Protein AF-0000000070117650 (afdb_homodimer)

pLDDT: mean 95.86, std 7.59, range [32.03, 98.94]

Foldseek 3Di:
DPPPPDDCPPDDDFADPDDADDPVPADPDPQVRVVVVLVVLVVVPDVAQQKKKKWFAALVRHIDIDIFGWDDQDLQFTKGKDQLQAPRNVRCVNVFKMKIWRCSPVQQKIKIFIAGKDFDDPVVFQVVLQVDPPQVLLQQQQDSHNDDDPDPVSSVVSSVVSCVVQPPHDRTHDPRMGMMGGGGQKMKMWHGHGPRQIWIWMWGDDDPDTDIDTDTD/DPPDPDDCPPDDDFADPDDADDPVPADPDPQVRVVVVLVVLVVVPDVAQQKKKKWFAALVRHIDIDIFGWDDQDLQFTKGKDQLQAPRNVRCVNVFKMKIWRCSPVQQKIKIFIAGKDFDDPVQFQVVLQVDPPQVLLQQQQDSHNDDDPDPVSSVVSSVVSCVVQPPHDRTHDPRMGMMGGGGQKMKMWHGHGPRQIWIWMWGDDDPDTDIDTDTD

Sequence (434 aa):
MSADPPSPAGMRRDYTEHAPLLESSLAADWPGQFAAWFAEATAFGLPEPNAMIVATADPAGRPSARTVLLKGFDAAGFVFFTNYASRKGAEAAANPYASLVFPWFPMQRQVIVAGAVERVSRAETEAYFASRPRGSQLGAWASPQSRVVPGRDTVDAGLAEAVARFGDGPVPAPPHWGGLRVVPETVEFWQGRSNRLHDRLRFRRDGGAWVVERLAPMSADPPSPAGMRRDYTEHAPLLESSLAADWPGQFAAWFAEATAFGLPEPNAMIVATADPAGRPSARTVLLKGFDAAGFVFFTNYASRKGAEAAANPYASLVFPWFPMQRQVIVAGAVERVSRAETEAYFASRPRGSQLGAWASPQSRVVPGRDTVDAGLAEAVARFGDGPVPAPPHWGGLRVVPETVEFWQGRSNRLHDRLRFRRDGGAWVVERLAP

Organism: Actinoplanes teichomyceticus (NCBI:txid1867)

InterPro domains:
  IPR000659 Pyridoxamine 5'-phosphate oxidase [MF_01629] (14-217)
  IPR000659 Pyridoxamine 5'-phosphate oxidase [PIRSF000190] (12-217)
  IPR000659 Pyridoxamine 5'-phosphate oxidase [PTHR10851] (10-217)
  IPR000659 Pyridoxamine 5'-phosphate oxidase [TIGR00558] (32-217)
  IPR011576 Pyridoxamine 5'-phosphate oxidase, N-terminal [PF01243] (42-155)
  IPR012349 FMN-binding split barrel [G3DSA:2.30.110.10] (10-217)
  IPR019576 Pyridoxine 5'-phosphate oxidase, dimerisation, C-terminal [PF10590] (177-217)
  IPR019740 Pyridoxamine 5'-phosphate oxidase, conserved site [PS01064] (187-200)

Secondary structure (DSSP, 8-state):
----PPPGGG------SS----GGGS-SSHHHHHHHHHHHHHHHT-S-TTEEEEEEE-TT--EEEEEEE--EEETTEEEEEEETTSHHHHHHHHS-EEEEEEEEGGGTEEEEEEEEEEEPPHHHHHHHHHHS-HHHHHHHHH--TTSEES-HHHHHHHHHHHHHHHTTS--PPPTTEEEEEEEEEEEEEEE--GGG--EEEEEEEETTEEEEEEEP-/----PPPGGG------SS----GGGS-SSHHHHHHHHHHHHHHHT-S-TTEEEEEEE-TT--EEEEEEE--EEETTEEEEEEETTSHHHHHHHHS-EEEEEEEEGGGTEEEEEEEEEEEPPHHHHHHHHHHS-HHHHHHHHH--TTSEES-HHHHHHHHHHHHHHHTTS--PPPTTEEEEEEEEEEEEEEE--GGG--EEEEEEEETTEEEEEEE--

Solvent-accessible surface area (backbone atoms only — not comparable to full-atom values): 22725 Å² total; per-residue (Å²): 126,86,71,74,58,74,66,39,60,76,66,79,81,83,31,73,90,56,78,86,71,49,80,87,72,53,50,96,43,68,56,55,36,48,39,52,52,50,37,49,36,54,71,72,58,51,89,55,65,44,43,27,35,43,22,26,9,39,84,88,24,46,24,43,52,45,77,47,54,42,40,40,71,49,91,77,27,41,28,33,68,47,49,46,75,15,63,68,32,45,18,33,70,68,30,41,28,29,12,36,30,34,76,41,62,92,75,41,33,35,39,34,36,31,27,39,46,46,71,53,54,68,67,59,28,43,56,54,47,68,71,46,56,67,58,43,50,38,33,67,68,18,34,68,30,62,38,79,43,96,44,71,63,56,48,52,48,25,36,52,50,37,45,66,72,37,61,92,55,81,74,78,67,54,92,55,43,37,35,40,29,38,33,64,44,30,44,33,45,37,34,44,26,53,46,67,57,28,33,34,40,28,41,33,60,58,85,96,44,75,44,80,44,36,33,31,64,130,86,72,74,60,76,67,40,61,76,65,80,80,81,32,72,90,55,76,85,70,50,81,87,73,53,51,96,44,67,56,56,37,46,40,52,52,51,38,49,36,54,72,72,58,51,90,55,64,44,44,27,35,43,22,26,9,37,85,87,25,47,24,42,51,45,78,46,54,41,39,42,70,52,90,74,27,42,29,33,68,46,47,44,75,15,62,68,32,46,18,33,71,70,29,41,30,29,12,37,31,36,75,40,62,92,73,39,32,36,39,34,35,32,26,40,48,45,71,53,54,68,65,59,28,44,57,56,47,67,71,46,56,66,58,41,50,38,35,65,67,19,34,68,30,62,38,78,42,97,44,70,63,57,49,53,50,24,36,53,50,35,46,66,73,38,59,92,54,81,73,77,67,52,92,56,44,40,32,40,29,38,34,63,43,31,45,32,44,36,36,47,26,52,46,68,56,28,32,34,41,29,39,33,59,55,86,94,42,74,44,80,46,34,33,31,64

Radius of gyration: 21.72 Å; Cα contacts (8 Å, |Δi|>4): 951; chains: 2; bounding box: 58×69×43 Å

Structure (mmCIF, N/CA/C/O backbone):
data_AF-0000000070117650-model_v1
#
loop_
_entity.id
_entity.type
_entity.pdbx_description
1 polymer "Pyridoxine/pyridoxamine 5'-phosphate oxidase"
#
loop_
_atom_site.group_PDB
_atom_site.id
_atom_site.type_symbol
_atom_site.label_atom_id
_atom_site.label_alt_id
_atom_site.label_comp_id
_atom_site.label_asym_id
_atom_site.label_entity_id
_atom_site.label_seq_id
_atom_site.pdbx_PDB_ins_code
_atom_site.Cartn_x
_atom_site.Cartn_y
_atom_site.Cartn_z
_atom_site.occupancy
_atom_site.B_iso_or_equiv
_atom_site.auth_seq_id
_atom_site.auth_comp_id
_atom_site.auth_asym_id
_atom_site.auth_atom_id
_atom_site.pdbx_PDB_model_num
ATOM 1 N N . MET A 1 1 ? 30.875 -7.719 13.75 1 32.28 1 MET A N 1
ATOM 2 C CA . MET A 1 1 ? 30.562 -8.516 12.57 1 32.28 1 MET A CA 1
ATOM 3 C C . MET A 1 1 ? 29.281 -8.039 11.906 1 32.28 1 MET A C 1
ATOM 5 O O . MET A 1 1 ? 28.219 -8.047 12.531 1 32.28 1 MET A O 1
ATOM 9 N N . SER A 1 2 ? 29.312 -6.977 11.125 1 42.22 2 SER A N 1
ATOM 10 C CA . SER A 1 2 ? 28.172 -6.285 10.523 1 42.22 2 SER A CA 1
ATOM 11 C C . SER A 1 2 ? 27.219 -7.27 9.859 1 42.22 2 SER A C 1
ATOM 13 O O . SER A 1 2 ? 27.594 -7.961 8.914 1 42.22 2 SER A O 1
ATOM 15 N N . ALA A 1 3 ? 26.469 -7.965 10.578 1 49.25 3 ALA A N 1
ATOM 16 C CA . ALA A 1 3 ? 25.625 -9.078 10.141 1 49.25 3 ALA A CA 1
ATOM 17 C C . ALA A 1 3 ? 24.953 -8.758 8.812 1 49.25 3 ALA A C 1
ATOM 19 O O . ALA A 1 3 ? 24.531 -7.625 8.578 1 49.25 3 ALA A O 1
ATOM 20 N N . ASP A 1 4 ? 25.281 -9.406 7.684 1 70.5 4 ASP A N 1
ATOM 21 C CA . ASP A 1 4 ? 24.609 -9.305 6.391 1 70.5 4 ASP A CA 1
ATOM 22 C C . ASP A 1 4 ? 23.109 -9.148 6.559 1 70.5 4 ASP A C 1
ATOM 24 O O . ASP A 1 4 ? 22.5 -9.789 7.418 1 70.5 4 ASP A O 1
ATOM 28 N N . PRO A 1 5 ? 22.562 -8.125 5.949 1 76.56 5 PRO A N 1
ATOM 29 C CA . PRO A 1 5 ? 21.109 -7.969 6.074 1 76.56 5 PRO A CA 1
ATOM 30 C C . PRO A 1 5 ? 20.344 -9.234 5.703 1 76.56 5 PRO A C 1
ATOM 32 O O . PRO A 1 5 ? 20.828 -10.047 4.91 1 76.56 5 PRO A O 1
ATOM 35 N N . PRO A 1 6 ? 19.312 -9.484 6.434 1 85.56 6 PRO A N 1
ATOM 36 C CA . PRO A 1 6 ? 18.484 -10.656 6.102 1 85.56 6 PRO A CA 1
ATOM 37 C C . PRO A 1 6 ? 18.047 -10.672 4.641 1 85.56 6 PRO A C 1
ATOM 39 O O . PRO A 1 6 ? 17.766 -9.617 4.066 1 85.56 6 PRO A O 1
ATOM 42 N N . SER A 1 7 ? 18.141 -11.805 4.062 1 89.5 7 SER A N 1
ATOM 43 C CA . SER A 1 7 ? 17.703 -11.969 2.68 1 89.5 7 SER A CA 1
ATOM 44 C C . SER A 1 7 ? 16.203 -12.18 2.6 1 89.5 7 SER A C 1
ATOM 46 O O . SER A 1 7 ? 15.656 -13.078 3.25 1 89.5 7 SER A O 1
ATOM 48 N N . PRO A 1 8 ? 15.531 -11.367 1.787 1 92.81 8 PRO A N 1
ATOM 49 C CA . PRO A 1 8 ? 14.078 -11.57 1.67 1 92.81 8 PRO A CA 1
ATOM 50 C C . PRO A 1 8 ? 13.719 -12.812 0.858 1 92.81 8 PRO A C 1
ATOM 52 O O . PRO A 1 8 ? 12.586 -13.281 0.922 1 92.81 8 PRO A O 1
ATOM 55 N N . ALA A 1 9 ? 14.586 -13.367 0.115 1 89.12 9 ALA A N 1
ATOM 56 C CA . ALA A 1 9 ? 14.297 -14.453 -0.821 1 89.12 9 ALA A CA 1
ATOM 57 C C . ALA A 1 9 ? 13.734 -15.664 -0.093 1 89.12 9 ALA A C 1
ATOM 59 O O . ALA A 1 9 ? 12.852 -16.344 -0.611 1 89.12 9 ALA A O 1
ATOM 60 N N . GLY A 1 10 ? 14.219 -15.867 1.074 1 87.62 10 GLY A N 1
ATOM 61 C CA . GLY A 1 10 ? 13.812 -17.062 1.794 1 87.62 10 GLY A CA 1
ATOM 62 C C . GLY A 1 10 ? 12.648 -16.828 2.73 1 87.62 10 GLY A C 1
ATOM 63 O O . GLY A 1 10 ? 12.148 -17.766 3.354 1 87.62 10 GLY A O 1
ATOM 64 N N . MET A 1 11 ? 12.266 -15.656 2.895 1 87.56 11 MET A N 1
ATOM 65 C CA . MET A 1 11 ? 11.141 -15.352 3.781 1 87.56 11 MET A CA 1
ATOM 66 C C . MET A 1 11 ? 9.828 -15.844 3.184 1 87.56 11 MET A C 1
ATOM 68 O O . MET A 1 11 ? 9.5 -15.516 2.043 1 87.56 11 MET A O 1
ATOM 72 N N . ARG A 1 12 ? 9.234 -16.766 3.998 1 84.88 12 ARG A N 1
ATOM 73 C CA . ARG A 1 12 ? 7.969 -17.344 3.549 1 84.88 12 ARG A CA 1
ATOM 74 C C . ARG A 1 12 ? 7.055 -17.641 4.73 1 84.88 12 ARG A C 1
ATOM 76 O O . ARG A 1 12 ? 7.516 -18.078 5.789 1 84.88 12 ARG A O 1
ATOM 83 N N . ARG A 1 13 ? 5.785 -17.438 4.484 1 85.19 13 ARG A N 1
ATOM 84 C CA . ARG A 1 13 ? 4.738 -17.812 5.426 1 85.19 13 ARG A CA 1
ATOM 85 C C . ARG A 1 13 ? 3.602 -18.547 4.719 1 85.19 13 ARG A C 1
ATOM 87 O O . ARG A 1 13 ? 3.119 -18.094 3.678 1 85.19 13 ARG A O 1
ATOM 94 N N . ASP A 1 14 ? 3.232 -19.688 5.246 1 87.31 14 ASP A N 1
ATOM 95 C CA . ASP A 1 14 ? 2.049 -20.375 4.742 1 87.31 14 ASP A CA 1
ATOM 96 C C . ASP A 1 14 ? 0.775 -19.812 5.371 1 87.31 14 ASP A C 1
ATOM 98 O O . ASP A 1 14 ? 0.754 -19.5 6.562 1 87.31 14 ASP A O 1
ATOM 102 N N . TYR A 1 15 ? -0.264 -19.656 4.566 1 90.62 15 TYR A N 1
ATOM 103 C CA . TYR A 1 15 ? -1.516 -19.078 5.043 1 90.62 15 TYR A CA 1
ATOM 104 C C . TYR A 1 15 ? -2.553 -20.172 5.305 1 90.62 15 TYR A C 1
ATOM 106 O O . TYR A 1 15 ? -3.268 -20.594 4.391 1 90.62 15 TYR A O 1
ATOM 114 N N . THR A 1 16 ? -2.688 -20.578 6.531 1 86.75 16 THR A N 1
ATOM 115 C CA . THR A 1 16 ? -3.574 -21.688 6.863 1 86.75 16 THR A CA 1
ATOM 116 C C . THR A 1 16 ? -4.512 -21.297 8 1 86.75 16 THR A C 1
ATOM 118 O O . THR A 1 16 ? -5.32 -22.125 8.445 1 86.75 16 THR A O 1
ATOM 121 N N . GLU A 1 17 ? -4.43 -20.094 8.438 1 86.75 17 GLU A N 1
ATOM 122 C CA . GLU A 1 17 ? -5.051 -19.734 9.703 1 86.75 17 GLU A CA 1
ATOM 123 C C . GLU A 1 17 ? -6.547 -19.484 9.539 1 86.75 17 GLU A C 1
ATOM 125 O O . GLU A 1 17 ? -7.297 -19.484 10.516 1 86.75 17 GLU A O 1
ATOM 130 N N . HIS A 1 18 ? -6.957 -19.25 8.312 1 90.12 18 HIS A N 1
ATOM 131 C CA . HIS A 1 18 ? -8.352 -18.875 8.086 1 90.12 18 HIS A CA 1
ATOM 132 C C . HIS A 1 18 ? -9.031 -19.844 7.125 1 90.12 18 HIS A C 1
ATOM 134 O O . HIS A 1 18 ? -8.367 -20.484 6.297 1 90.12 18 HIS A O 1
ATOM 140 N N . ALA A 1 19 ? -10.328 -19.922 7.285 1 91.69 19 ALA A N 1
ATOM 141 C CA . ALA A 1 19 ? -11.141 -20.688 6.344 1 91.69 19 ALA A CA 1
ATOM 142 C C . ALA A 1 19 ? -11.18 -20 4.977 1 91.69 19 ALA A C 1
ATOM 144 O O . ALA A 1 19 ? -10.898 -18.812 4.867 1 91.69 19 ALA A O 1
ATOM 145 N N . PRO A 1 20 ? -11.508 -20.797 3.945 1 94.5 20 PRO A N 1
ATOM 146 C CA . PRO A 1 20 ? -11.633 -20.172 2.621 1 94.5 20 PRO A CA 1
ATOM 147 C C . PRO A 1 20 ? -12.688 -19.078 2.576 1 94.5 20 PRO A C 1
ATOM 149 O O . PRO A 1 20 ? -13.68 -19.141 3.307 1 94.5 20 PRO A O 1
ATOM 152 N N . LEU A 1 21 ? -12.414 -18.078 1.834 1 97.06 21 LEU A N 1
ATOM 153 C CA . LEU A 1 21 ? -13.414 -17.078 1.515 1 97.06 21 LEU A CA 1
ATOM 154 C C . LEU A 1 21 ? -14.305 -17.531 0.372 1 97.06 21 LEU A C 1
ATOM 156 O O . LEU A 1 21 ? -13.852 -17.672 -0.765 1 97.06 21 LEU A O 1
ATOM 160 N N . LEU A 1 22 ? -15.531 -17.766 0.668 1 96.38 22 LEU A N 1
ATOM 161 C CA . LEU A 1 22 ? -16.5 -18.266 -0.302 1 96.38 22 LEU A CA 1
ATOM 162 C C . LEU A 1 22 ? -17.531 -17.188 -0.645 1 96.38 22 LEU A C 1
ATOM 164 O O . LEU A 1 22 ? -17.844 -16.344 0.191 1 96.38 22 LEU A O 1
ATOM 168 N N . GLU A 1 23 ? -18.078 -17.281 -1.836 1 97 23 GLU A N 1
ATOM 169 C CA . GLU A 1 23 ? -19.109 -16.344 -2.279 1 97 23 GLU A CA 1
ATOM 170 C C . GLU A 1 23 ? -20.297 -16.344 -1.323 1 97 23 GLU A C 1
ATOM 172 O O . GLU A 1 23 ? -20.859 -15.289 -1.026 1 97 23 GLU A O 1
ATOM 177 N N . SER A 1 24 ? -20.609 -17.516 -0.795 1 95.88 24 SER A N 1
ATOM 178 C CA . SER A 1 24 ? -21.781 -17.672 0.05 1 95.88 24 SER A CA 1
ATOM 179 C C . SER A 1 24 ? -21.594 -17 1.406 1 95.88 24 SER A C 1
ATOM 181 O O . SER A 1 24 ? -22.562 -16.797 2.146 1 95.88 24 SER A O 1
ATOM 183 N N . SER A 1 25 ? -20.391 -16.688 1.786 1 96.06 25 SER A N 1
ATOM 184 C CA . SER A 1 25 ? -20.109 -16.109 3.096 1 96.06 25 SER A CA 1
ATOM 185 C C . SER A 1 25 ? -20.078 -14.586 3.031 1 96.06 25 SER A C 1
ATOM 187 O O . SER A 1 25 ? -20.016 -13.914 4.066 1 96.06 25 SER A O 1
ATOM 189 N N . LEU A 1 26 ? -20.188 -14.008 1.838 1 97.69 26 LEU A N 1
ATOM 190 C CA . LEU A 1 26 ? -20.109 -12.562 1.674 1 97.69 26 LEU A CA 1
ATOM 191 C C . LEU A 1 26 ? -21.375 -11.883 2.188 1 97.69 26 LEU A C 1
ATOM 193 O O . LEU A 1 26 ? -22.469 -12.43 2.061 1 97.69 26 LEU A O 1
ATOM 197 N N . ALA A 1 27 ? -21.219 -10.695 2.777 1 97.88 27 ALA A N 1
ATOM 198 C CA . ALA A 1 27 ? -22.375 -9.836 3.029 1 97.88 27 ALA A CA 1
ATOM 199 C C . ALA A 1 27 ? -23.078 -9.469 1.727 1 97.88 27 ALA A C 1
ATOM 201 O O . ALA A 1 27 ? -22.578 -9.766 0.638 1 97.88 27 ALA A O 1
ATOM 202 N N . ALA A 1 28 ? -24.219 -8.844 1.773 1 96.62 28 ALA A N 1
ATOM 203 C CA . ALA A 1 28 ? -25.094 -8.562 0.64 1 96.62 28 ALA A CA 1
ATOM 204 C C . ALA A 1 28 ? -24.469 -7.547 -0.305 1 96.62 28 ALA A C 1
ATOM 206 O O . ALA A 1 28 ? -24.734 -7.547 -1.507 1 96.62 28 ALA A O 1
ATOM 207 N N . ASP A 1 29 ? -23.703 -6.676 0.263 1 98 29 ASP A N 1
ATOM 208 C CA . ASP A 1 29 ? -23.031 -5.645 -0.526 1 98 29 ASP A CA 1
ATOM 209 C C . ASP A 1 29 ? -21.641 -5.34 0.025 1 98 29 ASP A C 1
ATOM 211 O O . ASP A 1 29 ? -21.266 -5.859 1.075 1 98 29 ASP A O 1
ATOM 215 N N . TRP A 1 30 ? -20.844 -4.582 -0.77 1 98.56 30 TRP A N 1
ATOM 216 C CA . TRP A 1 30 ? -19.453 -4.367 -0.381 1 98.56 30 TRP A CA 1
ATOM 217 C C . TRP A 1 30 ? -19.359 -3.547 0.9 1 98.56 30 TRP A C 1
ATOM 219 O O . TRP A 1 30 ? -18.469 -3.762 1.724 1 98.56 30 TRP A O 1
ATOM 229 N N . PRO A 1 31 ? -20.312 -2.529 1.128 1 98.31 31 PRO A N 1
ATOM 230 C CA . PRO A 1 31 ? -20.203 -1.806 2.398 1 98.31 31 PRO A CA 1
ATOM 231 C C . PRO A 1 31 ? -20.375 -2.717 3.611 1 98.31 31 PRO A C 1
ATOM 233 O O . PRO A 1 31 ? -19.641 -2.58 4.598 1 98.31 31 PRO A O 1
ATOM 236 N N . GLY A 1 32 ? -21.344 -3.545 3.547 1 98.44 32 GLY A N 1
ATOM 237 C CA . GLY A 1 32 ? -21.547 -4.504 4.621 1 98.44 32 GLY A CA 1
ATOM 238 C C . GLY A 1 32 ? -20.359 -5.441 4.816 1 98.44 32 GLY A C 1
ATOM 239 O O . GLY A 1 32 ? -19.969 -5.727 5.949 1 98.44 32 GLY A O 1
ATOM 240 N N . GLN A 1 33 ? -19.828 -5.984 3.723 1 98.62 33 GLN A N 1
ATOM 241 C CA . GLN A 1 33 ? -18.688 -6.879 3.789 1 98.62 33 GLN A CA 1
ATOM 242 C C . GLN A 1 33 ? -17.469 -6.172 4.375 1 98.62 33 GLN A C 1
ATOM 244 O O . GLN A 1 33 ? -16.766 -6.723 5.227 1 98.62 33 GLN A O 1
ATOM 249 N N . PHE A 1 34 ? -17.234 -4.926 3.926 1 98.75 34 PHE A N 1
ATOM 250 C CA . PHE A 1 34 ? -16.109 -4.152 4.453 1 98.75 34 PHE A CA 1
ATOM 251 C C . PHE A 1 34 ? -16.297 -3.889 5.945 1 98.75 34 PHE A C 1
ATOM 253 O O . PHE A 1 34 ? -15.344 -4.023 6.723 1 98.75 34 PHE A O 1
ATOM 260 N N . ALA A 1 35 ? -17.438 -3.479 6.297 1 98.38 35 ALA A N 1
ATOM 261 C CA . ALA A 1 35 ? -17.719 -3.201 7.703 1 98.38 35 ALA A CA 1
ATOM 262 C C . ALA A 1 35 ? -17.406 -4.414 8.578 1 98.38 35 ALA A C 1
ATOM 264 O O . ALA A 1 35 ? -16.812 -4.281 9.648 1 98.38 35 ALA A O 1
ATOM 265 N N . ALA A 1 36 ? -17.797 -5.543 8.148 1 98.12 36 ALA A N 1
ATOM 266 C CA . ALA A 1 36 ? -17.562 -6.773 8.891 1 98.12 36 ALA A CA 1
ATOM 267 C C . ALA A 1 36 ? -16.062 -7.051 9.031 1 98.12 36 ALA A C 1
ATOM 269 O O . ALA A 1 36 ? -15.57 -7.32 10.133 1 98.12 36 ALA A O 1
ATOM 270 N N . TRP A 1 37 ? -15.359 -6.992 7.914 1 98.38 37 TRP A N 1
ATOM 271 C CA . TRP A 1 37 ? -13.922 -7.262 7.953 1 98.38 37 TRP A CA 1
ATOM 272 C C . TRP A 1 37 ? -13.195 -6.203 8.781 1 98.38 37 TRP A C 1
ATOM 274 O O . TRP A 1 37 ? -12.227 -6.512 9.477 1 98.38 37 TRP A O 1
ATOM 284 N N . PHE A 1 38 ? -13.641 -4.949 8.664 1 98.31 38 PHE A N 1
ATOM 285 C CA . PHE A 1 38 ? -13.031 -3.865 9.422 1 98.31 38 PHE A CA 1
ATOM 286 C C . PHE A 1 38 ? -13.242 -4.074 10.922 1 98.31 38 PHE A C 1
ATOM 288 O O . PHE A 1 38 ? -12.328 -3.852 11.719 1 98.31 38 PHE A O 1
ATOM 295 N N . ALA A 1 39 ? -14.398 -4.473 11.273 1 97.56 39 ALA A N 1
ATOM 296 C CA . ALA A 1 39 ? -14.68 -4.797 12.672 1 97.56 39 ALA A CA 1
ATOM 297 C C . ALA A 1 39 ? -13.781 -5.926 13.164 1 97.56 39 ALA A C 1
ATOM 299 O O . ALA A 1 39 ? -13.258 -5.871 14.281 1 97.56 39 ALA A O 1
ATOM 300 N N . GLU A 1 40 ? -13.602 -6.918 12.375 1 97.31 40 GLU A N 1
ATOM 301 C CA . GLU A 1 40 ? -12.734 -8.031 12.727 1 97.31 40 GLU A CA 1
ATOM 302 C C . GLU A 1 40 ? -11.281 -7.574 12.875 1 97.31 40 GLU A C 1
ATOM 304 O O . GLU A 1 40 ? -10.57 -8.031 13.781 1 97.31 40 GLU A O 1
ATOM 309 N N . ALA A 1 41 ? -10.867 -6.707 11.938 1 97.25 41 ALA A N 1
ATOM 310 C CA . ALA A 1 41 ? -9.508 -6.176 12.008 1 97.25 41 ALA A CA 1
ATOM 311 C C . ALA A 1 41 ? -9.297 -5.402 13.312 1 97.25 41 ALA A C 1
ATOM 313 O O . ALA A 1 41 ? -8.234 -5.496 13.93 1 97.25 41 ALA A O 1
ATOM 314 N N . THR A 1 42 ? -10.273 -4.617 13.688 1 96.25 42 THR A N 1
ATOM 315 C CA . THR A 1 42 ? -10.219 -3.867 14.938 1 96.25 42 THR A CA 1
ATOM 316 C C . THR A 1 42 ? -10.164 -4.812 16.141 1 96.25 42 THR A C 1
ATOM 318 O O . THR A 1 42 ? -9.328 -4.641 17.031 1 96.25 42 THR A O 1
ATOM 321 N N . ALA A 1 43 ? -10.969 -5.82 16.094 1 96.38 43 ALA A N 1
ATOM 322 C CA . ALA A 1 43 ? -11.047 -6.781 17.188 1 96.38 43 ALA A CA 1
ATOM 323 C C . ALA A 1 43 ? -9.766 -7.609 17.281 1 96.38 43 ALA A C 1
ATOM 325 O O . ALA A 1 43 ? -9.367 -8.023 18.375 1 96.38 43 ALA A O 1
ATOM 326 N N . PHE A 1 44 ? -9.117 -7.906 16.172 1 95.44 44 PHE A N 1
ATOM 327 C CA . PHE A 1 44 ? -7.875 -8.664 16.094 1 95.44 44 PHE A CA 1
ATOM 328 C C . PHE A 1 44 ? -6.75 -7.941 16.828 1 95.44 44 PHE A C 1
ATOM 330 O O . PHE A 1 44 ? -5.77 -8.562 17.234 1 95.44 44 PHE A O 1
ATOM 337 N N . GLY A 1 45 ? -6.84 -6.621 16.906 1 94.25 45 GLY A N 1
ATOM 338 C CA . GLY A 1 45 ? -5.832 -5.824 17.578 1 94.25 45 GLY A CA 1
ATOM 339 C C . GLY A 1 45 ? -4.746 -5.312 16.656 1 94.25 45 GLY A C 1
ATOM 340 O O . GLY A 1 45 ? -3.598 -5.145 17.078 1 94.25 45 GLY A O 1
ATOM 341 N N . LEU A 1 46 ? -5.031 -5.199 15.398 1 92.62 46 LEU A N 1
ATOM 342 C CA . LEU A 1 46 ? -4.086 -4.539 14.508 1 92.62 46 LEU A CA 1
ATOM 343 C C . LEU A 1 46 ? -3.762 -3.133 15 1 92.62 46 LEU A C 1
ATOM 345 O O . LEU A 1 46 ? -4.648 -2.414 15.469 1 92.62 46 LEU A O 1
ATOM 349 N N . PRO A 1 47 ? -2.527 -2.736 14.984 1 89.44 47 PRO A N 1
ATOM 350 C CA . PRO A 1 47 ? -2.182 -1.415 15.516 1 89.44 47 PRO A CA 1
ATOM 351 C C . PRO A 1 47 ? -2.934 -0.285 14.812 1 89.44 47 PRO A C 1
ATOM 353 O O . PRO A 1 47 ? -3.275 0.718 15.445 1 89.44 47 PRO A O 1
ATOM 356 N N . GLU A 1 48 ? -3.182 -0.349 13.57 1 94.44 48 GLU A N 1
ATOM 357 C CA . GLU A 1 48 ? -3.896 0.659 12.797 1 94.44 48 GLU A CA 1
ATOM 358 C C . GLU A 1 48 ? -4.715 0.016 11.68 1 94.44 48 GLU A C 1
ATOM 360 O O . GLU A 1 48 ? -4.336 0.088 10.508 1 94.44 48 GLU A O 1
ATOM 365 N N . PRO A 1 49 ? -5.848 -0.491 12.039 1 96.81 49 PRO A N 1
ATOM 366 C CA . PRO A 1 49 ? -6.664 -1.168 11.023 1 96.81 49 PRO A CA 1
ATOM 367 C C . PRO A 1 49 ? -7.172 -0.217 9.945 1 96.81 49 PRO A C 1
ATOM 369 O O . PRO A 1 49 ? -7.57 -0.661 8.867 1 96.81 49 PRO A O 1
ATOM 372 N N . ASN A 1 50 ? -7.211 1.105 10.234 1 98.12 50 ASN A N 1
ATOM 373 C CA . ASN A 1 50 ? -7.711 2.09 9.281 1 98.12 50 ASN A CA 1
ATOM 374 C C . ASN A 1 50 ? -6.59 2.643 8.406 1 98.12 50 ASN A C 1
ATOM 376 O O . ASN A 1 50 ? -6.832 3.49 7.547 1 98.12 50 ASN A O 1
ATOM 380 N N . ALA A 1 51 ? -5.332 2.213 8.648 1 98.31 51 ALA A N 1
ATOM 381 C CA . ALA A 1 51 ? -4.242 2.605 7.762 1 98.31 51 ALA A CA 1
ATOM 382 C C . ALA A 1 51 ? -4.34 1.881 6.422 1 98.31 51 ALA A C 1
ATOM 384 O O . ALA A 1 51 ? -4.594 0.674 6.375 1 98.31 51 ALA A O 1
ATOM 385 N N . MET A 1 52 ? -4.215 2.621 5.41 1 98.81 52 MET A N 1
ATOM 386 C CA . MET A 1 52 ? -4.281 2.076 4.059 1 98.81 52 MET A CA 1
ATOM 387 C C . MET A 1 52 ? -3.242 2.73 3.154 1 98.81 52 MET A C 1
ATOM 389 O O . MET A 1 52 ? -2.66 3.756 3.512 1 98.81 52 MET A O 1
ATOM 393 N N . ILE A 1 53 ? -2.98 2.053 2.059 1 98.94 53 ILE A N 1
ATOM 394 C CA . ILE A 1 53 ? -2.133 2.615 1.012 1 98.94 53 ILE A CA 1
ATOM 395 C C . ILE A 1 53 ? -3.004 3.199 -0.098 1 98.94 53 ILE A C 1
ATOM 397 O O . ILE A 1 53 ? -3.91 2.533 -0.601 1 98.94 53 ILE A O 1
ATOM 401 N N . VAL A 1 54 ? -2.75 4.445 -0.428 1 98.94 54 VAL A N 1
ATOM 402 C CA . VAL A 1 54 ? -3.428 5.094 -1.545 1 98.94 54 VAL A CA 1
ATOM 403 C C . VAL A 1 54 ? -2.461 5.246 -2.717 1 98.94 54 VAL A C 1
ATOM 405 O O . VAL A 1 54 ? -1.382 5.824 -2.568 1 98.94 54 VAL A O 1
ATOM 408 N N . ALA A 1 55 ? -2.828 4.688 -3.789 1 98.94 55 ALA A N 1
ATOM 409 C CA . ALA A 1 55 ? -2.076 4.848 -5.031 1 98.94 55 ALA A CA 1
ATOM 410 C C . ALA A 1 55 ? -2.771 5.832 -5.969 1 98.94 55 ALA A C 1
ATOM 412 O O . ALA A 1 55 ? -3.975 5.723 -6.207 1 98.94 55 ALA A O 1
ATOM 413 N N . THR A 1 56 ? -2.109 6.824 -6.445 1 98.94 56 THR A N 1
ATOM 414 C CA . THR A 1 56 ? -2.498 7.766 -7.484 1 98.94 56 THR A CA 1
ATOM 415 C C . THR A 1 56 ? -1.506 7.738 -8.641 1 98.94 56 THR A C 1
ATOM 417 O O . THR A 1 56 ? -0.525 6.992 -8.609 1 98.94 56 THR A O 1
ATOM 420 N N . ALA A 1 57 ? -1.779 8.461 -9.711 1 98.81 57 ALA A N 1
ATOM 421 C CA . ALA A 1 57 ? -0.852 8.602 -10.836 1 98.81 57 ALA A CA 1
ATOM 422 C C . ALA A 1 57 ? -0.798 10.039 -11.328 1 98.81 57 ALA A C 1
ATOM 424 O O . ALA A 1 57 ? -1.807 10.75 -11.305 1 98.81 57 ALA A O 1
ATOM 425 N N . ASP A 1 58 ? 0.358 10.445 -11.711 1 98.44 58 ASP A N 1
ATOM 426 C CA . ASP A 1 58 ? 0.488 11.789 -12.281 1 98.44 58 ASP A CA 1
ATOM 427 C C . ASP A 1 58 ? -0.093 11.844 -13.695 1 98.44 58 ASP A C 1
ATOM 429 O O . ASP A 1 58 ? -0.59 10.836 -14.203 1 98.44 58 ASP A O 1
ATOM 433 N N . PRO A 1 59 ? -0.107 13 -14.32 1 97.69 59 PRO A N 1
ATOM 434 C CA . PRO A 1 59 ? -0.748 13.125 -15.633 1 97.69 59 PRO A CA 1
ATOM 435 C C . PRO A 1 59 ? -0.088 12.258 -16.703 1 97.69 59 PRO A C 1
ATOM 437 O O . PRO A 1 59 ? -0.714 11.938 -17.719 1 97.69 59 PRO A O 1
ATOM 440 N N . ALA A 1 60 ? 1.13 11.859 -16.531 1 97.75 60 ALA A N 1
ATOM 441 C CA . ALA A 1 60 ? 1.842 11 -17.469 1 97.75 60 ALA A CA 1
ATOM 442 C C . ALA A 1 60 ? 1.552 9.523 -17.188 1 97.75 60 ALA A C 1
ATOM 444 O O . ALA A 1 60 ? 2.072 8.641 -17.875 1 97.75 60 ALA A O 1
ATOM 445 N N . GLY A 1 61 ? 0.733 9.227 -16.125 1 98.12 61 GLY A N 1
ATOM 446 C CA . GLY A 1 61 ? 0.361 7.859 -15.797 1 98.12 61 GLY A CA 1
ATOM 447 C C . GLY A 1 61 ? 1.389 7.156 -14.93 1 98.12 61 GLY A C 1
ATOM 448 O O . GLY A 1 61 ? 1.395 5.93 -14.836 1 98.12 61 GLY A O 1
ATOM 449 N N . ARG A 1 62 ? 2.318 7.883 -14.352 1 98.44 62 ARG A N 1
ATOM 450 C CA . ARG A 1 62 ? 3.285 7.293 -13.43 1 98.44 62 ARG A CA 1
ATOM 451 C C . ARG A 1 62 ? 2.697 7.156 -12.031 1 98.44 62 ARG A C 1
ATOM 453 O O . ARG A 1 62 ? 2.26 8.141 -11.438 1 98.44 62 ARG A O 1
ATOM 460 N N . PRO A 1 63 ? 2.729 5.957 -11.484 1 98.75 63 PRO A N 1
ATOM 461 C CA . PRO A 1 63 ? 2.066 5.738 -10.203 1 98.75 63 PRO A CA 1
ATOM 462 C C . PRO A 1 63 ? 2.904 6.215 -9.016 1 98.75 63 PRO A C 1
ATOM 464 O O . PRO A 1 63 ? 4.137 6.227 -9.094 1 98.75 63 PRO A O 1
ATOM 467 N N . SER A 1 64 ? 2.332 6.613 -7.996 1 98.81 64 SER A N 1
ATOM 468 C CA . SER A 1 64 ? 2.873 6.855 -6.66 1 98.81 64 SER A CA 1
ATOM 469 C C . SER A 1 64 ? 1.927 6.34 -5.582 1 98.81 64 SER A C 1
ATOM 471 O O . SER A 1 64 ? 0.713 6.281 -5.789 1 98.81 64 SER A O 1
ATOM 473 N N . ALA A 1 65 ? 2.438 5.93 -4.488 1 98.94 65 ALA A N 1
ATOM 474 C CA . ALA A 1 65 ? 1.622 5.371 -3.412 1 98.94 65 ALA A CA 1
ATOM 475 C C . ALA A 1 65 ? 2.189 5.738 -2.045 1 98.94 65 ALA A C 1
ATOM 477 O O . ALA A 1 65 ? 3.393 5.965 -1.905 1 98.94 65 ALA A O 1
ATOM 478 N N . ARG A 1 66 ? 1.339 5.84 -1.062 1 98.88 66 ARG A N 1
ATOM 479 C CA . ARG A 1 66 ? 1.723 6.148 0.312 1 98.88 66 ARG A CA 1
ATOM 480 C C . ARG A 1 66 ? 0.621 5.754 1.289 1 98.88 66 ARG A C 1
ATOM 482 O O . ARG A 1 66 ? -0.525 5.539 0.888 1 98.88 66 ARG A O 1
ATOM 489 N N . THR A 1 67 ? 1.006 5.68 2.518 1 98.69 67 THR A N 1
ATOM 490 C CA . THR A 1 67 ? 0.055 5.387 3.586 1 98.69 67 THR A CA 1
ATOM 491 C C . THR A 1 67 ? -0.809 6.605 3.891 1 98.69 67 THR A C 1
ATOM 493 O O . THR A 1 67 ? -0.308 7.73 3.941 1 98.69 67 THR A O 1
ATOM 496 N N . VAL A 1 68 ? -2.062 6.422 4.023 1 98.38 68 VAL A N 1
ATOM 497 C CA . VAL A 1 68 ? -3.029 7.387 4.535 1 98.38 68 VAL A CA 1
ATOM 498 C C . VAL A 1 68 ? -3.994 6.691 5.496 1 98.38 68 VAL A C 1
ATOM 500 O O . VAL A 1 68 ? -4.023 5.461 5.57 1 98.38 68 VAL A O 1
ATOM 503 N N . LEU A 1 69 ? -4.695 7.438 6.297 1 98.19 69 LEU A N 1
ATOM 504 C CA . LEU A 1 69 ? -5.648 6.867 7.238 1 98.19 69 LEU A CA 1
ATOM 505 C C . LEU A 1 69 ? -7.078 7.039 6.738 1 98.19 69 LEU A C 1
ATOM 507 O O . LEU A 1 69 ? -7.488 8.148 6.379 1 98.19 69 LEU A O 1
ATOM 511 N N . LEU A 1 70 ? -7.773 5.93 6.691 1 98.81 70 LEU A N 1
ATOM 512 C CA . LEU A 1 70 ? -9.203 5.988 6.422 1 98.81 70 LEU A CA 1
ATOM 513 C C . LEU A 1 70 ? -9.938 6.719 7.547 1 98.81 70 LEU A C 1
ATOM 515 O O . LEU A 1 70 ? -9.711 6.441 8.727 1 98.81 70 LEU A O 1
ATOM 519 N N . LYS A 1 71 ? -10.867 7.617 7.18 1 98.44 71 LYS A N 1
ATOM 520 C CA . LYS A 1 71 ? -11.578 8.367 8.211 1 98.44 71 LYS A CA 1
ATOM 521 C C . LYS A 1 71 ? -13.086 8.18 8.086 1 98.44 71 LYS A C 1
ATOM 523 O O . LYS A 1 71 ? -13.844 8.555 8.984 1 98.44 71 LYS A O 1
ATOM 528 N N . GLY A 1 72 ? -13.508 7.559 6.988 1 97.94 72 GLY A N 1
ATOM 529 C CA . GLY A 1 72 ? -14.914 7.246 6.797 1 97.94 72 GLY A CA 1
ATOM 530 C C . GLY A 1 72 ? -15.172 6.363 5.59 1 97.94 72 GLY A C 1
ATOM 531 O O . GLY A 1 72 ? -14.391 6.355 4.641 1 97.94 72 GLY A O 1
ATOM 532 N N . PHE A 1 73 ? -16.281 5.648 5.691 1 98.44 73 PHE A N 1
ATOM 533 C CA . PHE A 1 73 ? -16.75 4.902 4.527 1 98.44 73 PHE A CA 1
ATOM 534 C C . PHE A 1 73 ? -18.25 4.637 4.629 1 98.44 73 PHE A C 1
ATOM 536 O O . PHE A 1 73 ? -18.797 4.527 5.727 1 98.44 73 PHE A O 1
ATOM 543 N N . ASP A 1 74 ? -18.875 4.613 3.564 1 97.81 74 ASP A N 1
ATOM 544 C CA . ASP A 1 74 ? -20.266 4.188 3.379 1 97.81 74 ASP A CA 1
ATOM 545 C C . ASP A 1 74 ? -20.531 3.785 1.93 1 97.81 74 ASP A C 1
ATOM 547 O O . ASP A 1 74 ? -19.594 3.49 1.184 1 97.81 74 ASP A O 1
ATOM 551 N N . ALA A 1 75 ? -21.75 3.721 1.506 1 97.25 75 ALA A N 1
ATOM 552 C CA . ALA A 1 75 ? -22.094 3.252 0.167 1 97.25 75 ALA A CA 1
ATOM 553 C C . ALA A 1 75 ? -21.547 4.188 -0.904 1 97.25 75 ALA A C 1
ATOM 555 O O . ALA A 1 75 ? -21.406 3.797 -2.064 1 97.25 75 ALA A O 1
ATOM 556 N N . ALA A 1 76 ? -21.281 5.469 -0.51 1 97.94 76 ALA A N 1
ATOM 557 C CA . ALA A 1 76 ? -20.766 6.438 -1.474 1 97.94 76 ALA A CA 1
ATOM 558 C C . ALA A 1 76 ? -19.281 6.211 -1.729 1 97.94 76 ALA A C 1
ATOM 560 O O . ALA A 1 76 ? -18.75 6.656 -2.746 1 97.94 76 ALA A O 1
ATOM 561 N N . GLY A 1 77 ? -18.578 5.645 -0.72 1 98.75 77 GLY A N 1
ATOM 562 C CA . GLY A 1 77 ? -17.172 5.363 -0.94 1 98.75 77 GLY A CA 1
ATOM 563 C C . GLY A 1 77 ? -16.328 5.531 0.31 1 98.75 77 GLY A C 1
ATOM 564 O O . GLY A 1 77 ? -16.828 5.352 1.426 1 98.75 77 GLY A O 1
ATOM 565 N N . PHE A 1 78 ? -15.07 5.633 0.162 1 98.94 78 PHE A N 1
ATOM 566 C CA . PHE A 1 78 ? -14.07 5.711 1.219 1 98.94 78 PHE A CA 1
ATOM 567 C C . PHE A 1 78 ? -13.484 7.117 1.309 1 98.94 78 PHE A C 1
ATOM 569 O O . PHE A 1 78 ? -13.102 7.703 0.292 1 98.94 78 PHE A O 1
ATOM 576 N N . VAL A 1 79 ? -13.312 7.676 2.523 1 98.94 79 VAL A N 1
ATOM 577 C CA . VAL A 1 79 ? -12.914 9.07 2.664 1 98.94 79 VAL A CA 1
ATOM 578 C C . VAL A 1 79 ? -11.641 9.164 3.502 1 98.94 79 VAL A C 1
ATOM 580 O O . VAL A 1 79 ? -11.516 8.492 4.527 1 98.94 79 VAL A O 1
ATOM 583 N N . PHE A 1 80 ? -10.734 9.93 3.027 1 98.88 80 PHE A N 1
ATOM 584 C CA . PHE A 1 80 ? -9.562 10.359 3.783 1 98.88 80 PHE A CA 1
ATOM 585 C C . PHE A 1 80 ? -9.305 11.844 3.578 1 98.88 80 PHE A C 1
ATOM 587 O O . PHE A 1 80 ? -9.867 12.461 2.668 1 98.88 80 PHE A O 1
ATOM 594 N N . PHE A 1 81 ? -8.5 12.43 4.43 1 98.69 81 PHE A N 1
ATOM 595 C CA . PHE A 1 81 ? -8.219 13.859 4.375 1 98.69 81 PHE A CA 1
ATOM 596 C C . PHE A 1 81 ? -6.734 14.109 4.137 1 98.69 81 PHE A C 1
ATOM 598 O O . PHE A 1 81 ? -5.887 13.328 4.57 1 98.69 81 PHE A O 1
ATOM 605 N N . THR A 1 82 ? -6.445 15.141 3.441 1 98.38 82 THR A N 1
ATOM 606 C CA . THR A 1 82 ? -5.07 15.422 3.045 1 98.38 82 THR A CA 1
ATOM 607 C C . THR A 1 82 ? -4.91 16.891 2.652 1 98.38 82 THR A C 1
ATOM 609 O O . THR A 1 82 ? -5.887 17.641 2.619 1 98.38 82 THR A O 1
ATOM 612 N N . ASN A 1 83 ? -3.656 17.297 2.506 1 98.56 83 ASN A N 1
ATOM 613 C CA . ASN A 1 83 ? -3.322 18.562 1.849 1 98.56 83 ASN A CA 1
ATOM 614 C C . ASN A 1 83 ? -3.529 18.469 0.339 1 98.56 83 ASN A C 1
ATOM 616 O O . ASN A 1 83 ? -2.908 17.656 -0.332 1 98.56 83 ASN A O 1
ATOM 620 N N . TYR A 1 84 ? -4.383 19.328 -0.246 1 98.62 84 TYR A N 1
ATOM 621 C CA . TYR A 1 84 ? -4.707 19.281 -1.668 1 98.62 84 TYR A CA 1
ATOM 622 C C . TYR A 1 84 ? -3.484 19.625 -2.516 1 98.62 84 TYR A C 1
ATOM 624 O O . TYR A 1 84 ? -3.428 19.281 -3.699 1 98.62 84 TYR A O 1
ATOM 632 N N . ALA A 1 85 ? -2.52 20.266 -1.907 1 97.94 85 ALA A N 1
ATOM 633 C CA . ALA A 1 85 ? -1.318 20.672 -2.633 1 97.94 85 ALA A CA 1
ATOM 634 C C . ALA A 1 85 ? -0.221 19.609 -2.512 1 97.94 85 ALA A C 1
ATOM 636 O O . ALA A 1 85 ? 0.845 19.75 -3.115 1 97.94 85 ALA A O 1
ATOM 637 N N . SER A 1 86 ? -0.422 18.594 -1.671 1 98.5 86 SER A N 1
ATOM 638 C CA . SER A 1 86 ? 0.522 17.484 -1.589 1 98.5 86 SER A CA 1
ATOM 639 C C . SER A 1 86 ? 0.635 16.766 -2.924 1 98.5 86 SER A C 1
ATOM 641 O O . SER A 1 86 ? -0.144 17.016 -3.844 1 98.5 86 SER A O 1
ATOM 643 N N . ARG A 1 87 ? 1.558 15.891 -3.066 1 98.31 87 ARG A N 1
ATOM 644 C CA . ARG A 1 87 ? 1.697 15.086 -4.277 1 98.31 87 ARG A CA 1
ATOM 645 C C . ARG A 1 87 ? 0.408 14.336 -4.586 1 98.31 87 ARG A C 1
ATOM 647 O O . ARG A 1 87 ? -0.071 14.352 -5.723 1 98.31 87 ARG A O 1
ATOM 654 N N . LYS A 1 88 ? -0.136 13.562 -3.539 1 98.69 88 LYS A N 1
ATOM 655 C CA . LYS A 1 88 ? -1.349 12.789 -3.775 1 98.69 88 LYS A CA 1
ATOM 656 C C . LYS A 1 88 ? -2.521 13.695 -4.141 1 98.69 88 LYS A C 1
ATOM 658 O O . LYS A 1 88 ? -3.34 13.344 -4.992 1 98.69 88 LYS A O 1
ATOM 663 N N . GLY A 1 89 ? -2.605 14.844 -3.467 1 98.69 89 GLY A N 1
ATOM 664 C CA . GLY A 1 89 ? -3.662 15.789 -3.793 1 98.69 89 GLY A CA 1
ATOM 665 C C . GLY A 1 89 ? -3.584 16.312 -5.219 1 98.69 89 GLY A C 1
ATOM 666 O O . GLY A 1 89 ? -4.582 16.312 -5.938 1 98.69 89 GLY A O 1
ATOM 667 N N . ALA A 1 90 ? -2.428 16.766 -5.633 1 98.62 90 ALA A N 1
ATOM 668 C CA . ALA A 1 90 ? -2.215 17.297 -6.973 1 98.62 90 ALA A CA 1
ATOM 669 C C . ALA A 1 90 ? -2.463 16.234 -8.031 1 98.62 90 ALA A C 1
ATOM 671 O O . ALA A 1 90 ? -3.084 16.5 -9.062 1 98.62 90 ALA A O 1
ATOM 672 N N . GLU A 1 91 ? -1.962 15.039 -7.785 1 98.81 91 GLU A N 1
ATOM 673 C CA . GLU A 1 91 ? -2.162 13.945 -8.734 1 98.81 91 GLU A CA 1
ATOM 674 C C . GLU A 1 91 ? -3.643 13.594 -8.867 1 98.81 91 GLU A C 1
ATOM 676 O O . GLU A 1 91 ? -4.141 13.391 -9.977 1 98.81 91 GLU A O 1
ATOM 681 N N . ALA A 1 92 ? -4.352 13.523 -7.73 1 98.69 92 ALA A N 1
ATOM 682 C CA . ALA A 1 92 ? -5.773 13.188 -7.754 1 98.69 92 ALA A CA 1
ATOM 683 C C . ALA A 1 92 ? -6.574 14.25 -8.492 1 98.69 92 ALA A C 1
ATOM 685 O O . ALA A 1 92 ? -7.586 13.945 -9.133 1 98.69 92 ALA A O 1
ATOM 686 N N . ALA A 1 93 ? -6.148 15.477 -8.391 1 98.62 93 ALA A N 1
ATOM 687 C CA . ALA A 1 93 ? -6.828 16.562 -9.094 1 98.62 93 ALA A CA 1
ATOM 688 C C . ALA A 1 93 ? -6.645 16.438 -10.602 1 98.62 93 ALA A C 1
ATOM 690 O O . ALA A 1 93 ? -7.578 16.688 -11.367 1 98.62 93 ALA A O 1
ATOM 691 N N . ALA A 1 94 ? -5.477 16.047 -11.078 1 98.62 94 ALA A N 1
ATOM 692 C CA . ALA A 1 94 ? -5.137 16 -12.5 1 98.62 94 ALA A CA 1
ATOM 693 C C . ALA A 1 94 ? -5.598 14.688 -13.125 1 9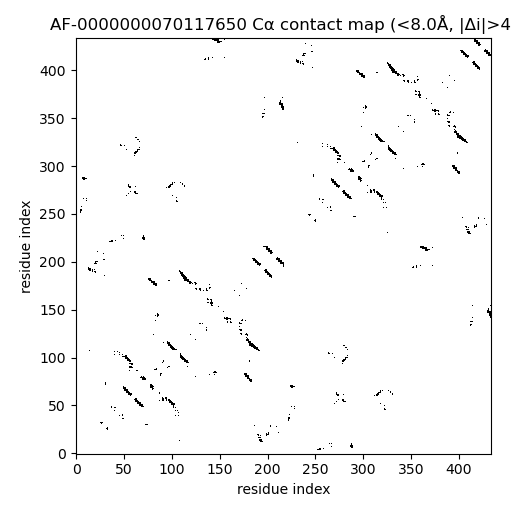8.62 94 ALA A C 1
ATOM 695 O O . ALA A 1 94 ? -5.93 14.648 -14.312 1 98.62 94 ALA A O 1
ATOM 696 N N . ASN A 1 95 ? -5.535 13.602 -12.43 1 98.62 95 ASN A N 1
ATOM 697 C CA . ASN A 1 95 ? -5.941 12.242 -12.766 1 98.62 95 ASN A CA 1
ATOM 698 C C . ASN A 1 95 ? -6.801 11.633 -11.664 1 98.62 95 ASN A C 1
ATOM 700 O O . ASN A 1 95 ? -6.297 10.906 -10.797 1 98.62 95 ASN A O 1
ATOM 704 N N . PRO A 1 96 ? -8.125 11.883 -11.742 1 98.75 96 PRO A N 1
ATOM 705 C CA . PRO A 1 96 ? -8.984 11.672 -10.57 1 98.75 96 PRO A CA 1
ATOM 706 C C . PRO A 1 96 ? -9.375 10.203 -10.383 1 98.75 96 PRO A C 1
ATOM 708 O O . PRO A 1 96 ? -10.555 9.891 -10.258 1 98.75 96 PRO A O 1
ATOM 711 N N . TYR A 1 97 ? -8.398 9.305 -10.32 1 98.88 97 TYR A N 1
ATOM 712 C CA . TYR A 1 97 ? -8.547 7.891 -10.016 1 98.88 97 TYR A CA 1
ATOM 713 C C . TYR A 1 97 ? -7.543 7.449 -8.961 1 98.88 97 TYR A C 1
ATOM 715 O O . TYR A 1 97 ? -6.434 7.98 -8.891 1 98.88 97 TYR A O 1
ATOM 723 N N . ALA A 1 98 ? -7.941 6.523 -8.141 1 98.94 98 ALA A N 1
ATOM 724 C CA . ALA A 1 98 ? -7.062 6.004 -7.094 1 98.94 98 ALA A CA 1
ATOM 725 C C . ALA A 1 98 ? -7.352 4.535 -6.809 1 98.94 98 ALA A C 1
ATOM 727 O O . ALA A 1 98 ? -8.406 4.02 -7.188 1 98.94 98 ALA A O 1
ATOM 728 N N . SER A 1 99 ? -6.449 3.881 -6.273 1 98.94 99 SER A N 1
ATOM 729 C CA . SER A 1 99 ? -6.59 2.557 -5.676 1 98.94 99 SER A CA 1
ATOM 730 C C . SER A 1 99 ? -6.234 2.582 -4.191 1 98.94 99 SER A C 1
ATOM 732 O O . SER A 1 99 ? -5.266 3.23 -3.791 1 98.94 99 SER A O 1
ATOM 734 N N . LEU A 1 100 ? -6.984 1.923 -3.355 1 98.94 100 LEU A N 1
ATOM 735 C CA . LEU A 1 100 ? -6.719 1.75 -1.932 1 98.94 100 LEU A CA 1
ATOM 736 C C . LEU A 1 100 ? -6.363 0.301 -1.616 1 98.94 100 LEU A C 1
ATOM 738 O O . LEU A 1 100 ? -6.957 -0.624 -2.178 1 98.94 100 LEU A O 1
ATOM 742 N N . VAL A 1 101 ? -5.438 0.132 -0.734 1 98.94 101 VAL A N 1
ATOM 743 C CA . VAL A 1 101 ? -5.125 -1.203 -0.234 1 98.94 101 VAL A CA 1
ATOM 744 C C . VAL A 1 101 ? -5.098 -1.189 1.293 1 98.94 101 VAL A C 1
ATOM 746 O O . VAL A 1 101 ? -4.379 -0.394 1.9 1 98.94 101 VAL A O 1
ATOM 749 N N . PHE A 1 102 ? -5.926 -1.998 1.953 1 98.88 102 PHE A N 1
ATOM 750 C CA . PHE A 1 102 ? -5.84 -2.287 3.379 1 98.88 102 PHE A CA 1
ATOM 751 C C . PHE A 1 102 ? -5.02 -3.547 3.629 1 98.88 102 PHE A C 1
ATOM 753 O O . PHE A 1 102 ? -5.539 -4.66 3.525 1 98.88 102 PHE A O 1
ATOM 760 N N . PRO A 1 103 ? -3.744 -3.326 3.926 1 98.38 103 PRO A N 1
ATOM 761 C CA . PRO A 1 103 ? -2.859 -4.488 4.043 1 98.38 103 PRO A CA 1
ATOM 762 C C . PRO A 1 103 ? -2.879 -5.105 5.441 1 98.38 103 PRO A C 1
ATOM 764 O O . PRO A 1 103 ? -1.96 -4.879 6.23 1 98.38 103 PRO A O 1
ATOM 767 N N . TRP A 1 104 ? -3.828 -5.938 5.723 1 97.88 104 TRP A N 1
ATOM 768 C CA . TRP A 1 104 ? -3.955 -6.586 7.027 1 97.88 104 TRP A CA 1
ATOM 769 C C . TRP A 1 104 ? -3.139 -7.871 7.078 1 97.88 104 TRP A C 1
ATOM 771 O O . TRP A 1 104 ? -3.689 -8.953 7.289 1 97.88 104 TRP A O 1
ATOM 781 N N . PHE A 1 105 ? -1.809 -7.75 7.055 1 96.88 105 PHE A N 1
ATOM 782 C CA . PHE A 1 105 ? -0.847 -8.828 6.879 1 96.88 105 PHE A CA 1
ATOM 783 C C . PHE A 1 105 ? -0.999 -9.875 7.98 1 96.88 105 PHE A C 1
ATOM 785 O O . PHE A 1 105 ? -1.093 -11.07 7.699 1 96.88 105 PHE A O 1
ATOM 792 N N . PRO A 1 106 ? -1.083 -9.445 9.281 1 95.06 106 PRO A N 1
ATOM 793 C CA . PRO A 1 106 ? -1.179 -10.445 10.336 1 95.06 106 PRO A CA 1
ATOM 794 C C . PRO A 1 106 ? -2.422 -11.328 10.211 1 95.06 106 PRO A C 1
ATOM 796 O O . PRO A 1 106 ? -2.447 -12.445 10.727 1 95.06 106 PRO A O 1
ATOM 799 N N . MET A 1 107 ? -3.438 -10.836 9.539 1 96.38 107 MET A N 1
ATOM 800 C CA . MET A 1 107 ? -4.691 -11.555 9.359 1 96.38 107 MET A CA 1
ATOM 801 C C . MET A 1 107 ? -4.688 -12.336 8.047 1 96.38 107 MET A C 1
ATOM 803 O O . MET A 1 107 ? -5.652 -13.031 7.73 1 96.38 107 MET A O 1
ATOM 807 N N . GLN A 1 108 ? -3.604 -12.125 7.281 1 97.06 108 GLN A N 1
ATOM 808 C CA . GLN A 1 108 ? -3.539 -12.703 5.941 1 97.06 108 GLN A CA 1
ATOM 809 C C . GLN A 1 108 ? -4.742 -12.281 5.102 1 97.06 108 GLN A C 1
ATOM 811 O O . GLN A 1 108 ? -5.359 -13.117 4.434 1 97.06 108 GLN A O 1
ATOM 816 N N . ARG A 1 109 ? -5.109 -11 5.246 1 98.06 109 ARG A N 1
ATOM 817 C CA . ARG A 1 109 ? -6.219 -10.414 4.504 1 98.06 109 ARG A CA 1
ATOM 818 C C . ARG A 1 109 ? -5.809 -9.086 3.869 1 98.06 109 ARG A C 1
ATOM 820 O O . ARG A 1 109 ? -4.879 -8.43 4.34 1 98.06 109 ARG A O 1
ATOM 827 N N . GLN A 1 110 ? -6.473 -8.844 2.84 1 98.19 110 GLN A N 1
ATOM 828 C CA . GLN A 1 110 ? -6.32 -7.574 2.141 1 98.19 110 GLN A CA 1
ATOM 829 C C . GLN A 1 110 ? -7.637 -7.133 1.51 1 98.19 110 GLN A C 1
ATOM 831 O O . GLN A 1 110 ? -8.406 -7.961 1.026 1 98.19 110 GLN A O 1
ATOM 836 N N . VAL A 1 111 ? -7.918 -5.863 1.557 1 98.94 111 VAL A N 1
ATOM 837 C CA . VAL A 1 111 ? -9 -5.273 0.771 1 98.94 111 VAL A CA 1
ATOM 838 C C . VAL A 1 111 ? -8.422 -4.293 -0.248 1 98.94 111 VAL A C 1
ATOM 840 O O . VAL A 1 111 ? -7.555 -3.48 0.084 1 98.94 111 VAL A O 1
ATOM 843 N N . ILE A 1 112 ? -8.852 -4.387 -1.457 1 98.94 112 ILE A N 1
ATOM 844 C CA . ILE A 1 112 ? -8.406 -3.502 -2.525 1 98.94 112 ILE A CA 1
ATOM 845 C C . ILE A 1 112 ? -9.602 -2.764 -3.121 1 98.94 112 ILE A C 1
ATOM 847 O O . ILE A 1 112 ? -10.617 -3.381 -3.449 1 98.94 112 ILE A O 1
ATOM 851 N N . VAL A 1 113 ? -9.477 -1.483 -3.219 1 98.94 113 VAL A N 1
ATOM 852 C CA . VAL A 1 113 ? -10.516 -0.626 -3.787 1 98.94 113 VAL A CA 1
ATOM 853 C C . VAL A 1 113 ? -9.961 0.125 -4.996 1 98.94 113 VAL A C 1
ATOM 855 O O . VAL A 1 113 ? -8.82 0.595 -4.969 1 98.94 113 VAL A O 1
ATOM 858 N N . ALA A 1 114 ? -10.703 0.208 -6.047 1 98.88 114 ALA A N 1
ATOM 859 C CA . ALA A 1 114 ? -10.352 1.056 -7.184 1 98.88 114 ALA A CA 1
ATOM 860 C C . ALA A 1 114 ? -11.555 1.892 -7.629 1 98.88 114 ALA A C 1
ATOM 862 O O . ALA A 1 114 ? -12.68 1.401 -7.656 1 98.88 114 ALA A O 1
ATOM 863 N N . GLY A 1 115 ? -11.25 3.152 -7.926 1 98.81 115 GLY A N 1
ATOM 864 C CA . GLY A 1 115 ? -12.344 3.986 -8.398 1 98.81 115 GLY A CA 1
ATOM 865 C C . GLY A 1 115 ? -11.953 5.438 -8.586 1 98.81 115 GLY A C 1
ATOM 866 O O . GLY A 1 115 ? -10.766 5.777 -8.531 1 98.81 115 GLY A O 1
ATOM 867 N N . ALA A 1 116 ? -12.93 6.281 -8.875 1 98.81 116 ALA A N 1
ATOM 868 C CA . ALA A 1 116 ? -12.734 7.711 -9.102 1 98.81 116 ALA A CA 1
ATOM 869 C C . ALA A 1 116 ? -12.578 8.461 -7.781 1 98.81 116 ALA A C 1
ATOM 871 O O . ALA A 1 116 ? -13.039 7.992 -6.738 1 98.81 116 ALA A O 1
ATOM 872 N N . VAL A 1 117 ? -11.93 9.57 -7.844 1 98.94 117 VAL A N 1
ATOM 873 C CA . VAL A 1 117 ? -11.703 10.414 -6.676 1 98.94 117 VAL A CA 1
ATOM 874 C C . VAL A 1 117 ? -12.484 11.719 -6.824 1 98.94 117 VAL A C 1
ATOM 876 O O . VAL A 1 117 ? -12.492 12.328 -7.895 1 98.94 117 VAL A O 1
ATOM 879 N N . GLU A 1 118 ? -13.148 12.148 -5.809 1 98.88 118 GLU A N 1
ATOM 880 C CA . GLU A 1 118 ? -13.789 13.453 -5.758 1 98.88 118 GLU A CA 1
ATOM 881 C C . GLU A 1 118 ? -13.578 14.117 -4.402 1 98.88 118 GLU A C 1
ATOM 883 O O . GLU A 1 118 ? -13.367 13.438 -3.396 1 98.88 118 GLU A O 1
ATOM 888 N N . ARG A 1 119 ? -13.625 15.406 -4.328 1 98.75 119 ARG A N 1
ATOM 889 C CA . ARG A 1 119 ? -13.555 16.125 -3.059 1 98.75 119 ARG A CA 1
ATOM 890 C C . ARG A 1 119 ? -14.875 16.016 -2.293 1 98.75 119 ARG A C 1
ATOM 892 O O . ARG A 1 119 ? -15.945 16.062 -2.893 1 98.75 119 ARG A O 1
ATOM 899 N N . VAL A 1 120 ? -14.789 15.859 -1.025 1 98.81 120 VAL A N 1
ATOM 900 C CA . VAL A 1 120 ? -15.992 15.992 -0.21 1 98.81 120 VAL A CA 1
ATOM 901 C C . VAL A 1 120 ? -16.344 17.469 -0.035 1 98.81 120 VAL A C 1
ATOM 903 O O . VAL A 1 120 ? -15.562 18.344 -0.405 1 98.81 120 VAL A O 1
ATOM 906 N N . SER A 1 121 ? -17.484 17.734 0.498 1 98.69 121 SER A N 1
ATOM 907 C CA . SER A 1 121 ? -17.922 19.125 0.663 1 98.69 121 SER A CA 1
ATOM 908 C C . SER A 1 121 ? -17.047 19.859 1.673 1 98.69 121 SER A C 1
ATOM 910 O O . SER A 1 121 ? -16.422 19.234 2.537 1 98.69 121 SER A O 1
ATOM 912 N N . ARG A 1 122 ? -16.984 21.172 1.547 1 98.56 122 ARG A N 1
ATOM 913 C CA . ARG A 1 122 ? -16.234 21.984 2.51 1 98.56 122 ARG A CA 1
ATOM 914 C C . ARG A 1 122 ? -16.797 21.797 3.918 1 98.56 122 ARG A C 1
ATOM 916 O O . ARG A 1 122 ? -16.047 21.766 4.891 1 98.56 122 ARG A O 1
ATOM 923 N N . ALA A 1 123 ? -18.078 21.688 4.012 1 98.62 123 ALA A N 1
ATOM 924 C CA . ALA A 1 123 ? -18.719 21.469 5.309 1 98.62 123 ALA A CA 1
ATOM 925 C C . ALA A 1 123 ? -18.234 20.172 5.953 1 98.62 123 ALA A C 1
ATOM 927 O O . ALA A 1 123 ? -17.938 20.141 7.148 1 98.62 123 ALA A O 1
ATOM 928 N N . GLU A 1 124 ? -18.203 19.094 5.168 1 98.31 124 GLU A N 1
ATOM 929 C CA . GLU A 1 124 ? -17.688 17.828 5.66 1 98.31 124 GLU A CA 1
ATOM 930 C C . GLU A 1 124 ? -16.234 17.953 6.102 1 98.31 124 GLU A C 1
ATOM 932 O O . GLU A 1 124 ? -15.844 17.406 7.137 1 98.31 124 GLU A O 1
ATOM 937 N N . THR A 1 125 ? -15.445 18.641 5.344 1 98.69 125 THR A N 1
ATOM 938 C CA . THR A 1 125 ? -14.047 18.891 5.664 1 98.69 125 THR A CA 1
ATOM 939 C C . THR A 1 125 ? -13.922 19.625 7 1 98.69 125 THR A C 1
ATOM 941 O O . THR A 1 125 ? -13.156 19.203 7.875 1 98.69 125 THR A O 1
ATOM 944 N N . GLU A 1 126 ? -14.617 20.672 7.156 1 98.62 126 GLU A N 1
ATOM 945 C CA . GLU A 1 126 ? -14.523 21.516 8.352 1 98.62 126 GLU A CA 1
ATOM 946 C C . GLU A 1 126 ? -15.008 20.766 9.586 1 98.62 126 GLU A C 1
ATOM 948 O O . GLU A 1 126 ? -14.43 20.906 10.672 1 98.62 126 GLU A O 1
ATOM 953 N N . ALA A 1 127 ? -16.047 19.984 9.43 1 98.06 127 ALA A N 1
ATOM 954 C CA . ALA A 1 127 ? -16.562 19.188 10.539 1 98.06 127 ALA A CA 1
ATOM 955 C C . ALA A 1 127 ? -15.508 18.203 11.031 1 98.06 127 ALA A C 1
ATOM 957 O O . ALA A 1 127 ? -15.273 18.078 12.234 1 98.06 127 ALA A O 1
ATOM 958 N N . TYR A 1 128 ? -14.922 17.5 10.164 1 98.06 128 TYR A N 1
ATOM 959 C CA . TYR A 1 128 ? -13.891 16.547 10.562 1 98.06 128 TYR A CA 1
ATOM 960 C C . TYR A 1 128 ? -12.68 17.266 11.148 1 98.06 128 TYR A C 1
ATOM 962 O O . TYR A 1 128 ? -12.117 16.828 12.156 1 98.06 128 TYR A O 1
ATOM 970 N N . PHE A 1 129 ? -12.227 18.359 10.469 1 98.31 129 PHE A N 1
ATOM 971 C CA . PHE A 1 129 ? -11.055 19.109 10.906 1 98.31 129 PHE A CA 1
ATOM 972 C C . PHE A 1 129 ? -11.211 19.531 12.367 1 98.31 129 PHE A C 1
ATOM 974 O O . PHE A 1 129 ? -10.258 19.438 13.148 1 98.31 129 PHE A O 1
ATOM 981 N N . ALA A 1 130 ? -12.336 19.969 12.711 1 97 130 ALA A N 1
ATOM 982 C CA . ALA A 1 130 ? -12.625 20.469 14.055 1 97 130 ALA A CA 1
ATOM 983 C C . ALA A 1 130 ? -12.492 19.359 15.094 1 97 130 ALA A C 1
ATOM 985 O O . ALA A 1 130 ? -12.25 19.625 16.266 1 97 130 ALA A O 1
ATOM 986 N N . SER A 1 131 ? -12.703 18.109 14.672 1 95.94 131 SER A N 1
ATOM 987 C CA . SER A 1 131 ? -12.633 16.984 15.602 1 95.94 131 SER A CA 1
ATOM 988 C C . SER A 1 131 ? -11.195 16.562 15.859 1 95.94 131 SER A C 1
ATOM 990 O O . SER A 1 131 ? -10.922 15.781 16.781 1 95.94 131 SER A O 1
ATOM 992 N N . ARG A 1 132 ? -10.234 17.047 15.148 1 95.88 132 ARG A N 1
ATOM 993 C CA . ARG A 1 132 ? -8.836 16.656 15.25 1 95.88 132 ARG A CA 1
ATOM 994 C C . ARG A 1 132 ? -8.18 17.281 16.484 1 95.88 132 ARG A C 1
ATOM 996 O O . ARG A 1 132 ? -8.586 18.344 16.938 1 95.88 132 ARG A O 1
ATOM 1003 N N . PRO A 1 133 ? -7.18 16.594 17.062 1 94.38 133 PRO A N 1
ATOM 1004 C CA . PRO A 1 133 ? -6.41 17.234 18.125 1 94.38 133 PRO A CA 1
ATOM 1005 C C . PRO A 1 133 ? -5.781 18.562 17.703 1 94.38 133 PRO A C 1
ATOM 1007 O O . PRO A 1 133 ? -5.375 18.703 16.547 1 94.38 133 PRO A O 1
ATOM 1010 N N . ARG A 1 134 ? -5.691 19.453 18.609 1 95.75 134 ARG A N 1
ATOM 1011 C CA . ARG A 1 134 ? -5.203 20.797 18.312 1 95.75 134 ARG A CA 1
ATOM 1012 C C . ARG A 1 134 ? -3.836 20.75 17.625 1 95.75 134 ARG A C 1
ATOM 1014 O O . ARG A 1 134 ? -3.57 21.5 16.688 1 95.75 134 ARG A O 1
ATOM 1021 N N . GLY A 1 135 ? -2.891 19.891 18.141 1 94.31 135 GLY A N 1
ATOM 1022 C CA . GLY A 1 135 ? -1.588 19.75 17.516 1 94.31 135 GLY A CA 1
ATOM 1023 C C . GLY A 1 135 ? -1.674 19.406 16.031 1 94.31 135 GLY A C 1
ATOM 1024 O O . GLY A 1 135 ? -0.906 19.922 15.227 1 94.31 135 GLY A O 1
ATOM 1025 N N . SER A 1 136 ? -2.559 18.484 15.703 1 94.44 136 SER A N 1
ATOM 1026 C CA . SER A 1 136 ? -2.752 18.094 14.312 1 94.44 136 SER A CA 1
ATOM 1027 C C . SER A 1 136 ? -3.35 19.234 13.492 1 94.44 136 SER A C 1
ATOM 1029 O O . SER A 1 136 ? -3.025 19.391 12.312 1 94.44 136 SER A O 1
ATOM 1031 N N . GLN A 1 137 ? -4.324 19.984 14.102 1 97.5 137 GLN A N 1
ATOM 1032 C CA . GLN A 1 137 ? -4.867 21.156 13.422 1 97.5 137 GLN A CA 1
ATOM 1033 C C . GLN A 1 137 ? -3.76 22.141 13.055 1 97.5 137 GLN A C 1
ATOM 1035 O O . GLN A 1 137 ? -3.666 22.578 11.906 1 97.5 137 GLN A O 1
ATOM 1040 N N . LEU A 1 138 ? -2.926 22.453 14 1 97.5 138 LEU A N 1
ATOM 1041 C CA . LEU A 1 138 ? -1.817 23.375 13.781 1 97.5 138 LEU A CA 1
ATOM 1042 C C . LEU A 1 138 ? -0.828 22.812 12.766 1 97.5 138 LEU A C 1
ATOM 1044 O O . LEU A 1 138 ? -0.283 23.547 11.945 1 97.5 138 LEU A O 1
ATOM 1048 N N . GLY A 1 139 ? -0.613 21.5 12.867 1 95.5 139 GLY A N 1
ATOM 1049 C CA . GLY A 1 139 ? 0.275 20.844 11.922 1 95.5 139 GLY A CA 1
ATOM 1050 C C . GLY A 1 139 ? -0.164 21 10.477 1 95.5 139 GLY A C 1
ATOM 1051 O O . GLY A 1 139 ? 0.671 21.094 9.578 1 95.5 139 GLY A O 1
ATOM 1052 N N . ALA A 1 140 ? -1.463 21 10.211 1 96.31 140 ALA A N 1
ATOM 1053 C CA . ALA A 1 140 ? -2.016 21.141 8.867 1 96.31 140 ALA A CA 1
ATOM 1054 C C . ALA A 1 140 ? -1.687 22.5 8.273 1 96.31 140 ALA A C 1
ATOM 1056 O O . ALA A 1 140 ? -1.665 22.672 7.051 1 96.31 140 ALA A O 1
ATOM 1057 N N . TRP A 1 141 ? -1.479 23.469 9.062 1 96.88 141 TRP A N 1
ATOM 1058 C CA . TRP A 1 141 ? -1.096 24.812 8.641 1 96.88 141 TRP A CA 1
ATOM 1059 C C . TRP A 1 141 ? 0.418 24.938 8.5 1 96.88 141 TRP A C 1
ATOM 1061 O O . TRP A 1 141 ? 0.916 25.734 7.711 1 96.88 141 TRP A O 1
ATOM 1071 N N . ALA A 1 142 ? 1.131 24.141 9.211 1 95.06 142 ALA A N 1
ATOM 1072 C CA . ALA A 1 142 ? 2.564 24.312 9.43 1 95.06 142 ALA A CA 1
ATOM 1073 C C . ALA A 1 142 ? 3.367 23.828 8.227 1 95.06 142 ALA A C 1
ATOM 1075 O O . ALA A 1 142 ? 4.465 24.328 7.969 1 95.06 142 ALA A O 1
ATOM 1076 N N . SER A 1 143 ? 2.787 22.906 7.488 1 93.75 143 SER A N 1
ATOM 1077 C CA . SER A 1 143 ? 3.652 22.141 6.594 1 93.75 143 SER A CA 1
ATOM 1078 C C . SER A 1 143 ? 3.182 22.234 5.148 1 93.75 143 SER A C 1
ATOM 1080 O O . SER A 1 143 ? 2.027 21.922 4.844 1 93.75 143 SER A O 1
ATOM 1082 N N . PRO A 1 144 ? 4.031 22.734 4.219 1 95.62 144 PRO A N 1
ATOM 1083 C CA . PRO A 1 144 ? 3.75 22.578 2.791 1 95.62 144 PRO A CA 1
ATOM 1084 C C . PRO A 1 144 ? 3.975 21.141 2.299 1 95.62 144 PRO A C 1
ATOM 1086 O O . PRO A 1 144 ? 4.949 20.875 1.594 1 95.62 144 PRO A O 1
ATOM 1089 N N . GLN A 1 145 ? 3.059 20.281 2.604 1 96.25 145 GLN A N 1
ATOM 1090 C CA . GLN A 1 145 ? 3.203 18.828 2.508 1 96.25 145 GLN A CA 1
ATOM 1091 C C . GLN A 1 145 ? 3.793 18.422 1.159 1 96.25 145 GLN A C 1
ATOM 1093 O O . GLN A 1 145 ? 3.332 18.891 0.111 1 96.25 145 GLN A O 1
ATOM 1098 N N . SER A 1 146 ? 4.863 17.562 1.159 1 97.31 146 SER A N 1
ATOM 1099 C CA . SER A 1 146 ? 5.516 16.875 0.054 1 97.31 146 SER A CA 1
ATOM 1100 C C . SER A 1 146 ? 6.52 17.781 -0.653 1 97.31 146 SER A C 1
ATOM 1102 O O . SER A 1 146 ? 7.238 17.328 -1.549 1 97.31 146 SER A O 1
ATOM 1104 N N . ARG A 1 147 ? 6.59 19.094 -0.333 1 97.69 147 ARG A N 1
ATOM 1105 C CA . ARG A 1 147 ? 7.609 19.969 -0.906 1 97.69 147 ARG A CA 1
ATOM 1106 C C . ARG A 1 147 ? 8.969 19.719 -0.264 1 97.69 147 ARG A C 1
ATOM 1108 O O . ARG A 1 147 ? 9.055 19.391 0.922 1 97.69 147 ARG A O 1
ATOM 1115 N N . VAL A 1 148 ? 10.008 19.922 -1.038 1 98.38 148 VAL A N 1
ATOM 1116 C CA . VAL A 1 148 ? 11.359 19.859 -0.5 1 98.38 148 VAL A CA 1
ATOM 1117 C C . VAL A 1 148 ? 11.609 21.047 0.426 1 98.38 148 VAL A C 1
ATOM 1119 O O . VAL A 1 148 ? 11.273 22.188 0.091 1 98.38 148 VAL A O 1
ATOM 1122 N N . VAL A 1 149 ? 12.148 20.797 1.619 1 97.81 149 VAL A N 1
ATOM 1123 C CA . VAL A 1 149 ? 12.492 21.859 2.574 1 97.81 149 VAL A CA 1
ATOM 1124 C C . VAL A 1 149 ? 13.953 21.734 2.984 1 97.81 149 VAL A C 1
ATOM 1126 O O . VAL A 1 149 ? 14.523 20.625 2.965 1 97.81 149 VAL A O 1
ATOM 1129 N N . PRO A 1 150 ? 14.562 22.781 3.363 1 95.5 150 PRO A N 1
ATOM 1130 C CA . PRO A 1 150 ? 16 22.766 3.656 1 95.5 150 PRO A CA 1
ATOM 1131 C C . PRO A 1 150 ? 16.344 21.953 4.898 1 95.5 150 PRO A C 1
ATOM 1133 O O . PRO A 1 150 ? 17.469 21.484 5.043 1 95.5 150 PRO A O 1
ATOM 1136 N N . GLY A 1 151 ? 15.391 21.891 5.828 1 94.12 151 GLY A N 1
ATOM 1137 C CA . GLY A 1 151 ? 15.656 21.156 7.051 1 94.12 151 GLY A CA 1
ATOM 1138 C C . GLY A 1 151 ? 14.469 21.094 7.992 1 94.12 151 GLY A C 1
ATOM 1139 O O . GLY A 1 151 ? 13.422 21.688 7.715 1 94.12 151 GLY A O 1
ATOM 1140 N N . ARG A 1 152 ? 14.672 20.344 9 1 92.75 152 ARG A N 1
ATOM 1141 C CA . ARG A 1 152 ? 13.641 20.172 10.008 1 92.75 152 ARG A CA 1
ATOM 1142 C C . ARG A 1 152 ? 13.227 21.5 10.617 1 92.75 152 ARG A C 1
ATOM 1144 O O . ARG A 1 152 ? 12.062 21.703 10.977 1 92.75 152 ARG A O 1
ATOM 1151 N N . ASP A 1 153 ? 14.109 22.406 10.664 1 94.56 153 ASP A N 1
ATOM 1152 C CA . ASP A 1 153 ? 13.859 23.719 11.25 1 94.56 153 ASP A CA 1
ATOM 1153 C C . ASP A 1 153 ? 12.734 24.438 10.508 1 94.56 153 ASP A C 1
ATOM 1155 O O . ASP A 1 153 ? 11.984 25.219 11.109 1 94.56 153 ASP A O 1
ATOM 1159 N N . THR A 1 154 ? 12.664 24.172 9.25 1 95.19 154 THR A N 1
ATOM 1160 C CA . THR A 1 154 ? 11.609 24.781 8.453 1 95.19 154 THR A CA 1
ATOM 1161 C C . THR A 1 154 ? 10.234 24.328 8.938 1 95.19 154 THR A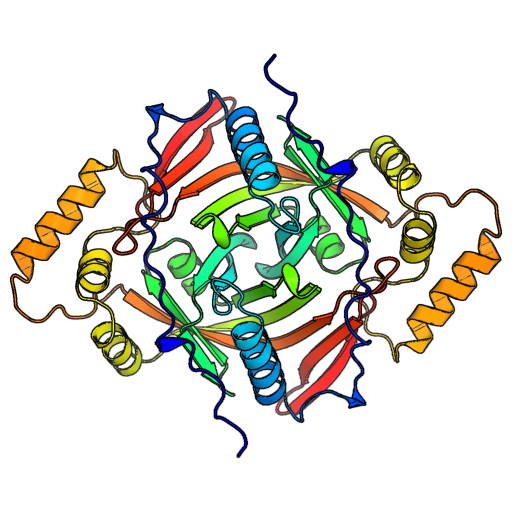 C 1
ATOM 1163 O O . THR A 1 154 ? 9.305 25.125 9.039 1 95.19 154 THR A O 1
ATOM 1166 N N . VAL A 1 155 ? 10.062 23.078 9.25 1 93.06 155 VAL A N 1
ATOM 1167 C CA . VAL A 1 155 ? 8.812 22.516 9.742 1 93.06 155 VAL A CA 1
ATOM 1168 C C . VAL A 1 155 ? 8.492 23.078 11.125 1 93.06 155 VAL A C 1
ATOM 1170 O O . VAL A 1 155 ? 7.352 23.484 11.391 1 93.06 155 VAL A O 1
ATOM 1173 N N . ASP A 1 156 ? 9.484 23.156 11.945 1 94.88 156 ASP A N 1
ATOM 1174 C CA . ASP A 1 156 ? 9.32 23.703 13.281 1 94.88 156 ASP A CA 1
ATOM 1175 C C . ASP A 1 156 ? 8.906 25.172 13.227 1 94.88 156 ASP A C 1
ATOM 1177 O O . ASP A 1 156 ? 8.055 25.609 14.008 1 94.88 156 ASP A O 1
ATOM 1181 N N . ALA A 1 157 ? 9.562 25.875 12.352 1 96.94 157 ALA A N 1
ATOM 1182 C CA . ALA A 1 157 ? 9.227 27.281 12.172 1 96.94 157 ALA A CA 1
ATOM 1183 C C . ALA A 1 157 ? 7.777 27.453 11.711 1 96.94 157 ALA A C 1
ATOM 1185 O O . ALA A 1 157 ? 7.086 28.375 12.133 1 96.94 157 ALA A O 1
ATOM 1186 N N . GLY A 1 158 ? 7.359 26.594 10.805 1 96.25 158 GLY A N 1
ATOM 1187 C CA . GLY A 1 158 ? 5.969 26.609 10.367 1 96.25 158 GLY A CA 1
ATOM 1188 C C . GLY A 1 158 ? 4.988 26.391 11.5 1 96.25 158 GLY A C 1
ATOM 1189 O O . GLY A 1 158 ? 3.947 27.047 11.57 1 96.25 158 GLY A O 1
ATOM 1190 N N . LEU A 1 159 ? 5.312 25.484 12.344 1 96.56 159 LEU A N 1
ATOM 1191 C CA . LEU A 1 159 ? 4.461 25.219 13.5 1 96.56 159 LEU A CA 1
ATOM 1192 C C . LEU A 1 159 ? 4.41 26.422 14.43 1 96.56 159 LEU A C 1
ATOM 1194 O O . LEU A 1 159 ? 3.334 26.812 14.898 1 96.56 159 LEU A O 1
ATOM 1198 N N . ALA A 1 160 ? 5.59 26.984 14.68 1 97.31 160 ALA A N 1
ATOM 1199 C CA . ALA A 1 160 ? 5.656 28.172 15.531 1 97.31 160 ALA A CA 1
ATOM 1200 C C . ALA A 1 160 ? 4.801 29.297 14.961 1 97.31 160 ALA A C 1
ATOM 1202 O O . ALA A 1 160 ? 4.129 30.016 15.703 1 97.31 160 ALA A O 1
ATOM 1203 N N . GLU A 1 161 ? 4.906 29.469 13.672 1 97.94 161 GLU A N 1
ATOM 1204 C CA . GLU A 1 161 ? 4.105 30.5 13.008 1 97.94 161 GLU A CA 1
ATOM 1205 C C . GLU A 1 161 ? 2.611 30.234 13.188 1 97.94 161 GLU A C 1
ATOM 1207 O O . GLU A 1 161 ? 1.835 31.156 13.43 1 97.94 161 GLU A O 1
ATOM 1212 N N . ALA A 1 162 ? 2.152 29.016 13 1 97.31 162 ALA A N 1
ATOM 1213 C CA . ALA A 1 162 ? 0.75 28.641 13.18 1 97.31 162 ALA A CA 1
ATOM 1214 C C . ALA A 1 162 ? 0.292 28.891 14.609 1 97.31 162 ALA A C 1
ATOM 1216 O O . ALA A 1 162 ? -0.8 29.422 14.836 1 97.31 162 ALA A O 1
ATOM 1217 N N . VAL A 1 163 ? 1.088 28.531 15.57 1 97.38 163 VAL A N 1
ATOM 1218 C CA . VAL A 1 163 ? 0.779 28.719 16.984 1 97.38 163 VAL A CA 1
ATOM 1219 C C . VAL A 1 163 ? 0.596 30.219 17.266 1 97.38 163 VAL A C 1
ATOM 1221 O O . VAL A 1 163 ? -0.359 30.609 17.938 1 97.38 163 VAL A O 1
ATOM 1224 N N . ALA A 1 164 ? 1.529 30.984 16.75 1 98 164 ALA A N 1
ATOM 1225 C CA . ALA A 1 164 ? 1.462 32.438 16.953 1 98 164 ALA A CA 1
ATOM 1226 C C . ALA A 1 164 ? 0.212 33.031 16.312 1 98 164 ALA A C 1
ATOM 1228 O O . ALA A 1 164 ? -0.424 33.906 16.875 1 98 164 ALA A O 1
ATOM 1229 N N . ARG A 1 165 ? -0.079 32.562 15.148 1 97.69 165 ARG A N 1
ATOM 1230 C CA . ARG A 1 165 ? -1.192 33.094 14.367 1 97.69 165 ARG A CA 1
ATOM 1231 C C . ARG A 1 165 ? -2.523 32.844 15.062 1 97.69 165 ARG A C 1
ATOM 1233 O O . ARG A 1 165 ? -3.393 33.719 15.086 1 97.69 165 ARG A O 1
ATOM 1240 N N . PHE A 1 166 ? -2.734 31.625 15.656 1 97.62 166 PHE A N 1
ATOM 1241 C CA . PHE A 1 166 ? -4.059 31.234 16.125 1 97.62 166 PHE A CA 1
ATOM 1242 C C . PHE A 1 166 ? -4.141 31.328 17.656 1 97.62 166 PHE A C 1
ATOM 1244 O O . PHE A 1 166 ? -5.23 31.328 18.219 1 97.62 166 PHE A O 1
ATOM 1251 N N . GLY A 1 167 ? -2.941 31.438 18.312 1 95.94 167 GLY A N 1
ATOM 1252 C CA . GLY A 1 167 ? -2.945 31.5 19.766 1 95.94 167 GLY A CA 1
ATOM 1253 C C . GLY A 1 167 ? -3.76 30.391 20.406 1 95.94 167 GLY A C 1
ATOM 1254 O O . GLY A 1 167 ? -3.6 29.219 20.062 1 95.94 167 GLY A O 1
ATOM 1255 N N . ASP A 1 168 ? -4.648 30.797 21.344 1 95.38 168 ASP A N 1
ATOM 1256 C CA . ASP A 1 168 ? -5.473 29.812 22.047 1 95.38 168 ASP A CA 1
ATOM 1257 C C . ASP A 1 168 ? -6.863 29.719 21.422 1 95.38 168 ASP A C 1
ATOM 1259 O O . ASP A 1 168 ? -7.738 29.031 21.953 1 95.38 168 ASP A O 1
ATOM 1263 N N . GLY A 1 169 ? -7.066 30.375 20.375 1 96.31 169 GLY A N 1
ATOM 1264 C CA . GLY A 1 169 ? -8.367 30.406 19.719 1 96.31 169 GLY A CA 1
ATOM 1265 C C . GLY A 1 169 ? -8.586 29.234 18.797 1 96.31 169 GLY A C 1
ATOM 1266 O O . GLY A 1 169 ? -7.746 28.328 18.703 1 96.31 169 GLY A O 1
ATOM 1267 N N . PRO A 1 170 ? -9.711 29.234 18.188 1 97.19 170 PRO A N 1
ATOM 1268 C CA . PRO A 1 170 ? -10.008 28.156 17.219 1 97.19 170 PRO A CA 1
ATOM 1269 C C . PRO A 1 170 ? -9.062 28.172 16.031 1 97.19 170 PRO A C 1
ATOM 1271 O O . PRO A 1 170 ? -8.586 29.234 15.617 1 97.19 170 PRO A O 1
ATOM 1274 N N . VAL A 1 171 ? -8.719 27.078 15.492 1 98.31 171 VAL A N 1
ATOM 1275 C CA . VAL A 1 171 ? -7.93 26.891 14.281 1 98.31 171 VAL A CA 1
ATOM 1276 C C . VAL A 1 171 ? -8.828 26.422 13.141 1 98.31 171 VAL A C 1
ATOM 1278 O O . VAL A 1 171 ? -9.25 25.266 13.117 1 98.31 171 VAL A O 1
ATOM 1281 N N . PRO A 1 172 ? -9.148 27.234 12.18 1 98.38 172 PRO A N 1
ATOM 1282 C CA . PRO A 1 172 ? -9.984 26.797 11.055 1 98.38 172 PRO A CA 1
ATOM 1283 C C . PRO A 1 172 ? -9.242 25.859 10.109 1 98.38 172 PRO A C 1
ATOM 1285 O O . PRO A 1 172 ? -8.008 25.859 10.07 1 98.38 172 PRO A O 1
ATOM 1288 N N . ALA A 1 173 ? -9.969 25.031 9.367 1 98.5 173 ALA A N 1
ATOM 1289 C CA . ALA A 1 173 ? -9.352 24.203 8.336 1 98.5 173 ALA A CA 1
ATOM 1290 C C . ALA A 1 173 ? -8.703 25.062 7.258 1 98.5 173 ALA A C 1
ATOM 1292 O O . ALA A 1 173 ? -9.328 25.984 6.73 1 98.5 173 ALA A O 1
ATOM 1293 N N . PRO A 1 174 ? -7.469 24.75 6.91 1 98.38 174 PRO A N 1
ATOM 1294 C CA . PRO A 1 174 ? -6.875 25.5 5.797 1 98.38 174 PRO A CA 1
ATOM 1295 C C . PRO A 1 174 ? -7.645 25.312 4.492 1 98.38 174 PRO A C 1
ATOM 1297 O O . PRO A 1 174 ? -8.195 24.25 4.234 1 98.38 174 PRO A O 1
ATOM 1300 N N . PRO A 1 175 ? -7.676 26.391 3.623 1 98.06 175 PRO A N 1
ATOM 1301 C CA . PRO A 1 175 ? -8.352 26.25 2.33 1 98.06 175 PRO A CA 1
ATOM 1302 C C . PRO A 1 175 ? -7.75 25.141 1.469 1 98.06 175 PRO A C 1
ATOM 1304 O O . PRO A 1 175 ? -8.445 24.562 0.626 1 98.06 175 PRO A O 1
ATOM 1307 N N . HIS A 1 176 ? -6.504 24.781 1.647 1 98.19 176 HIS A N 1
ATOM 1308 C CA . HIS A 1 176 ? -5.801 23.797 0.829 1 98.19 176 HIS A CA 1
ATOM 1309 C C . HIS A 1 176 ? -5.867 22.406 1.458 1 98.19 176 HIS A C 1
ATOM 1311 O O . HIS A 1 176 ? -5.137 21.5 1.052 1 98.19 176 HIS A O 1
ATOM 1317 N N . TRP A 1 177 ? -6.609 22.266 2.457 1 98.5 177 TRP A N 1
ATOM 1318 C CA . TRP A 1 177 ? -6.762 21 3.166 1 98.5 177 TRP A CA 1
ATOM 1319 C C . TRP A 1 177 ? -8.203 20.516 3.111 1 98.5 177 TRP A C 1
ATOM 1321 O O . TRP A 1 177 ? -9.141 21.312 3.23 1 98.5 177 TRP A O 1
ATOM 1331 N N . GLY A 1 178 ? -8.438 19.188 2.924 1 98.75 178 GLY A N 1
ATOM 1332 C CA . GLY A 1 178 ? -9.789 18.656 2.877 1 98.75 178 GLY A CA 1
ATOM 1333 C C . GLY A 1 178 ? -9.844 17.172 2.547 1 98.75 178 GLY A C 1
ATOM 1334 O O . GLY A 1 178 ? -8.812 16.5 2.514 1 98.75 178 GLY A O 1
ATOM 1335 N N . GLY A 1 179 ? -11.086 16.703 2.355 1 98.81 179 GLY A N 1
ATOM 1336 C CA . GLY A 1 179 ? -11.32 15.281 2.156 1 98.81 179 GLY A CA 1
ATOM 1337 C C . GLY A 1 179 ? -11.398 14.891 0.693 1 98.81 179 GLY A C 1
ATOM 1338 O O . GLY A 1 179 ? -11.867 15.664 -0.139 1 98.81 179 GLY A O 1
ATOM 1339 N N . LEU A 1 180 ? -10.938 13.758 0.413 1 98.94 180 LEU A N 1
ATOM 1340 C CA . LEU A 1 180 ? -11.109 13.055 -0.856 1 98.94 180 LEU A CA 1
ATOM 1341 C C . LEU A 1 180 ? -11.875 11.758 -0.66 1 98.94 180 LEU A C 1
ATOM 1343 O O . LEU A 1 180 ? -11.617 11.008 0.286 1 98.94 180 LEU A O 1
ATOM 1347 N N . ARG A 1 181 ? -12.836 11.562 -1.457 1 98.94 181 ARG A N 1
ATOM 1348 C CA . ARG A 1 181 ? -13.594 10.32 -1.489 1 98.94 181 ARG A CA 1
ATOM 1349 C C . ARG A 1 181 ? -13.211 9.469 -2.697 1 98.94 181 ARG A C 1
ATOM 1351 O O . ARG A 1 181 ? -13.172 9.969 -3.824 1 98.94 181 ARG A O 1
ATOM 1358 N N . VAL A 1 182 ? -12.875 8.273 -2.504 1 98.94 182 VAL A N 1
ATOM 1359 C CA . VAL A 1 182 ? -12.742 7.305 -3.592 1 98.94 182 VAL A CA 1
ATOM 1360 C C . VAL A 1 182 ? -14.07 6.59 -3.816 1 98.94 182 VAL A C 1
ATOM 1362 O O . VAL A 1 182 ? -14.57 5.891 -2.93 1 98.94 182 VAL A O 1
ATOM 1365 N N . VAL A 1 183 ? -14.656 6.812 -4.918 1 98.88 183 VAL A N 1
ATOM 1366 C CA . VAL A 1 183 ? -15.914 6.188 -5.316 1 98.88 183 VAL A CA 1
ATOM 1367 C C . VAL A 1 183 ? -15.633 4.855 -6.008 1 98.88 183 VAL A C 1
ATOM 1369 O O . VAL A 1 183 ? -15.188 4.828 -7.156 1 98.88 183 VAL A O 1
ATOM 1372 N N . PRO A 1 184 ? -16.016 3.744 -5.383 1 98.69 184 PRO A N 1
ATOM 1373 C CA . PRO A 1 184 ? -15.523 2.445 -5.859 1 98.69 184 PRO A CA 1
ATOM 1374 C C . PRO A 1 184 ? -16.156 2.035 -7.191 1 98.69 184 PRO A C 1
ATOM 1376 O O . PRO A 1 184 ? -17.359 2.191 -7.383 1 98.69 184 PRO A O 1
ATOM 1379 N N . GLU A 1 185 ? -15.344 1.576 -8.062 1 98.62 185 GLU A N 1
ATOM 1380 C CA . GLU A 1 185 ? -15.758 0.765 -9.203 1 98.62 185 GLU A CA 1
ATOM 1381 C C . GLU A 1 185 ? -15.594 -0.724 -8.906 1 98.62 185 GLU A C 1
ATOM 1383 O O . GLU A 1 185 ? -16.344 -1.551 -9.438 1 98.62 185 GLU A O 1
ATOM 1388 N N . THR A 1 186 ? -14.633 -1.033 -8.125 1 98.81 186 THR A N 1
ATOM 1389 C CA . THR A 1 186 ? -14.43 -2.387 -7.621 1 98.81 186 THR A CA 1
ATOM 1390 C C . THR A 1 186 ? -14.023 -2.365 -6.148 1 98.81 186 THR A C 1
ATOM 1392 O O . THR A 1 186 ? -13.344 -1.437 -5.703 1 98.81 186 THR A O 1
ATOM 1395 N N . VAL A 1 187 ? -14.414 -3.311 -5.387 1 98.94 187 VAL A N 1
ATOM 1396 C CA . VAL A 1 187 ? -13.953 -3.629 -4.043 1 98.94 187 VAL A CA 1
ATOM 1397 C C . VAL A 1 187 ? -13.625 -5.117 -3.945 1 98.94 187 VAL A C 1
ATOM 1399 O O . VAL A 1 187 ? -14.516 -5.965 -4.082 1 98.94 187 VAL A O 1
ATOM 1402 N N . GLU A 1 188 ? -12.391 -5.434 -3.723 1 98.94 188 GLU A N 1
ATOM 1403 C CA . GLU A 1 188 ? -11.914 -6.812 -3.729 1 98.94 188 GLU A CA 1
ATOM 1404 C C . GLU A 1 188 ? -11.5 -7.258 -2.33 1 98.94 188 GLU A C 1
ATOM 1406 O O . GLU A 1 188 ? -10.812 -6.523 -1.613 1 98.94 188 GLU A O 1
ATOM 1411 N N . PHE A 1 189 ? -11.93 -8.422 -1.953 1 98.94 189 PHE A N 1
ATOM 1412 C CA . PHE A 1 189 ? -11.57 -9.062 -0.694 1 98.94 189 PHE A CA 1
ATOM 1413 C C . PHE A 1 189 ? -10.672 -10.273 -0.938 1 98.94 189 PHE A C 1
ATOM 1415 O O . PHE A 1 189 ? -11.047 -11.195 -1.661 1 98.94 189 PHE A O 1
ATOM 1422 N N . TRP A 1 190 ? -9.5 -10.211 -0.388 1 98.69 190 TRP A N 1
ATOM 1423 C CA . TRP A 1 190 ? -8.453 -11.211 -0.562 1 98.69 190 TRP A CA 1
ATOM 1424 C C . TRP A 1 190 ? -8.188 -11.953 0.743 1 98.69 190 TRP A C 1
ATOM 1426 O O . TRP A 1 190 ? -8.016 -11.336 1.793 1 98.69 190 TRP A O 1
ATOM 1436 N N . GLN A 1 191 ? -8.18 -13.25 0.739 1 98.25 191 GLN A N 1
ATOM 1437 C CA . GLN A 1 191 ? -7.875 -14.109 1.878 1 98.25 191 GLN A CA 1
ATOM 1438 C C . GLN A 1 191 ? -6.758 -15.094 1.541 1 98.25 191 GLN A C 1
ATOM 1440 O O . GLN A 1 191 ? -6.875 -15.883 0.6 1 98.25 191 GLN A O 1
ATOM 1445 N N . GLY A 1 192 ? -5.707 -15.047 2.318 1 97 192 GLY A N 1
ATOM 1446 C CA . GLY A 1 192 ? -4.59 -15.961 2.127 1 97 192 GLY A CA 1
ATOM 1447 C C . GLY A 1 192 ? -4.977 -17.422 2.252 1 97 192 GLY A C 1
ATOM 1448 O O . GLY A 1 192 ? -5.797 -17.781 3.098 1 97 192 GLY A O 1
ATOM 1449 N N . ARG A 1 193 ? -4.41 -18.188 1.384 1 94.75 193 ARG A N 1
ATOM 1450 C CA . ARG A 1 193 ? -4.539 -19.641 1.394 1 94.75 193 ARG A CA 1
ATOM 1451 C C . ARG A 1 193 ? -3.184 -20.312 1.21 1 94.75 193 ARG A C 1
ATOM 1453 O O . ARG A 1 193 ? -2.207 -19.656 0.839 1 94.75 193 ARG A O 1
ATOM 1460 N N . SER A 1 194 ? -3.152 -21.594 1.413 1 91.56 194 SER A N 1
ATOM 1461 C CA . SER A 1 194 ? -1.936 -22.375 1.214 1 91.56 194 SER A CA 1
ATOM 1462 C C . SER A 1 194 ? -1.567 -22.469 -0.264 1 91.56 194 SER A C 1
ATOM 1464 O O . SER A 1 194 ? -2.408 -22.219 -1.133 1 91.56 194 SER A O 1
ATOM 1466 N N . ASN A 1 195 ? -0.235 -22.641 -0.564 1 88.81 195 ASN A N 1
ATOM 1467 C CA . ASN A 1 195 ? 0.3 -22.859 -1.904 1 88.81 195 ASN A CA 1
ATOM 1468 C C . ASN A 1 195 ? 0.083 -21.641 -2.797 1 88.81 195 ASN A C 1
ATOM 1470 O O . ASN A 1 195 ? 0.098 -21.75 -4.023 1 88.81 195 ASN A O 1
ATOM 1474 N N . ARG A 1 196 ? -0.197 -20.484 -2.221 1 91.56 196 ARG A N 1
ATOM 1475 C CA . ARG A 1 196 ? -0.416 -19.219 -2.9 1 91.56 196 ARG A CA 1
ATOM 1476 C C . ARG A 1 196 ? -1.703 -19.25 -3.717 1 91.56 196 ARG A C 1
ATOM 1478 O O . ARG A 1 196 ? -1.847 -18.5 -4.688 1 91.56 196 ARG A O 1
ATOM 1485 N N . LEU A 1 197 ? -2.576 -20.156 -3.361 1 94.69 197 LEU A N 1
ATOM 1486 C CA . LEU A 1 197 ? -3.863 -20.234 -4.043 1 94.69 197 LEU A CA 1
ATOM 1487 C C . LEU A 1 197 ? -4.934 -19.469 -3.268 1 94.69 197 LEU A C 1
ATOM 1489 O O . LEU A 1 197 ? -5.922 -20.062 -2.826 1 94.69 197 LEU A O 1
ATOM 1493 N N . HIS A 1 198 ? -4.734 -18.203 -3.166 1 97.19 198 HIS A N 1
ATOM 1494 C CA . HIS A 1 198 ? -5.508 -17.266 -2.355 1 97.19 198 HIS A CA 1
ATOM 1495 C C . HIS A 1 198 ? -6.93 -17.125 -2.883 1 97.19 198 HIS A C 1
ATOM 1497 O O . HIS A 1 198 ? -7.184 -17.359 -4.066 1 97.19 198 HIS A O 1
ATOM 1503 N N . ASP A 1 199 ? -7.789 -16.859 -2.027 1 97.94 199 ASP A N 1
ATOM 1504 C CA . ASP A 1 199 ? -9.148 -16.516 -2.434 1 97.94 199 ASP A CA 1
ATOM 1505 C C . ASP A 1 199 ? -9.281 -15.023 -2.73 1 97.94 199 ASP A C 1
ATOM 1507 O O . ASP A 1 199 ? -8.836 -14.188 -1.94 1 97.94 199 ASP A O 1
ATOM 1511 N N . ARG A 1 200 ? -9.844 -14.734 -3.854 1 98.62 200 ARG A N 1
ATOM 1512 C CA . ARG A 1 200 ? -10.094 -13.367 -4.293 1 98.62 200 ARG A CA 1
ATOM 1513 C C . ARG A 1 200 ? -11.531 -13.188 -4.746 1 98.62 200 ARG A C 1
ATOM 1515 O O . ARG A 1 200 ? -11.945 -13.742 -5.77 1 98.62 200 ARG A O 1
ATOM 1522 N N . LEU A 1 201 ? -12.281 -12.469 -4.02 1 98.81 201 LEU A N 1
ATOM 1523 C CA . LEU A 1 201 ? -13.641 -12.117 -4.402 1 98.81 201 LEU A CA 1
ATOM 1524 C C . LEU A 1 201 ? -13.797 -10.609 -4.559 1 98.81 201 LEU A C 1
ATOM 1526 O O . LEU A 1 201 ? -13.398 -9.852 -3.672 1 98.81 201 LEU A O 1
ATOM 1530 N N . ARG A 1 202 ? -14.43 -10.219 -5.617 1 98.81 202 ARG A N 1
ATOM 1531 C CA . ARG A 1 202 ? -14.484 -8.797 -5.949 1 98.81 202 ARG A CA 1
ATOM 1532 C C . ARG A 1 202 ? -15.906 -8.367 -6.285 1 98.81 202 ARG A C 1
ATOM 1534 O O . ARG A 1 202 ? -16.562 -8.984 -7.125 1 98.81 202 ARG A O 1
ATOM 1541 N N . PHE A 1 203 ? -16.391 -7.359 -5.586 1 98.81 203 PHE A N 1
ATOM 1542 C CA . PHE A 1 203 ? -17.547 -6.605 -6.059 1 98.81 203 PHE A CA 1
ATOM 1543 C C . PHE A 1 203 ? -17.156 -5.672 -7.195 1 98.81 203 PHE A C 1
ATOM 1545 O O . PHE A 1 203 ? -16.234 -4.867 -7.059 1 98.81 203 PHE A O 1
ATOM 1552 N N . ARG A 1 204 ? -17.781 -5.785 -8.312 1 98.75 204 ARG A N 1
ATOM 1553 C CA . ARG A 1 204 ? -17.562 -4.902 -9.453 1 98.75 204 ARG A CA 1
ATOM 1554 C C . ARG A 1 204 ? -18.844 -4.172 -9.844 1 98.75 204 ARG A C 1
ATOM 1556 O O . ARG A 1 204 ? -19.891 -4.789 -9.984 1 98.75 204 ARG A O 1
ATOM 1563 N N . ARG A 1 205 ? -18.703 -2.893 -10.016 1 98.12 205 ARG A N 1
ATOM 1564 C CA . ARG A 1 205 ? -19.844 -2.1 -10.469 1 98.12 205 ARG A CA 1
ATOM 1565 C C . ARG A 1 205 ? -20.203 -2.447 -11.906 1 98.12 205 ARG A C 1
ATOM 1567 O O . ARG A 1 205 ? -19.328 -2.561 -12.766 1 98.12 205 ARG A O 1
ATOM 1574 N N . ASP A 1 206 ? -21.391 -2.756 -12.156 1 96.75 206 ASP A N 1
ATOM 1575 C CA . ASP A 1 206 ? -21.969 -3.037 -13.469 1 96.75 206 ASP A CA 1
ATOM 1576 C C . ASP A 1 206 ? -23.203 -2.186 -13.719 1 96.75 206 ASP A C 1
ATOM 1578 O O . ASP A 1 206 ? -24.328 -2.641 -13.508 1 96.75 206 ASP A O 1
ATOM 1582 N N . GLY A 1 207 ? -22.953 -0.979 -14.258 1 92.94 207 GLY A N 1
ATOM 1583 C CA . GLY A 1 207 ? -24.016 -0.003 -14.336 1 92.94 207 GLY A CA 1
ATOM 1584 C C . GLY A 1 207 ? -24.5 0.458 -12.969 1 92.94 207 GLY A C 1
ATOM 1585 O O . GLY A 1 207 ? -23.719 0.91 -12.141 1 92.94 207 GLY A O 1
ATOM 1586 N N . GLY A 1 208 ? -25.672 0.312 -12.648 1 90.5 208 GLY A N 1
ATOM 1587 C CA . GLY A 1 208 ? -26.219 0.707 -11.367 1 90.5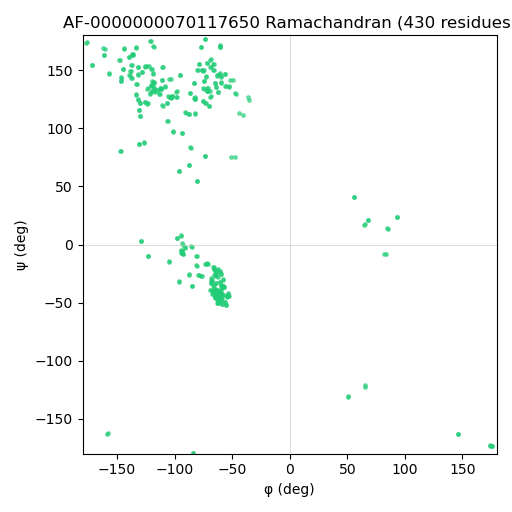 208 GLY A CA 1
ATOM 1588 C C . GLY A 1 208 ? -26.234 -0.417 -10.352 1 90.5 208 GLY A C 1
ATOM 1589 O O . GLY A 1 208 ? -26.625 -0.215 -9.195 1 90.5 208 GLY A O 1
ATOM 1590 N N . ALA A 1 209 ? -25.734 -1.542 -10.781 1 95.62 209 ALA A N 1
ATOM 1591 C CA . ALA A 1 209 ? -25.734 -2.715 -9.914 1 95.62 209 ALA A CA 1
ATOM 1592 C C . ALA A 1 209 ? -24.312 -3.186 -9.633 1 95.62 209 ALA A C 1
ATOM 1594 O O . ALA A 1 209 ? -23.344 -2.584 -10.117 1 95.62 209 ALA A O 1
ATOM 1595 N N . TRP A 1 210 ? -24.25 -4.129 -8.703 1 97.81 210 TRP A N 1
ATOM 1596 C CA . TRP A 1 210 ? -22.969 -4.75 -8.359 1 97.81 210 TRP A CA 1
ATOM 1597 C C . TRP A 1 210 ? -23 -6.25 -8.625 1 97.81 210 TRP A C 1
ATOM 1599 O O . TRP A 1 210 ? -24.016 -6.91 -8.383 1 97.81 210 TRP A O 1
ATOM 1609 N N . VAL A 1 211 ? -21.938 -6.77 -9.125 1 98 211 VAL A N 1
ATOM 1610 C CA . VAL A 1 211 ? -21.797 -8.211 -9.297 1 98 211 VAL A CA 1
ATOM 1611 C C . VAL A 1 211 ? -20.594 -8.711 -8.5 1 98 211 VAL A C 1
ATOM 1613 O O . VAL A 1 211 ? -19.656 -7.953 -8.242 1 98 211 VAL A O 1
ATOM 1616 N N . VAL A 1 212 ? -20.672 -9.953 -8.07 1 98.31 212 VAL A N 1
ATOM 1617 C CA . VAL A 1 212 ? -19.547 -10.594 -7.387 1 98.31 212 VAL A CA 1
ATOM 1618 C C . VAL A 1 212 ? -18.828 -11.539 -8.352 1 98.31 212 VAL A C 1
ATOM 1620 O O . VAL A 1 212 ? -19.469 -12.352 -9.023 1 98.31 212 VAL A O 1
ATOM 1623 N N . GLU A 1 213 ? -17.578 -11.383 -8.453 1 98.38 213 GLU A N 1
ATOM 1624 C CA . GLU A 1 213 ? -16.766 -12.273 -9.281 1 98.38 213 GLU A CA 1
ATOM 1625 C C . GLU A 1 213 ? -15.586 -12.828 -8.484 1 98.38 213 GLU A C 1
ATOM 1627 O O . GLU A 1 213 ? -15.07 -12.172 -7.582 1 98.38 213 GLU A O 1
ATOM 1632 N N . ARG A 1 214 ? -15.227 -14.023 -8.852 1 98.31 214 ARG A N 1
ATOM 1633 C CA . ARG A 1 214 ? -14.023 -14.625 -8.297 1 98.31 214 ARG A CA 1
ATOM 1634 C C . ARG A 1 214 ? -12.844 -14.477 -9.242 1 98.31 214 ARG A C 1
ATOM 1636 O O . ARG A 1 214 ? -12.969 -14.719 -10.445 1 98.31 214 ARG A O 1
ATOM 1643 N N . LEU A 1 215 ? -11.758 -14.039 -8.719 1 98.56 215 LEU A N 1
ATOM 1644 C CA . LEU A 1 215 ? -10.531 -13.906 -9.5 1 98.56 215 LEU A CA 1
ATOM 1645 C C . LEU A 1 215 ? -9.562 -15.039 -9.18 1 98.56 215 LEU A C 1
ATOM 1647 O O . LEU A 1 215 ? -9.438 -15.453 -8.023 1 98.56 215 LEU A O 1
ATOM 1651 N N . ALA A 1 216 ? -8.883 -15.492 -10.188 1 98.06 216 ALA A N 1
ATOM 1652 C CA . ALA A 1 216 ? -7.801 -16.453 -9.984 1 98.06 216 ALA A CA 1
ATOM 1653 C C . ALA A 1 216 ? -6.656 -15.836 -9.188 1 98.06 216 ALA A C 1
ATOM 1655 O O . ALA A 1 216 ? -6.289 -14.688 -9.414 1 98.06 216 ALA A O 1
ATOM 1656 N N . PRO A 1 217 ? -6.125 -16.609 -8.297 1 96.25 217 PRO A N 1
ATOM 1657 C CA . PRO A 1 217 ? -5.051 -16.094 -7.449 1 96.25 217 PRO A CA 1
ATOM 1658 C C . PRO A 1 217 ? -3.734 -15.922 -8.203 1 96.25 217 PRO A C 1
ATOM 1660 O O . PRO A 1 217 ? -3.525 -16.547 -9.242 1 96.25 217 PRO A O 1
ATOM 1663 N N . MET B 1 1 ? -27.328 -7.969 19.359 1 32.03 1 MET B N 1
ATOM 1664 C CA . MET B 1 1 ? -27.141 -6.527 19.203 1 32.03 1 MET B CA 1
ATOM 1665 C C . MET B 1 1 ? -26.031 -6.234 18.203 1 32.03 1 MET B C 1
ATOM 1667 O O . MET B 1 1 ? -24.875 -6.621 18.406 1 32.03 1 MET B O 1
ATOM 1671 N N . SER B 1 2 ? -26.203 -6.219 16.906 1 36.66 2 SER B N 1
ATOM 1672 C CA . SER B 1 2 ? -25.281 -6.047 15.789 1 36.66 2 SER B CA 1
ATOM 1673 C C . SER B 1 2 ? -24.406 -4.809 15.969 1 36.66 2 SER B C 1
ATOM 1675 O O . SER B 1 2 ? -24.922 -3.686 16 1 36.66 2 SER B O 1
ATOM 1677 N N . ALA B 1 3 ? -23.406 -4.758 16.797 1 49.16 3 ALA B N 1
ATOM 1678 C CA . ALA B 1 3 ? -22.578 -3.611 17.172 1 49.16 3 ALA B CA 1
ATOM 1679 C C . ALA B 1 3 ? -22.188 -2.799 15.945 1 49.16 3 ALA B C 1
ATOM 1681 O O . ALA B 1 3 ? -21.906 -3.361 14.883 1 49.16 3 ALA B O 1
ATOM 1682 N N . ASP B 1 4 ? -22.688 -1.566 15.82 1 69.88 4 ASP B N 1
ATOM 1683 C CA . ASP B 1 4 ? -22.25 -0.631 14.789 1 69.88 4 ASP B CA 1
ATOM 1684 C C . ASP B 1 4 ? -20.766 -0.778 14.508 1 69.88 4 ASP B C 1
ATOM 1686 O O . ASP B 1 4 ? -19.969 -0.959 15.43 1 69.88 4 ASP B O 1
ATOM 1690 N N . PRO B 1 5 ? -20.453 -1.018 13.234 1 76.19 5 PRO B N 1
ATOM 1691 C CA . PRO B 1 5 ? -19.016 -1.123 12.945 1 76.19 5 PRO B CA 1
ATOM 1692 C C . PRO B 1 5 ? -18.203 0.028 13.531 1 76.19 5 PRO B C 1
ATOM 1694 O O . PRO B 1 5 ? -18.734 1.128 13.719 1 76.19 5 PRO B O 1
ATOM 1697 N N . PRO B 1 6 ? -17.062 -0.286 14.008 1 86.5 6 PRO B N 1
ATOM 1698 C CA . PRO B 1 6 ? -16.203 0.786 14.523 1 86.5 6 PRO B CA 1
ATOM 1699 C C . PRO B 1 6 ? -16 1.92 13.523 1 86.5 6 PRO B C 1
ATOM 1701 O O . PRO B 1 6 ? -15.922 1.674 12.312 1 86.5 6 PRO B O 1
ATOM 1704 N N . SER B 1 7 ? -16.094 3.104 14.016 1 89.88 7 SER B N 1
ATOM 1705 C CA . SER B 1 7 ? -15.867 4.273 13.172 1 89.88 7 SER B CA 1
ATOM 1706 C C . SER B 1 7 ? -14.383 4.586 13.039 1 89.88 7 SER B C 1
ATOM 1708 O O . SER B 1 7 ? -13.68 4.746 14.039 1 89.88 7 SER B O 1
ATOM 1710 N N . PRO B 1 8 ? -13.914 4.68 11.797 1 92.88 8 PRO B N 1
ATOM 1711 C CA . PRO B 1 8 ? -12.492 5 11.641 1 92.88 8 PRO B CA 1
ATOM 1712 C C . PRO B 1 8 ? -12.172 6.453 11.984 1 92.88 8 PRO B C 1
ATOM 1714 O O . PRO B 1 8 ? -11.008 6.797 12.203 1 92.88 8 PRO B O 1
ATOM 1717 N N . ALA B 1 9 ? -13.102 7.324 12.047 1 89.44 9 ALA B N 1
ATOM 1718 C CA . ALA B 1 9 ? -12.891 8.758 12.203 1 89.44 9 ALA B CA 1
ATOM 1719 C C . ALA B 1 9 ? -12.141 9.062 13.5 1 89.44 9 ALA B C 1
ATOM 1721 O O . ALA B 1 9 ? -11.305 9.961 13.539 1 89.44 9 ALA B O 1
ATOM 1722 N N . GLY B 1 10 ? -12.43 8.289 14.492 1 87.81 10 GLY B N 1
ATOM 1723 C CA . GLY B 1 10 ? -11.844 8.57 15.789 1 87.81 10 GLY B CA 1
ATOM 1724 C C . GLY B 1 10 ? -10.562 7.801 16.047 1 87.81 10 GLY B C 1
ATOM 1725 O O . GLY B 1 10 ? -9.906 8 17.078 1 87.81 10 GLY B O 1
ATOM 1726 N N . MET B 1 11 ? -10.234 6.926 15.211 1 87.88 11 MET B N 1
ATOM 1727 C CA . MET B 1 11 ? -9.008 6.141 15.383 1 87.88 11 MET B CA 1
ATOM 1728 C C . MET B 1 11 ? -7.773 7.008 15.164 1 87.88 11 MET B C 1
ATOM 1730 O O . MET B 1 11 ? -7.645 7.66 14.125 1 87.88 11 MET B O 1
ATOM 1734 N N . ARG B 1 12 ? -6.988 7.066 16.281 1 85.25 12 ARG B N 1
ATOM 1735 C CA . ARG B 1 12 ? -5.773 7.871 16.234 1 85.25 12 ARG B CA 1
ATOM 1736 C C . ARG B 1 12 ? -4.668 7.254 17.094 1 85.25 12 ARG B C 1
ATOM 1738 O O . ARG B 1 12 ? -4.938 6.719 18.172 1 85.25 12 ARG B O 1
ATOM 1745 N N . ARG B 1 13 ? -3.473 7.387 16.578 1 85.56 13 ARG B N 1
ATOM 1746 C CA . ARG B 1 13 ? -2.268 7.008 17.312 1 85.56 13 ARG B CA 1
ATOM 1747 C C . ARG B 1 13 ? -1.206 8.102 17.219 1 85.56 13 ARG B C 1
ATOM 1749 O O . ARG B 1 13 ? -0.926 8.609 16.141 1 85.56 13 ARG B O 1
ATOM 1756 N N . ASP B 1 14 ? -0.682 8.484 18.359 1 87.56 14 ASP B N 1
ATOM 1757 C CA . ASP B 1 14 ? 0.456 9.398 18.359 1 87.56 14 ASP B CA 1
ATOM 1758 C C . ASP B 1 14 ? 1.768 8.641 18.156 1 87.56 14 ASP B C 1
ATOM 1760 O O . ASP B 1 14 ? 1.95 7.555 18.703 1 87.56 14 ASP B O 1
ATOM 1764 N N . TYR B 1 15 ? 2.654 9.211 17.359 1 91.12 15 TYR B N 1
ATOM 1765 C CA . TYR B 1 15 ? 3.92 8.555 17.047 1 91.12 15 TYR B CA 1
ATOM 1766 C C . TYR B 1 15 ? 5.059 9.148 17.859 1 91.12 15 TYR B C 1
ATOM 1768 O O . TYR B 1 15 ? 5.641 10.172 17.484 1 91.12 15 TYR B O 1
ATOM 1776 N N . THR B 1 16 ? 5.41 8.523 18.953 1 87 16 THR B N 1
ATOM 1777 C CA . THR B 1 16 ? 6.41 9.078 19.859 1 87 16 THR B CA 1
ATOM 1778 C C . THR B 1 16 ? 7.484 8.039 20.172 1 87 16 THR B C 1
ATOM 1780 O O . THR B 1 16 ? 8.406 8.312 20.938 1 87 16 THR B O 1
ATOM 1783 N N . GLU B 1 17 ? 7.383 6.902 19.562 1 87.44 17 GLU B N 1
ATOM 1784 C CA . GLU B 1 17 ? 8.164 5.754 20.016 1 87.44 17 GLU B CA 1
ATOM 1785 C C . GLU B 1 17 ? 9.594 5.812 19.484 1 87.44 17 GLU B C 1
ATOM 1787 O O . GLU B 1 17 ? 10.484 5.133 20 1 87.44 17 GLU B O 1
ATOM 1792 N N . HIS B 1 18 ? 9.797 6.617 18.469 1 90.44 18 HIS B N 1
ATOM 1793 C CA . HIS B 1 18 ? 11.102 6.637 17.828 1 90.44 18 HIS B CA 1
ATOM 1794 C C . HIS B 1 18 ? 11.688 8.047 17.812 1 90.44 18 HIS B C 1
ATOM 1796 O O . HIS B 1 18 ? 10.953 9.031 17.844 1 90.44 18 HIS B O 1
ATOM 1802 N N . ALA B 1 19 ? 13.008 8.07 17.781 1 91.75 19 ALA B N 1
ATOM 1803 C CA . ALA B 1 19 ? 13.719 9.336 17.609 1 91.75 19 ALA B CA 1
ATOM 1804 C C . ALA B 1 19 ? 13.492 9.898 16.203 1 91.75 19 ALA B C 1
ATOM 1806 O O . ALA B 1 19 ? 13.109 9.172 15.289 1 91.75 19 ALA B O 1
ATOM 1807 N N . PRO B 1 20 ? 13.711 11.203 16.062 1 94.62 20 PRO B N 1
ATOM 1808 C CA . PRO B 1 20 ? 13.586 11.789 14.727 1 94.62 20 PRO B CA 1
ATOM 1809 C C . PRO B 1 20 ? 14.547 11.164 13.711 1 94.62 20 PRO B C 1
ATOM 1811 O O . PRO B 1 20 ? 15.641 10.727 14.078 1 94.62 20 PRO B O 1
ATOM 1814 N N . LEU B 1 21 ? 14.086 11.062 12.539 1 97.12 21 LEU B N 1
ATOM 1815 C CA . LEU B 1 21 ? 14.953 10.703 11.422 1 97.12 21 LEU B CA 1
ATOM 1816 C C . LEU B 1 21 ? 15.695 11.922 10.891 1 97.12 21 LEU B C 1
ATOM 1818 O O . LEU B 1 21 ? 15.078 12.836 10.336 1 97.12 21 LEU B O 1
ATOM 1822 N N . LEU B 1 22 ? 16.969 11.938 11.062 1 96.38 22 LEU B N 1
ATOM 1823 C CA . LEU B 1 22 ? 17.797 13.055 10.656 1 96.38 22 LEU B CA 1
ATOM 1824 C C . LEU B 1 22 ? 18.688 12.672 9.477 1 96.38 22 LEU B C 1
ATOM 1826 O O . LEU B 1 22 ? 19.078 11.508 9.336 1 96.38 22 LEU B O 1
ATOM 1830 N N . GLU B 1 23 ? 19.047 13.656 8.688 1 97 23 GLU B N 1
ATOM 1831 C CA . GLU B 1 23 ? 19.922 13.445 7.547 1 97 23 GLU B CA 1
ATOM 1832 C C . GLU B 1 23 ? 21.25 12.812 7.98 1 97 23 GLU B C 1
ATOM 1834 O O . GLU B 1 23 ? 21.781 11.938 7.297 1 97 23 GLU B O 1
ATOM 1839 N N . SER B 1 24 ? 21.719 13.211 9.141 1 95.81 24 SER B N 1
ATOM 1840 C CA . SER B 1 24 ? 23.031 12.773 9.625 1 95.81 24 SER B CA 1
ATOM 1841 C C . SER B 1 24 ? 23 11.305 10.039 1 95.81 24 SER B C 1
ATOM 1843 O O . SER B 1 24 ? 24.047 10.68 10.211 1 95.81 24 SER B O 1
ATOM 1845 N N . SER B 1 25 ? 21.844 10.719 10.227 1 96.06 25 SER B N 1
ATOM 1846 C CA . SER B 1 25 ? 21.734 9.336 10.688 1 96.06 25 SER B CA 1
ATOM 1847 C C . SER B 1 25 ? 21.594 8.375 9.508 1 96.06 25 SER B C 1
ATOM 1849 O O . SER B 1 25 ? 21.641 7.156 9.688 1 96.06 25 SER B O 1
ATOM 1851 N N . LEU B 1 26 ? 21.469 8.891 8.297 1 97.69 26 LEU B N 1
ATOM 1852 C CA . LEU B 1 26 ? 21.266 8.047 7.125 1 97.69 26 LEU B CA 1
ATOM 1853 C C . LEU B 1 26 ? 22.547 7.305 6.754 1 97.69 26 LEU B C 1
ATOM 1855 O O . LEU B 1 26 ? 23.656 7.84 6.914 1 97.69 26 LEU B O 1
ATOM 1859 N N . ALA B 1 27 ? 22.406 6.082 6.273 1 97.81 27 ALA B N 1
ATOM 1860 C CA . ALA B 1 27 ? 23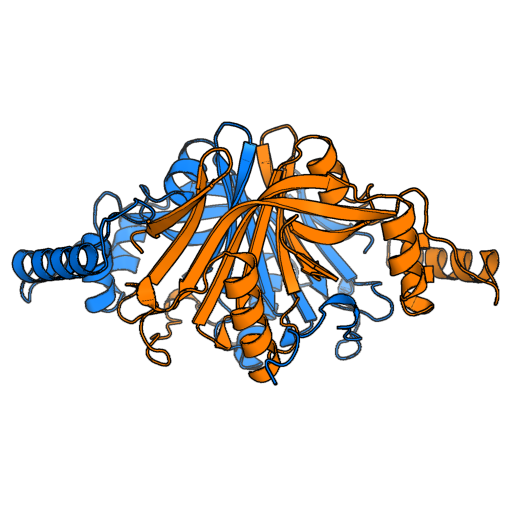.516 5.402 5.617 1 97.81 27 ALA B CA 1
ATOM 1861 C C . ALA B 1 27 ? 23.984 6.184 4.391 1 97.81 27 ALA B C 1
ATOM 1863 O O . ALA B 1 27 ? 23.359 7.156 3.984 1 97.81 27 ALA B O 1
ATOM 1864 N N . ALA B 1 28 ? 25.094 5.805 3.779 1 96.62 28 ALA B N 1
ATOM 1865 C CA . ALA B 1 28 ? 25.75 6.523 2.699 1 96.62 28 ALA B CA 1
ATOM 1866 C C . ALA B 1 28 ? 24.906 6.512 1.428 1 96.62 28 ALA B C 1
ATOM 1868 O O . ALA B 1 28 ? 25 7.43 0.607 1 96.62 28 ALA B O 1
ATOM 1869 N N . ASP B 1 29 ? 24.172 5.453 1.264 1 98 29 ASP B N 1
ATOM 1870 C CA . ASP B 1 29 ? 23.328 5.312 0.084 1 98 29 ASP B CA 1
ATOM 1871 C C . ASP B 1 29 ? 22.016 4.609 0.43 1 98 29 ASP B C 1
ATOM 1873 O O . ASP B 1 29 ? 21.844 4.137 1.555 1 98 29 ASP B O 1
ATOM 1877 N N . TRP B 1 30 ? 21.062 4.633 -0.531 1 98.56 30 TRP B N 1
ATOM 1878 C CA . TRP B 1 30 ? 19.734 4.105 -0.225 1 98.56 30 TRP B CA 1
ATOM 1879 C C . TRP B 1 30 ? 19.797 2.598 0.011 1 98.56 30 TRP B C 1
ATOM 1881 O O . TRP B 1 30 ? 19.062 2.066 0.844 1 98.56 30 TRP B O 1
ATOM 1891 N N . PRO B 1 31 ? 20.688 1.819 -0.745 1 98.38 31 PRO B N 1
ATOM 1892 C CA . PRO B 1 31 ? 20.734 0.387 -0.444 1 98.38 31 PRO B CA 1
ATOM 1893 C C . PRO B 1 31 ? 21.156 0.098 0.995 1 98.38 31 PRO B C 1
ATOM 1895 O O . PRO B 1 31 ? 20.578 -0.78 1.646 1 98.38 31 PRO B O 1
ATOM 1898 N N . GLY B 1 32 ? 22.141 0.767 1.426 1 98.5 32 GLY B N 1
ATOM 1899 C CA . GLY B 1 32 ? 22.578 0.616 2.805 1 98.5 32 GLY B CA 1
ATOM 1900 C C . GLY B 1 32 ? 21.516 1.009 3.812 1 98.5 32 GLY B C 1
ATOM 1901 O O . GLY B 1 32 ? 21.328 0.327 4.82 1 98.5 32 GLY B O 1
ATOM 1902 N N . GLN B 1 33 ? 20.859 2.148 3.588 1 98.62 33 GLN B N 1
ATOM 1903 C CA . GLN B 1 33 ? 19.797 2.611 4.477 1 98.62 33 GLN B CA 1
ATOM 1904 C C . GLN B 1 33 ? 18.641 1.62 4.516 1 98.62 33 GLN B C 1
ATOM 1906 O O . GLN B 1 33 ? 18.125 1.302 5.59 1 98.62 33 GLN B O 1
ATOM 1911 N N . PHE B 1 34 ? 18.25 1.11 3.338 1 98.75 34 PHE B N 1
ATOM 1912 C CA . PHE B 1 34 ? 17.188 0.126 3.277 1 98.75 34 PHE B CA 1
ATOM 1913 C C . PHE B 1 34 ? 17.578 -1.148 4.016 1 98.75 34 PHE B C 1
ATOM 1915 O O . PHE B 1 34 ? 16.766 -1.708 4.766 1 98.75 34 PHE B O 1
ATOM 1922 N N . ALA B 1 35 ? 18.719 -1.595 3.766 1 98.38 35 ALA B N 1
ATOM 1923 C CA . ALA B 1 35 ? 19.203 -2.807 4.422 1 98.38 35 ALA B CA 1
ATOM 1924 C C . ALA B 1 35 ? 19.109 -2.678 5.941 1 98.38 35 ALA B C 1
ATOM 1926 O O . ALA B 1 35 ? 18.688 -3.609 6.629 1 98.38 35 ALA B O 1
ATOM 1927 N N . ALA B 1 36 ? 19.516 -1.581 6.441 1 98.12 36 ALA B N 1
ATOM 1928 C CA . ALA B 1 36 ? 19.484 -1.342 7.879 1 98.12 36 ALA B CA 1
ATOM 1929 C C . ALA B 1 36 ? 18.047 -1.37 8.406 1 98.12 36 ALA B C 1
ATOM 1931 O O . ALA B 1 36 ? 17.75 -2.049 9.398 1 98.12 36 ALA B O 1
ATOM 1932 N N . TRP B 1 37 ? 17.172 -0.623 7.75 1 98.31 37 TRP B N 1
ATOM 1933 C CA . TRP B 1 37 ? 15.789 -0.577 8.195 1 98.31 37 TRP B CA 1
ATOM 1934 C C . TRP B 1 37 ? 15.125 -1.943 8.055 1 98.31 37 TRP B C 1
ATOM 1936 O O . TRP B 1 37 ? 14.297 -2.328 8.891 1 98.31 37 TRP B O 1
ATOM 1946 N N . PHE B 1 38 ? 15.445 -2.652 6.984 1 98.25 38 PHE B N 1
ATOM 1947 C CA . PHE B 1 38 ? 14.891 -3.982 6.766 1 98.25 38 PHE B CA 1
ATOM 1948 C C . PHE B 1 38 ? 15.344 -4.941 7.859 1 98.25 38 PHE B C 1
ATOM 1950 O O . PHE B 1 38 ? 14.547 -5.746 8.352 1 98.25 38 PHE B O 1
ATOM 1957 N N . ALA B 1 39 ? 16.562 -4.863 8.203 1 97.56 39 ALA B N 1
ATOM 1958 C CA . ALA B 1 39 ? 17.078 -5.672 9.305 1 97.56 39 ALA B CA 1
ATOM 1959 C C . ALA B 1 39 ? 16.359 -5.352 10.609 1 97.56 39 ALA B C 1
ATOM 1961 O O . ALA B 1 39 ? 16 -6.258 11.375 1 97.56 39 ALA B O 1
ATOM 1962 N N . GLU B 1 40 ? 16.125 -4.121 10.867 1 97.31 40 GLU B N 1
ATOM 1963 C CA . GLU B 1 40 ? 15.398 -3.705 12.062 1 97.31 40 GLU B CA 1
ATOM 1964 C C . GLU B 1 40 ? 13.969 -4.223 12.039 1 97.31 40 GLU B C 1
ATOM 1966 O O . GLU B 1 40 ? 13.438 -4.645 13.07 1 97.31 40 GLU B O 1
ATOM 1971 N N . ALA B 1 41 ? 13.352 -4.133 10.852 1 97.19 41 ALA B N 1
ATOM 1972 C CA . ALA B 1 41 ? 11.984 -4.637 10.711 1 97.19 41 ALA B CA 1
ATOM 1973 C C . ALA B 1 41 ? 11.922 -6.133 11.008 1 97.19 41 ALA B C 1
ATOM 1975 O O . ALA B 1 41 ? 10.977 -6.605 11.648 1 97.19 41 ALA B O 1
ATOM 1976 N N . THR B 1 42 ? 12.891 -6.855 10.516 1 96.31 42 THR B N 1
ATOM 1977 C CA . THR B 1 42 ? 12.977 -8.289 10.781 1 96.31 42 THR B CA 1
ATOM 1978 C C . THR B 1 42 ? 13.172 -8.555 12.266 1 96.31 42 THR B C 1
ATOM 1980 O O . THR B 1 42 ? 12.477 -9.398 12.852 1 96.31 42 THR B O 1
ATOM 1983 N N . ALA B 1 43 ? 14.031 -7.801 12.875 1 96.38 43 ALA B N 1
ATOM 1984 C CA . ALA B 1 43 ? 14.344 -7.977 14.297 1 96.38 43 ALA B CA 1
ATOM 1985 C C . ALA B 1 43 ? 13.148 -7.59 15.172 1 96.38 43 ALA B C 1
ATOM 1987 O O . ALA B 1 43 ? 12.961 -8.156 16.25 1 96.38 43 ALA B O 1
ATOM 1988 N N . PHE B 1 44 ? 12.359 -6.621 14.75 1 95.5 44 PHE B N 1
ATOM 1989 C CA . PHE B 1 44 ? 11.18 -6.145 15.461 1 95.5 44 PHE B CA 1
ATOM 1990 C C . PHE B 1 44 ? 10.133 -7.246 15.562 1 95.5 44 PHE B C 1
ATOM 1992 O O . PHE B 1 44 ? 9.266 -7.211 16.438 1 95.5 44 PHE B O 1
ATOM 1999 N N . GLY B 1 45 ? 10.141 -8.18 14.625 1 94.31 45 GLY B N 1
ATOM 2000 C CA . GLY B 1 45 ? 9.188 -9.281 14.625 1 94.31 45 GLY B CA 1
ATOM 2001 C C . GLY B 1 45 ? 7.945 -9 13.805 1 94.31 45 GLY B C 1
ATOM 2002 O O . GLY B 1 45 ? 6.859 -9.492 14.133 1 94.31 45 GLY B O 1
ATOM 2003 N N . LEU B 1 46 ? 8.023 -8.117 12.867 1 92.56 46 LEU B N 1
ATOM 2004 C CA . LEU B 1 46 ? 6.906 -7.945 11.945 1 92.56 46 LEU B CA 1
ATOM 2005 C C . LEU B 1 46 ? 6.559 -9.266 11.266 1 92.56 46 LEU B C 1
ATOM 2007 O O . LEU B 1 46 ? 7.449 -10.031 10.898 1 92.56 46 LEU B O 1
ATOM 2011 N N . PRO B 1 47 ? 5.312 -9.594 11.148 1 89.44 47 PRO B N 1
ATOM 2012 C CA . PRO B 1 47 ? 4.953 -10.883 10.555 1 89.44 47 PRO B CA 1
ATOM 2013 C C . PRO B 1 47 ? 5.504 -11.062 9.141 1 89.44 47 PRO B C 1
ATOM 2015 O O . PRO B 1 47 ? 5.852 -12.18 8.75 1 89.44 47 PRO B O 1
ATOM 2018 N N . GLU B 1 48 ? 5.574 -10.07 8.352 1 94.38 48 GLU B N 1
ATOM 2019 C CA . GLU B 1 48 ? 6.086 -10.109 6.984 1 94.38 48 GLU B CA 1
ATOM 2020 C C . GLU B 1 48 ? 6.77 -8.797 6.609 1 94.38 48 GLU B C 1
ATOM 2022 O O . GLU B 1 48 ? 6.211 -7.996 5.859 1 94.38 48 GLU B O 1
ATOM 2027 N N . PRO B 1 49 ? 7.98 -8.664 7.043 1 96.75 49 PRO B N 1
ATOM 2028 C CA . PRO B 1 49 ? 8.68 -7.41 6.766 1 96.75 49 PRO B CA 1
ATOM 2029 C C . PRO B 1 49 ? 8.945 -7.195 5.277 1 96.75 49 PRO B C 1
ATOM 2031 O O . PRO B 1 49 ? 9.195 -6.066 4.848 1 96.75 49 PRO B O 1
ATOM 2034 N N . ASN B 1 50 ? 8.93 -8.297 4.48 1 98.12 50 ASN B N 1
ATOM 2035 C CA . ASN B 1 50 ? 9.203 -8.203 3.051 1 98.12 50 ASN B CA 1
ATOM 2036 C C . ASN B 1 50 ? 7.926 -7.996 2.244 1 98.12 50 ASN B C 1
ATOM 2038 O O . ASN B 1 50 ? 7.973 -7.898 1.017 1 98.12 50 ASN B O 1
ATOM 2042 N N . ALA B 1 51 ? 6.75 -7.984 2.91 1 98.31 51 ALA B N 1
ATOM 2043 C CA . ALA B 1 51 ? 5.512 -7.656 2.213 1 98.31 51 ALA B CA 1
ATOM 2044 C C . ALA B 1 51 ? 5.453 -6.172 1.868 1 98.31 51 ALA B C 1
ATOM 2046 O O . ALA B 1 51 ? 5.781 -5.32 2.699 1 98.31 51 ALA B O 1
ATOM 2047 N N . MET B 1 52 ? 5.125 -5.918 0.682 1 98.81 52 MET B N 1
ATOM 2048 C CA . MET B 1 52 ? 5.02 -4.543 0.201 1 98.81 52 MET B CA 1
ATOM 2049 C C . MET B 1 52 ? 3.814 -4.379 -0.717 1 98.81 52 MET B C 1
ATOM 2051 O O . MET B 1 52 ? 3.227 -5.363 -1.162 1 98.81 52 MET B O 1
ATOM 2055 N N . ILE B 1 53 ? 3.43 -3.131 -0.879 1 98.94 53 ILE B N 1
ATOM 2056 C CA . ILE B 1 53 ? 2.395 -2.783 -1.847 1 98.94 53 ILE B CA 1
ATOM 2057 C C . ILE B 1 53 ? 3.039 -2.283 -3.137 1 98.94 53 ILE B C 1
ATOM 2059 O O . ILE B 1 53 ? 3.904 -1.403 -3.105 1 98.94 53 ILE B O 1
ATOM 2063 N N . VAL B 1 54 ? 2.652 -2.875 -4.238 1 98.94 54 VAL B N 1
ATOM 2064 C CA . VAL B 1 54 ? 3.102 -2.426 -5.551 1 98.94 54 VAL B CA 1
ATOM 2065 C C . VAL B 1 54 ? 1.957 -1.721 -6.273 1 98.94 54 VAL B C 1
ATOM 2067 O O . VAL B 1 54 ? 0.876 -2.291 -6.441 1 98.94 54 VAL B O 1
ATOM 2070 N N . ALA B 1 55 ? 2.197 -0.524 -6.609 1 98.94 55 ALA B N 1
ATOM 2071 C CA . ALA B 1 55 ? 1.253 0.241 -7.418 1 98.94 55 ALA B CA 1
ATOM 2072 C C . ALA B 1 55 ? 1.724 0.336 -8.867 1 98.94 55 ALA B C 1
ATOM 2074 O O . ALA B 1 55 ? 2.879 0.677 -9.133 1 98.94 55 ALA B O 1
ATOM 2075 N N . THR B 1 56 ? 0.938 -0.022 -9.812 1 98.94 56 THR B N 1
ATOM 2076 C CA . THR B 1 56 ? 1.095 0.156 -11.25 1 98.94 56 THR B CA 1
ATOM 2077 C C . THR B 1 56 ? -0.063 0.97 -11.828 1 98.94 56 THR B C 1
ATOM 2079 O O . THR B 1 56 ? -0.972 1.366 -11.094 1 98.94 56 THR B O 1
ATOM 2082 N N . ALA B 1 57 ? -0.013 1.307 -13.102 1 98.81 57 ALA B N 1
ATOM 2083 C CA . ALA B 1 57 ? -1.111 1.983 -13.789 1 98.81 57 ALA B CA 1
ATOM 2084 C C . ALA B 1 57 ? -1.341 1.391 -15.18 1 98.81 57 ALA B C 1
ATOM 2086 O O . ALA B 1 57 ? -0.392 0.97 -15.844 1 98.81 57 ALA B O 1
ATOM 2087 N N . ASP B 1 58 ? -2.564 1.331 -15.555 1 98.44 58 ASP B N 1
ATOM 2088 C CA . ASP B 1 58 ? -2.871 0.856 -16.906 1 98.44 58 ASP B CA 1
ATOM 2089 C C . ASP B 1 58 ? -2.52 1.909 -17.953 1 98.44 58 ASP B C 1
ATOM 2091 O O . ASP B 1 58 ? -2.037 2.992 -17.609 1 98.44 58 ASP B O 1
ATOM 2095 N N . PRO B 1 59 ? -2.682 1.613 -19.219 1 97.69 59 PRO B N 1
ATOM 2096 C CA . PRO B 1 59 ? -2.26 2.547 -20.266 1 97.69 59 PRO B CA 1
ATOM 2097 C C . PRO B 1 59 ? -3.014 3.875 -20.219 1 97.69 59 PRO B C 1
ATOM 2099 O O . PRO B 1 59 ? -2.535 4.883 -20.734 1 97.69 59 PRO B O 1
ATOM 2102 N N . ALA B 1 60 ? -4.16 3.926 -19.625 1 97.75 60 ALA B N 1
ATOM 2103 C CA . ALA B 1 60 ? -4.945 5.148 -19.469 1 97.75 60 ALA B CA 1
ATOM 2104 C C . ALA B 1 60 ? -4.516 5.938 -18.234 1 97.75 60 ALA B C 1
ATOM 2106 O O . ALA B 1 60 ? -5.074 6.996 -17.953 1 97.75 60 ALA B O 1
ATOM 2107 N N . GLY B 1 61 ? -3.527 5.402 -17.453 1 98.12 61 GLY B N 1
ATOM 2108 C CA . GLY B 1 61 ? -3.018 6.082 -16.281 1 98.12 61 GLY B CA 1
ATOM 2109 C C . GLY B 1 61 ? -3.85 5.828 -15.039 1 98.12 61 GLY B C 1
ATOM 2110 O O . GLY B 1 61 ? -3.764 6.574 -14.062 1 98.12 61 GLY B O 1
ATOM 2111 N N . ARG B 1 62 ? -4.73 4.848 -15.055 1 98.44 62 ARG B N 1
ATOM 2112 C CA . ARG B 1 62 ? -5.5 4.484 -13.867 1 98.44 62 ARG B CA 1
ATOM 2113 C C . ARG B 1 62 ? -4.691 3.58 -12.945 1 98.44 62 ARG B C 1
ATOM 2115 O O . ARG B 1 62 ? -4.234 2.512 -13.359 1 98.44 62 ARG B O 1
ATOM 2122 N N . PRO B 1 63 ? -4.551 3.975 -11.703 1 98.75 63 PRO B N 1
ATOM 2123 C CA . PRO B 1 63 ? -3.684 3.213 -10.805 1 98.75 63 PRO B CA 1
ATOM 2124 C C . PRO B 1 63 ? -4.355 1.954 -10.258 1 98.75 63 PRO B C 1
ATOM 2126 O O . PRO B 1 63 ? -5.582 1.913 -10.125 1 98.75 63 PRO B O 1
ATOM 2129 N N . SER B 1 64 ? -3.662 0.979 -9.977 1 98.81 64 SER B N 1
ATOM 2130 C CA . SER B 1 64 ? -4.004 -0.216 -9.211 1 98.81 64 SER B CA 1
ATOM 2131 C C . SER B 1 64 ? -2.871 -0.617 -8.273 1 98.81 64 SER B C 1
ATOM 2133 O O . SER B 1 64 ? -1.701 -0.342 -8.555 1 98.81 64 SER B O 1
ATOM 2135 N N . ALA B 1 65 ? -3.178 -1.197 -7.18 1 98.94 65 ALA B N 1
ATOM 2136 C CA . ALA B 1 65 ? -2.17 -1.569 -6.188 1 98.94 65 ALA B CA 1
ATOM 2137 C C . ALA B 1 65 ? -2.543 -2.873 -5.488 1 98.94 65 ALA B C 1
ATOM 2139 O O . ALA B 1 65 ? -3.725 -3.211 -5.379 1 98.94 65 ALA B O 1
ATOM 2140 N N . ARG B 1 66 ? -1.563 -3.611 -5.055 1 98.94 66 ARG B N 1
ATOM 2141 C CA . ARG B 1 66 ? -1.752 -4.867 -4.336 1 98.94 66 ARG B CA 1
ATOM 2142 C C . ARG B 1 66 ? -0.487 -5.258 -3.58 1 98.94 66 ARG B C 1
ATOM 2144 O O . ARG B 1 66 ? 0.597 -4.742 -3.861 1 98.94 66 ARG B O 1
ATOM 2151 N N . THR B 1 67 ? -0.677 -6.152 -2.666 1 98.62 67 THR B N 1
ATOM 2152 C CA . THR B 1 67 ? 0.445 -6.688 -1.901 1 98.62 67 THR B CA 1
ATOM 2153 C C . THR B 1 67 ? 1.26 -7.66 -2.746 1 98.62 67 THR B C 1
ATOM 2155 O O . THR B 1 67 ? 0.695 -8.477 -3.477 1 98.62 67 THR B O 1
ATOM 2158 N N . VAL B 1 68 ? 2.523 -7.543 -2.719 1 98.38 68 VAL B N 1
ATOM 2159 C CA . VAL B 1 68 ? 3.488 -8.5 -3.254 1 98.38 68 VAL B CA 1
ATOM 2160 C C . VAL B 1 68 ? 4.637 -8.688 -2.262 1 98.38 68 VAL B C 1
ATOM 2162 O O . VAL B 1 68 ? 4.762 -7.926 -1.3 1 98.38 68 VAL B O 1
ATOM 2165 N N . LEU B 1 69 ? 5.41 -9.734 -2.41 1 98.19 69 LEU B N 1
ATOM 2166 C CA . LEU B 1 69 ? 6.539 -9.992 -1.521 1 98.19 69 LEU B CA 1
ATOM 2167 C C . LEU B 1 69 ? 7.859 -9.633 -2.195 1 98.19 69 LEU B C 1
ATOM 2169 O O . LEU B 1 69 ? 8.125 -10.07 -3.318 1 98.19 69 LEU B O 1
ATOM 2173 N N . LEU B 1 70 ? 8.609 -8.812 -1.501 1 98.75 70 LEU B N 1
ATOM 2174 C CA . LEU B 1 70 ? 9.977 -8.555 -1.938 1 98.75 70 LEU B CA 1
ATOM 2175 C C . LEU B 1 70 ? 10.82 -9.82 -1.868 1 98.75 70 LEU B C 1
ATOM 2177 O O . LEU B 1 70 ? 10.797 -10.531 -0.861 1 98.75 70 LEU B O 1
ATOM 2181 N N . LYS B 1 71 ? 11.609 -10.078 -2.92 1 98.38 71 LYS B N 1
ATOM 2182 C CA . LYS B 1 71 ? 12.422 -11.297 -2.92 1 98.38 71 LYS B CA 1
ATOM 2183 C C . LYS B 1 71 ? 13.906 -10.969 -3.088 1 98.38 71 LYS B C 1
ATOM 2185 O O . LYS B 1 71 ? 14.758 -11.836 -2.896 1 98.38 71 LYS B O 1
ATOM 2190 N N . GLY B 1 72 ? 14.195 -9.711 -3.4 1 97.94 72 GLY B N 1
ATOM 2191 C CA . GLY B 1 72 ? 15.578 -9.266 -3.504 1 97.94 72 GLY B CA 1
ATOM 2192 C C . GLY B 1 72 ? 15.703 -7.762 -3.672 1 97.94 72 GLY B C 1
ATOM 2193 O O . GLY B 1 72 ? 14.781 -7.105 -4.16 1 97.94 72 GLY B O 1
ATOM 2194 N N . PHE B 1 73 ? 16.859 -7.289 -3.25 1 98.38 73 PHE B N 1
ATOM 2195 C CA . PHE B 1 73 ? 17.188 -5.895 -3.523 1 98.38 73 PHE B CA 1
ATOM 2196 C C . PHE B 1 73 ? 18.703 -5.688 -3.494 1 98.38 73 PHE B C 1
ATOM 2198 O O . PHE B 1 73 ? 19.422 -6.391 -2.781 1 98.38 73 PHE B O 1
ATOM 2205 N N . ASP B 1 74 ? 19.156 -4.824 -4.262 1 97.81 74 ASP B N 1
ATOM 2206 C CA . ASP B 1 74 ? 20.516 -4.312 -4.285 1 97.81 74 ASP B CA 1
ATOM 2207 C C . ASP B 1 74 ? 20.578 -2.945 -4.965 1 97.81 74 ASP B C 1
ATOM 2209 O O . ASP B 1 74 ? 19.562 -2.262 -5.09 1 97.81 74 ASP B O 1
ATOM 2213 N N . ALA B 1 75 ? 21.719 -2.498 -5.375 1 97.19 75 ALA B N 1
ATOM 2214 C CA . ALA B 1 75 ? 21.891 -1.166 -5.949 1 97.19 75 ALA B CA 1
ATOM 2215 C C . ALA B 1 75 ? 21.109 -1.029 -7.254 1 97.19 75 ALA B C 1
ATOM 2217 O O . ALA B 1 75 ? 20.812 0.085 -7.695 1 97.19 75 ALA B O 1
ATOM 2218 N N . ALA B 1 76 ? 20.844 -2.195 -7.918 1 97.94 76 ALA B N 1
ATOM 2219 C CA . ALA B 1 76 ? 20.109 -2.156 -9.18 1 97.94 76 ALA B CA 1
ATOM 2220 C C . ALA B 1 76 ? 18.625 -1.921 -8.953 1 97.94 76 ALA B C 1
ATOM 2222 O O . ALA B 1 76 ? 17.906 -1.5 -9.859 1 97.94 76 ALA B O 1
ATOM 2223 N N . GLY B 1 77 ? 18.125 -2.346 -7.766 1 98.69 77 GLY B N 1
ATOM 2224 C CA . GLY B 1 77 ? 16.719 -2.094 -7.48 1 98.69 77 GLY B CA 1
ATOM 2225 C C . GLY B 1 77 ? 16.078 -3.191 -6.66 1 98.69 77 GLY B C 1
ATOM 2226 O O . GLY B 1 77 ? 16.75 -3.869 -5.879 1 98.69 77 GLY B O 1
ATOM 2227 N N . PHE B 1 78 ? 14.805 -3.244 -6.637 1 98.94 78 PHE B N 1
ATOM 2228 C CA . PHE B 1 78 ? 13.977 -4.152 -5.852 1 98.94 78 PHE B CA 1
ATOM 2229 C C . PHE B 1 78 ? 13.312 -5.191 -6.75 1 98.94 78 PHE B C 1
ATOM 2231 O O . PHE B 1 78 ? 12.734 -4.848 -7.781 1 98.94 78 PHE B O 1
ATOM 2238 N N . VAL B 1 79 ? 13.305 -6.473 -6.355 1 98.94 79 VAL B N 1
ATOM 2239 C CA . VAL B 1 79 ? 12.828 -7.531 -7.242 1 98.94 79 VAL B CA 1
ATOM 2240 C C . VAL B 1 79 ? 11.695 -8.305 -6.57 1 98.94 79 VAL B C 1
ATOM 2242 O O . VAL B 1 79 ? 11.781 -8.633 -5.383 1 98.94 79 VAL B O 1
ATOM 2245 N N . PHE B 1 80 ? 10.68 -8.531 -7.32 1 98.88 80 PHE B N 1
ATOM 2246 C CA . PHE B 1 80 ? 9.609 -9.461 -6.969 1 98.88 80 PHE B CA 1
ATOM 2247 C C . PHE B 1 80 ? 9.219 -10.305 -8.172 1 98.88 80 PHE B C 1
ATOM 2249 O O . PHE B 1 80 ? 9.586 -10 -9.305 1 98.88 80 PHE B O 1
ATOM 2256 N N . PHE B 1 81 ? 8.516 -11.375 -7.918 1 98.69 81 PHE B N 1
ATOM 2257 C CA . PHE B 1 81 ? 8.133 -12.297 -8.977 1 98.69 81 PHE B CA 1
ATOM 2258 C C . PHE B 1 81 ? 6.613 -12.391 -9.094 1 98.69 81 PHE B C 1
ATOM 2260 O O . PHE B 1 81 ? 5.898 -12.258 -8.094 1 98.69 81 PHE B O 1
ATOM 2267 N N . THR B 1 82 ? 6.148 -12.594 -10.266 1 98.38 82 THR B N 1
ATOM 2268 C CA . THR B 1 82 ? 4.711 -12.586 -10.523 1 98.38 82 THR B CA 1
ATOM 2269 C C . THR B 1 82 ? 4.391 -13.273 -11.844 1 98.38 82 THR B C 1
ATOM 2271 O O . THR B 1 82 ? 5.301 -13.672 -12.578 1 98.38 82 THR B O 1
ATOM 2274 N N . ASN B 1 83 ? 3.107 -13.523 -12.055 1 98.5 83 ASN B N 1
ATOM 2275 C CA . ASN B 1 83 ? 2.59 -13.891 -13.367 1 98.5 83 ASN B CA 1
ATOM 2276 C C . ASN B 1 83 ? 2.566 -12.695 -14.32 1 98.5 83 ASN B C 1
ATOM 2278 O O . ASN B 1 83 ? 1.905 -11.695 -14.039 1 98.5 83 ASN B O 1
ATOM 2282 N N . TYR B 1 84 ? 3.254 -12.773 -15.461 1 98.62 84 TYR B N 1
ATOM 2283 C CA . TYR B 1 84 ? 3.355 -11.656 -16.391 1 98.62 84 TYR B CA 1
ATOM 2284 C C . TYR B 1 84 ? 1.997 -11.336 -17.016 1 98.62 84 TYR B C 1
ATOM 2286 O O . TYR B 1 84 ? 1.782 -10.234 -17.516 1 98.62 84 TYR B O 1
ATOM 2294 N N . ALA B 1 85 ? 1.102 -12.281 -16.953 1 97.88 85 ALA B N 1
ATOM 2295 C CA . ALA B 1 85 ? -0.222 -12.094 -17.547 1 97.88 85 ALA B CA 1
ATOM 2296 C C . ALA B 1 85 ? -1.211 -11.562 -16.516 1 97.88 85 ALA B C 1
ATOM 2298 O O . ALA B 1 85 ? -2.363 -11.273 -16.844 1 97.88 85 ALA B O 1
ATOM 2299 N N . SER B 1 86 ? -0.825 -11.5 -15.234 1 98.5 86 SER B N 1
ATOM 2300 C CA . SER B 1 86 ? -1.667 -10.883 -14.211 1 98.5 86 SER B CA 1
ATOM 2301 C C . SER B 1 86 ? -1.932 -9.414 -14.516 1 98.5 86 SER B C 1
ATOM 2303 O O . SER B 1 86 ? -1.318 -8.844 -15.422 1 98.5 86 SER B O 1
ATOM 2305 N N . ARG B 1 87 ? -2.793 -8.797 -13.828 1 98.31 87 ARG B N 1
ATOM 2306 C CA . ARG B 1 87 ? -3.059 -7.367 -13.984 1 98.31 87 ARG B CA 1
ATOM 2307 C C . ARG B 1 87 ? -1.782 -6.551 -13.82 1 98.31 87 ARG B C 1
ATOM 2309 O O . ARG B 1 87 ? -1.485 -5.684 -14.648 1 98.31 87 ARG B O 1
ATOM 2316 N N . LYS B 1 88 ? -1.031 -6.793 -12.656 1 98.69 88 LYS B N 1
ATOM 2317 C CA . LYS B 1 88 ? 0.183 -6.02 -12.414 1 98.69 88 LYS B CA 1
ATOM 2318 C C . LYS B 1 88 ? 1.22 -6.27 -13.508 1 98.69 88 LYS B C 1
ATOM 2320 O O . LYS B 1 88 ? 1.924 -5.348 -13.922 1 98.69 88 LYS B O 1
ATOM 2325 N N . GLY B 1 89 ? 1.325 -7.52 -13.945 1 98.69 89 GLY B N 1
ATOM 2326 C CA . GLY B 1 89 ? 2.25 -7.828 -15.023 1 98.69 89 GLY B CA 1
ATOM 2327 C C . GLY B 1 89 ? 1.917 -7.113 -16.312 1 98.69 89 GLY B C 1
ATOM 2328 O O . GLY B 1 89 ? 2.793 -6.508 -16.938 1 98.69 89 GLY B O 1
ATOM 2329 N N . ALA B 1 90 ? 0.681 -7.184 -16.75 1 98.62 90 ALA B N 1
ATOM 2330 C CA . ALA B 1 90 ? 0.228 -6.551 -18 1 98.62 90 ALA B CA 1
ATOM 2331 C C . ALA B 1 90 ? 0.384 -5.035 -17.922 1 98.62 90 ALA B C 1
ATOM 2333 O O . ALA B 1 90 ? 0.82 -4.406 -18.891 1 98.62 90 ALA B O 1
ATOM 2334 N N . GLU B 1 91 ? 0.015 -4.469 -16.797 1 98.81 91 GLU B N 1
ATOM 2335 C CA . GLU B 1 91 ? 0.142 -3.023 -16.625 1 98.81 91 GLU B CA 1
ATOM 2336 C C . GLU B 1 91 ? 1.604 -2.588 -16.672 1 98.81 91 GLU B C 1
ATOM 2338 O O . GLU B 1 91 ? 1.936 -1.591 -17.328 1 98.81 91 GLU B O 1
ATOM 2343 N N . ALA B 1 92 ? 2.482 -3.34 -16 1 98.69 92 ALA B N 1
ATOM 2344 C CA . ALA B 1 92 ? 3.904 -3.002 -15.984 1 98.69 92 ALA B CA 1
ATOM 2345 C C . ALA B 1 92 ? 4.504 -3.098 -17.375 1 98.69 92 ALA B C 1
ATOM 2347 O O . ALA B 1 92 ? 5.422 -2.346 -17.719 1 98.69 92 ALA B O 1
ATOM 2348 N N . ALA B 1 93 ? 4.012 -4.008 -18.156 1 98.69 93 ALA B N 1
ATOM 2349 C CA . ALA B 1 93 ? 4.5 -4.164 -19.516 1 98.69 93 ALA B CA 1
ATOM 2350 C C . ALA B 1 93 ? 4.098 -2.971 -20.391 1 98.69 93 ALA B C 1
ATOM 2352 O O . ALA B 1 93 ? 4.883 -2.504 -21.219 1 98.69 93 ALA B O 1
ATOM 2353 N N . ALA B 1 94 ? 2.9 -2.441 -20.234 1 98.62 94 ALA B N 1
ATOM 2354 C CA . ALA B 1 94 ? 2.352 -1.372 -21.062 1 98.62 94 ALA B CA 1
ATOM 2355 C C . ALA B 1 94 ? 2.797 -0.002 -20.562 1 98.62 94 ALA B C 1
ATOM 2357 O O . ALA B 1 94 ? 2.949 0.936 -21.344 1 98.62 94 ALA B O 1
ATOM 2358 N N . ASN B 1 95 ? 2.924 0.191 -19.297 1 98.62 95 ASN B N 1
ATOM 2359 C CA . ASN B 1 95 ? 3.363 1.37 -18.547 1 98.62 95 ASN B CA 1
ATOM 2360 C C . ASN B 1 95 ? 4.422 1.016 -17.516 1 98.62 95 ASN B C 1
ATOM 2362 O O . ASN B 1 95 ? 4.105 0.824 -16.344 1 98.62 95 ASN B O 1
ATOM 2366 N N . PRO B 1 96 ? 5.691 1.006 -17.953 1 98.75 96 PRO B N 1
ATOM 2367 C CA . PRO B 1 96 ? 6.734 0.34 -17.172 1 98.75 96 PRO B CA 1
ATOM 2368 C C . PRO B 1 96 ? 7.246 1.2 -16.016 1 98.75 96 PRO B C 1
ATOM 2370 O O . PRO B 1 96 ? 8.453 1.408 -15.883 1 98.75 96 PRO B O 1
ATOM 2373 N N . TYR B 1 97 ? 6.359 1.674 -15.156 1 98.88 97 TYR B N 1
ATOM 2374 C CA . TYR B 1 97 ? 6.648 2.398 -13.922 1 98.88 97 TYR B CA 1
ATOM 2375 C C . TYR B 1 97 ? 5.848 1.835 -12.758 1 98.88 97 TYR B C 1
ATOM 2377 O O . TYR B 1 97 ? 4.727 1.356 -12.938 1 98.88 97 TYR B O 1
ATOM 2385 N N . ALA B 1 98 ? 6.438 1.864 -11.594 1 98.94 98 ALA B N 1
ATOM 2386 C CA . ALA B 1 98 ? 5.762 1.367 -10.398 1 98.94 98 ALA B CA 1
ATOM 2387 C C . ALA B 1 98 ? 6.195 2.15 -9.156 1 98.94 98 ALA B C 1
ATOM 2389 O O . ALA B 1 98 ? 7.215 2.846 -9.18 1 98.94 98 ALA B O 1
ATOM 2390 N N . SER B 1 99 ? 5.434 2.119 -8.18 1 98.94 99 SER B N 1
ATOM 2391 C CA . SER B 1 99 ? 5.758 2.559 -6.828 1 98.94 99 SER B CA 1
ATOM 2392 C C . SER B 1 99 ? 5.633 1.413 -5.832 1 98.94 99 SER B C 1
ATOM 2394 O O . SER B 1 99 ? 4.695 0.618 -5.906 1 98.94 99 SER B O 1
ATOM 2396 N N . LEU B 1 100 ? 6.555 1.28 -4.914 1 98.94 100 LEU B N 1
ATOM 2397 C CA . LEU B 1 100 ? 6.523 0.314 -3.822 1 98.94 100 LEU B CA 1
ATOM 2398 C C . LEU B 1 100 ? 6.328 1.015 -2.482 1 98.94 100 LEU B C 1
ATOM 2400 O O . LEU B 1 100 ? 6.891 2.086 -2.248 1 98.94 100 LEU B O 1
ATOM 2404 N N . VAL B 1 101 ? 5.555 0.402 -1.642 1 98.94 101 VAL B N 1
ATOM 2405 C CA . VAL B 1 101 ? 5.418 0.892 -0.274 1 98.94 101 VAL B CA 1
ATOM 2406 C C . VAL B 1 101 ? 5.625 -0.258 0.709 1 98.94 101 VAL B C 1
ATOM 2408 O O . VAL B 1 101 ? 4.957 -1.29 0.618 1 98.94 101 VAL B O 1
ATOM 2411 N N . PHE B 1 102 ? 6.598 -0.155 1.617 1 98.88 102 PHE B N 1
ATOM 2412 C CA . PHE B 1 102 ? 6.758 -1.033 2.771 1 98.88 102 PHE B CA 1
ATOM 2413 C C . PHE B 1 102 ? 6.078 -0.439 4 1 98.88 102 PHE B C 1
ATOM 2415 O O . PHE B 1 102 ? 6.656 0.408 4.684 1 98.88 102 PHE B O 1
ATOM 2422 N N . PRO B 1 103 ? 4.852 -0.887 4.23 1 98.38 103 PRO B N 1
ATOM 2423 C CA . PRO B 1 103 ? 4.082 -0.265 5.312 1 98.38 103 PRO B CA 1
ATOM 2424 C C . PRO B 1 103 ? 4.359 -0.901 6.672 1 98.38 103 PRO B C 1
ATOM 2426 O O . PRO B 1 103 ? 3.566 -1.715 7.152 1 98.38 103 PRO B O 1
ATOM 2429 N N . TRP B 1 104 ? 5.402 -0.498 7.344 1 97.88 104 TRP B N 1
ATOM 2430 C CA . TRP B 1 104 ? 5.773 -1.031 8.648 1 97.88 104 TRP B CA 1
ATOM 2431 C C . TRP B 1 104 ? 5.066 -0.276 9.766 1 97.88 104 TRP B C 1
ATOM 2433 O O . TRP B 1 104 ? 5.719 0.314 10.633 1 97.88 104 TRP B O 1
ATOM 2443 N N . PHE B 1 105 ? 3.744 -0.429 9.859 1 96.88 105 PHE B N 1
ATOM 2444 C CA . PHE B 1 105 ? 2.846 0.353 10.703 1 96.88 105 PHE B CA 1
ATOM 2445 C C . PHE B 1 105 ? 3.238 0.231 12.172 1 96.88 105 PHE B C 1
ATOM 2447 O O . PHE B 1 105 ? 3.369 1.238 12.867 1 96.88 105 PHE B O 1
ATOM 2454 N N . PRO B 1 106 ? 3.492 -1.012 12.672 1 95.12 106 PRO B N 1
ATOM 2455 C CA . PRO B 1 106 ? 3.82 -1.133 14.094 1 95.12 106 PRO B CA 1
ATOM 2456 C C . PRO B 1 106 ? 5.086 -0.367 14.477 1 95.12 106 PRO B C 1
ATOM 2458 O O . PRO B 1 106 ? 5.27 -0.013 15.641 1 95.12 106 PRO B O 1
ATOM 2461 N N . MET B 1 107 ? 5.945 -0.119 13.523 1 96.5 107 MET B N 1
ATOM 2462 C CA . MET B 1 107 ? 7.203 0.585 13.758 1 96.5 107 MET B CA 1
ATOM 2463 C C . MET B 1 107 ? 7.051 2.078 13.484 1 96.5 107 MET B C 1
ATOM 2465 O O . MET B 1 107 ? 8 2.844 13.641 1 96.5 107 MET B O 1
ATOM 2469 N N . GLN B 1 108 ? 5.844 2.438 12.992 1 97.12 108 GLN B N 1
ATOM 2470 C CA . GLN B 1 108 ? 5.609 3.812 12.57 1 97.12 108 GLN B CA 1
ATOM 2471 C C . GLN B 1 108 ? 6.633 4.246 11.523 1 97.12 108 GLN B C 1
ATOM 2473 O O . GLN B 1 108 ? 7.195 5.34 11.609 1 97.12 108 GLN B O 1
ATOM 2478 N N . ARG B 1 109 ? 6.926 3.309 10.594 1 98.06 109 ARG B N 1
ATOM 2479 C CA . ARG B 1 109 ? 7.863 3.549 9.5 1 98.06 109 ARG B CA 1
ATOM 2480 C C . ARG B 1 109 ? 7.266 3.115 8.164 1 98.06 109 ARG B C 1
ATOM 2482 O O . ARG B 1 109 ? 6.379 2.26 8.125 1 98.06 109 ARG B O 1
ATOM 2489 N N . GLN B 1 110 ? 7.746 3.775 7.211 1 98.19 110 GLN B N 1
ATOM 2490 C CA . GLN B 1 110 ? 7.402 3.436 5.836 1 98.19 110 GLN B CA 1
ATOM 2491 C C . GLN B 1 110 ? 8.57 3.705 4.895 1 98.19 110 GLN B C 1
ATOM 2493 O O . GLN B 1 110 ? 9.32 4.668 5.082 1 98.19 110 GLN B O 1
ATOM 2498 N N . VAL B 1 111 ? 8.773 2.842 3.936 1 98.94 111 VAL B N 1
ATOM 2499 C CA . VAL B 1 111 ? 9.68 3.115 2.822 1 98.94 111 VAL B CA 1
ATOM 2500 C C . VAL B 1 111 ? 8.883 3.188 1.52 1 98.94 111 VAL B C 1
ATOM 2502 O O . VAL B 1 111 ? 8.023 2.34 1.26 1 98.94 111 VAL B O 1
ATOM 2505 N N . ILE B 1 112 ? 9.125 4.176 0.735 1 98.94 112 ILE B N 1
ATOM 2506 C CA . ILE B 1 112 ? 8.453 4.355 -0.547 1 98.94 112 ILE B CA 1
ATOM 2507 C C . ILE B 1 112 ? 9.492 4.398 -1.67 1 98.94 112 ILE B C 1
ATOM 2509 O O . ILE B 1 112 ? 10.484 5.121 -1.58 1 98.94 112 ILE B O 1
ATOM 2513 N N . VAL B 1 113 ? 9.266 3.621 -2.672 1 98.94 113 VAL B N 1
ATOM 2514 C CA . VAL B 1 113 ? 10.133 3.551 -3.838 1 98.94 113 VAL B CA 1
ATOM 2515 C C . VAL B 1 113 ? 9.344 3.914 -5.094 1 98.94 113 VAL B C 1
ATOM 2517 O O . VAL B 1 113 ? 8.195 3.512 -5.25 1 98.94 113 VAL B O 1
ATOM 2520 N N . ALA B 1 114 ? 9.914 4.68 -5.957 1 98.88 114 ALA B N 1
ATOM 2521 C CA . ALA B 1 114 ? 9.336 4.938 -7.273 1 98.88 114 ALA B CA 1
ATOM 2522 C C . ALA B 1 114 ? 10.391 4.805 -8.367 1 98.88 114 ALA B C 1
ATOM 2524 O O . ALA B 1 114 ? 11.531 5.23 -8.195 1 98.88 114 ALA B O 1
ATOM 2525 N N . GLY B 1 115 ? 9.961 4.168 -9.453 1 98.81 115 GLY B N 1
ATOM 2526 C CA . GLY B 1 115 ? 10.914 4.047 -10.555 1 98.81 115 GLY B CA 1
ATOM 2527 C C . GLY B 1 115 ? 10.391 3.191 -11.695 1 98.81 115 GLY B C 1
ATOM 2528 O O . GLY B 1 115 ? 9.211 2.848 -11.734 1 98.81 115 GLY B O 1
ATOM 2529 N N . ALA B 1 116 ? 11.25 2.916 -12.656 1 98.81 116 ALA B N 1
ATOM 2530 C CA . ALA B 1 116 ? 10.922 2.125 -13.836 1 98.81 116 ALA B CA 1
ATOM 2531 C C . ALA B 1 116 ? 10.93 0.633 -13.516 1 98.81 116 ALA B C 1
ATOM 2533 O O . ALA B 1 116 ? 11.57 0.198 -12.555 1 98.81 116 ALA B O 1
ATOM 2534 N N . VAL B 1 117 ? 10.195 -0.107 -14.289 1 98.94 117 VAL B N 1
ATOM 2535 C CA . VAL B 1 117 ? 10.094 -1.554 -14.125 1 98.94 117 VAL B CA 1
ATOM 2536 C C . VAL B 1 117 ? 10.75 -2.254 -15.312 1 98.94 117 VAL B C 1
ATOM 2538 O O . VAL B 1 117 ? 10.547 -1.857 -16.469 1 98.94 117 VAL B O 1
ATOM 2541 N N . GLU B 1 118 ? 11.539 -3.24 -15.062 1 98.88 118 GLU B N 1
ATOM 2542 C CA . GLU B 1 118 ? 12.094 -4.102 -16.109 1 98.88 118 GLU B CA 1
ATOM 2543 C C . GLU B 1 118 ? 12.047 -5.57 -15.688 1 98.88 118 GLU B C 1
ATOM 2545 O O . GLU B 1 118 ? 12.023 -5.883 -14.492 1 98.88 118 GLU B O 1
ATOM 2550 N N . ARG B 1 119 ? 12.008 -6.484 -16.609 1 98.75 119 ARG B N 1
ATOM 2551 C CA . ARG B 1 119 ? 12.078 -7.91 -16.312 1 98.75 119 ARG B CA 1
ATOM 2552 C C . ARG B 1 119 ? 13.5 -8.32 -15.938 1 98.75 119 ARG B C 1
ATOM 2554 O O . ARG B 1 119 ? 14.469 -7.828 -16.531 1 98.75 119 ARG B O 1
ATOM 2561 N N . VAL B 1 120 ? 13.633 -9.172 -14.984 1 98.81 120 VAL B N 1
ATOM 2562 C CA . VAL B 1 120 ? 14.93 -9.781 -14.742 1 98.81 120 VAL B CA 1
ATOM 2563 C C . VAL B 1 120 ? 15.203 -10.867 -15.781 1 98.81 120 VAL B C 1
ATOM 2565 O O . VAL B 1 120 ? 14.312 -11.227 -16.562 1 98.81 120 VAL B O 1
ATOM 2568 N N . SER B 1 121 ? 16.406 -11.352 -15.812 1 98.69 121 SER B N 1
ATOM 2569 C CA . SER B 1 121 ? 16.75 -12.359 -16.797 1 98.69 121 SER B CA 1
ATOM 2570 C C . SER B 1 121 ? 16 -13.664 -16.562 1 98.69 121 SER B C 1
ATOM 2572 O O . SER B 1 121 ? 15.562 -13.938 -15.445 1 98.69 121 SER B O 1
ATOM 2574 N N . ARG B 1 122 ? 15.828 -14.438 -17.609 1 98.56 122 ARG B N 1
ATOM 2575 C CA . ARG B 1 122 ? 15.195 -15.75 -17.484 1 98.56 122 ARG B CA 1
ATOM 2576 C C . ARG B 1 122 ? 15.977 -16.641 -16.516 1 98.56 122 ARG B C 1
ATOM 2578 O O . ARG B 1 122 ? 15.383 -17.391 -15.742 1 98.56 122 ARG B O 1
ATOM 2585 N N . ALA B 1 123 ? 17.25 -16.531 -16.562 1 98.62 123 ALA B N 1
ATOM 2586 C CA . ALA B 1 123 ? 18.094 -17.328 -15.664 1 98.62 123 ALA B CA 1
ATOM 2587 C C . ALA B 1 123 ? 17.812 -16.969 -14.203 1 98.62 123 ALA B C 1
ATOM 2589 O O . ALA B 1 123 ? 17.703 -17.859 -13.352 1 98.62 123 ALA B O 1
ATOM 2590 N N . GLU B 1 124 ? 17.734 -15.672 -13.906 1 98.31 124 GLU B N 1
ATOM 2591 C CA . GLU B 1 124 ? 17.391 -15.234 -12.555 1 98.31 124 GLU B CA 1
ATOM 2592 C C . GLU B 1 124 ? 16.016 -15.75 -12.141 1 98.31 124 GLU B C 1
ATOM 2594 O O . GLU B 1 124 ? 15.82 -16.188 -11.008 1 98.31 124 GLU B O 1
ATOM 2599 N N . THR B 1 125 ? 15.078 -15.695 -13.023 1 98.69 125 THR B N 1
ATOM 2600 C CA . THR B 1 125 ? 13.727 -16.203 -12.789 1 98.69 125 THR B CA 1
ATOM 2601 C C . THR B 1 125 ? 13.758 -17.688 -12.445 1 98.69 125 THR B C 1
ATOM 2603 O O . THR B 1 125 ? 13.18 -18.125 -11.445 1 98.69 125 THR B O 1
ATOM 2606 N N . GLU B 1 126 ? 14.406 -18.453 -13.227 1 98.62 126 GLU B N 1
ATOM 2607 C CA . GLU B 1 126 ? 14.438 -19.906 -13.062 1 98.62 126 GLU B CA 1
ATOM 2608 C C . GLU B 1 126 ? 15.156 -20.297 -11.781 1 98.62 126 GLU B C 1
ATOM 2610 O O . GLU B 1 126 ? 14.75 -21.234 -11.094 1 98.62 126 GLU B O 1
ATOM 2615 N N . ALA B 1 127 ? 16.203 -19.594 -11.477 1 98.12 127 ALA B N 1
ATOM 2616 C CA . ALA B 1 127 ? 16.938 -19.859 -10.234 1 98.12 127 ALA B CA 1
ATOM 2617 C C . ALA B 1 127 ? 16.047 -19.641 -9.016 1 98.12 127 ALA B C 1
ATOM 2619 O O . ALA B 1 127 ? 16.016 -20.469 -8.109 1 98.12 127 ALA B O 1
ATOM 2620 N N . TYR B 1 128 ? 15.383 -18.562 -8.961 1 98.06 128 TYR B N 1
ATOM 2621 C CA . TYR B 1 128 ? 14.5 -18.312 -7.836 1 98.06 128 TYR B CA 1
ATOM 2622 C C . TYR B 1 128 ? 13.344 -19.312 -7.809 1 98.06 128 TYR B C 1
ATOM 2624 O O . TYR B 1 128 ? 12.977 -19.812 -6.742 1 98.06 128 TYR B O 1
ATOM 2632 N N . PHE B 1 129 ? 12.711 -19.562 -8.992 1 98.31 129 PHE B N 1
ATOM 2633 C CA . PHE B 1 129 ? 11.578 -20.469 -9.086 1 98.31 129 PHE B CA 1
ATOM 2634 C C . PHE B 1 129 ? 11.922 -21.828 -8.484 1 98.31 129 PHE B C 1
ATOM 2636 O O . PHE B 1 129 ? 11.117 -22.422 -7.766 1 98.31 129 PHE B O 1
ATOM 2643 N N . ALA B 1 130 ? 13.062 -22.281 -8.75 1 97 130 ALA B N 1
ATOM 2644 C CA . ALA B 1 130 ? 13.516 -23.609 -8.305 1 97 130 ALA B CA 1
ATOM 2645 C C . ALA B 1 130 ? 13.625 -23.656 -6.781 1 97 130 ALA B C 1
ATOM 2647 O O . ALA B 1 130 ? 13.555 -24.734 -6.18 1 97 130 ALA B O 1
ATOM 2648 N N . SER B 1 131 ? 13.844 -22.5 -6.148 1 96 131 SER B N 1
ATOM 2649 C CA . SER B 1 131 ? 14 -22.453 -4.699 1 96 131 SER B CA 1
ATOM 2650 C C . SER B 1 131 ? 12.641 -22.469 -3.998 1 96 131 SER B C 1
ATOM 2652 O O . SER B 1 131 ? 12.57 -22.656 -2.781 1 96 131 SER B O 1
ATOM 2654 N N . ARG B 1 132 ? 11.555 -22.328 -4.684 1 95.88 132 ARG B N 1
ATOM 2655 C CA . ARG B 1 132 ? 10.219 -22.25 -4.105 1 95.88 132 ARG B CA 1
ATOM 2656 C C . ARG B 1 132 ? 9.727 -23.625 -3.67 1 95.88 132 ARG B C 1
ATOM 2658 O O . ARG B 1 132 ? 10.109 -24.641 -4.254 1 95.88 132 ARG B O 1
ATOM 2665 N N . PRO B 1 133 ? 8.883 -23.672 -2.639 1 94.38 133 PRO B N 1
ATOM 2666 C CA . PRO B 1 133 ? 8.242 -24.953 -2.305 1 94.38 133 PRO B CA 1
ATOM 2667 C C . PRO B 1 133 ? 7.465 -25.547 -3.475 1 94.38 133 PRO B C 1
ATOM 2669 O O . PRO B 1 133 ? 6.875 -24.812 -4.27 1 94.38 133 PRO B O 1
ATOM 2672 N N . ARG B 1 134 ? 7.457 -26.828 -3.527 1 95.75 134 ARG B N 1
ATOM 2673 C CA .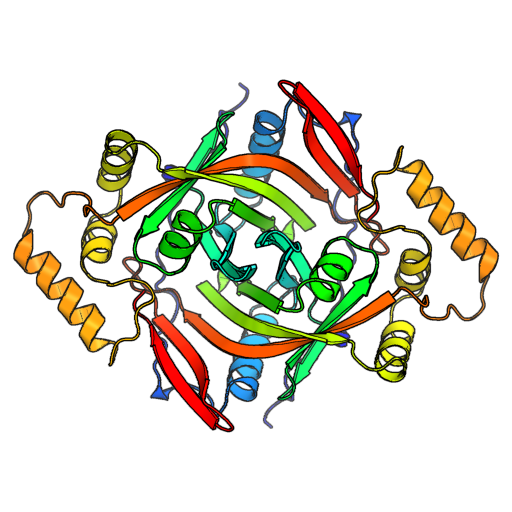 ARG B 1 134 ? 6.832 -27.516 -4.645 1 95.75 134 ARG B CA 1
ATOM 2674 C C . ARG B 1 134 ? 5.383 -27.078 -4.828 1 95.75 134 ARG B C 1
ATOM 2676 O O . ARG B 1 134 ? 4.922 -26.891 -5.953 1 95.75 134 ARG B O 1
ATOM 2683 N N . GLY B 1 135 ? 4.59 -26.969 -3.719 1 94.31 135 GLY B N 1
ATOM 2684 C CA . GLY B 1 135 ? 3.219 -26.484 -3.814 1 94.31 135 GLY B CA 1
ATOM 2685 C C . GLY B 1 135 ? 3.1 -25.156 -4.523 1 94.31 135 GLY B C 1
ATOM 2686 O O . GLY B 1 135 ? 2.182 -24.938 -5.32 1 94.31 135 GLY B O 1
ATOM 2687 N N . SER B 1 136 ? 3.982 -24.234 -4.191 1 94.38 136 SER B N 1
ATOM 2688 C CA . SER B 1 136 ? 3.988 -22.922 -4.824 1 94.38 136 SER B CA 1
ATOM 2689 C C . SER B 1 136 ? 4.367 -23.031 -6.297 1 94.38 136 SER B C 1
ATOM 2691 O O . SER B 1 136 ? 3.852 -22.266 -7.129 1 94.38 136 SER B O 1
ATOM 2693 N N . GLN B 1 137 ? 5.367 -23.906 -6.617 1 97.5 137 GLN B N 1
ATOM 2694 C CA . GLN B 1 137 ? 5.719 -24.141 -8.016 1 97.5 137 GLN B CA 1
ATOM 2695 C C . GLN B 1 137 ? 4.504 -24.594 -8.82 1 97.5 137 GLN B C 1
ATOM 2697 O O . GLN B 1 137 ? 4.207 -24.031 -9.875 1 97.5 137 GLN B O 1
ATOM 2702 N N . LEU B 1 138 ? 3.809 -25.562 -8.312 1 97.44 138 LEU B N 1
ATOM 2703 C CA . LEU B 1 138 ? 2.619 -26.078 -8.969 1 97.44 138 LEU B CA 1
ATOM 2704 C C . LEU B 1 138 ? 1.528 -25.016 -9.047 1 97.44 138 LEU B C 1
ATOM 2706 O O . LEU B 1 138 ? 0.816 -24.922 -10.055 1 97.44 138 LEU B O 1
ATOM 2710 N N . GLY B 1 139 ? 1.417 -24.25 -7.98 1 95.5 139 GLY B N 1
ATOM 2711 C CA . GLY B 1 139 ? 0.443 -23.156 -7.965 1 95.5 139 GLY B CA 1
ATOM 2712 C C . GLY B 1 139 ? 0.643 -22.156 -9.086 1 95.5 139 GLY B C 1
ATOM 2713 O O . GLY B 1 139 ? -0.325 -21.609 -9.609 1 95.5 139 GLY B O 1
ATOM 2714 N N . ALA B 1 140 ? 1.881 -21.875 -9.461 1 96.38 140 ALA B N 1
ATOM 2715 C CA . ALA B 1 140 ? 2.211 -20.922 -10.516 1 96.38 140 ALA B CA 1
ATOM 2716 C C . ALA B 1 140 ? 1.704 -21.406 -11.875 1 96.38 140 ALA B C 1
ATOM 2718 O O . ALA B 1 140 ? 1.493 -20.609 -12.789 1 96.38 140 ALA B O 1
ATOM 2719 N N . TRP B 1 141 ? 1.548 -22.656 -12.039 1 96.81 141 TRP B N 1
ATOM 2720 C CA . TRP B 1 141 ? 1.015 -23.25 -13.258 1 96.81 141 TRP B CA 1
ATOM 2721 C C . TRP B 1 141 ? -0.507 -23.328 -13.211 1 96.81 141 TRP B C 1
ATOM 2723 O O . TRP B 1 141 ? -1.173 -23.312 -14.242 1 96.81 141 TRP B O 1
ATOM 2733 N N . ALA B 1 142 ? -1.044 -23.375 -12.055 1 95.12 142 ALA B N 1
ATOM 2734 C CA . ALA B 1 142 ? -2.434 -23.766 -11.828 1 95.12 142 ALA B CA 1
ATOM 2735 C C . ALA B 1 142 ? -3.381 -22.609 -12.133 1 95.12 142 ALA B C 1
ATOM 2737 O O . ALA B 1 142 ? -4.535 -22.828 -12.508 1 95.12 142 ALA B O 1
ATOM 2738 N N . SER B 1 143 ? -2.873 -21.391 -12.008 1 93.75 143 SER B N 1
ATOM 2739 C CA . SER B 1 143 ? -3.816 -20.281 -11.891 1 93.75 143 SER B CA 1
ATOM 2740 C C . SER B 1 143 ? -3.578 -19.234 -12.977 1 93.75 143 SER B C 1
ATOM 2742 O O . SER B 1 143 ? -2.465 -18.719 -13.117 1 93.75 143 SER B O 1
ATOM 2744 N N . PRO B 1 144 ? -4.59 -18.922 -13.82 1 95.69 144 PRO B N 1
ATOM 2745 C CA . PRO B 1 144 ? -4.523 -17.734 -14.672 1 95.69 144 PRO B CA 1
ATOM 2746 C C . PRO B 1 144 ? -4.719 -16.438 -13.883 1 95.69 144 PRO B C 1
ATOM 2748 O O . PRO B 1 144 ? -5.77 -15.805 -13.992 1 95.69 144 PRO B O 1
ATOM 2751 N N . GLN B 1 145 ? -3.705 -16.047 -13.18 1 96.31 145 GLN B N 1
ATOM 2752 C CA . GLN B 1 145 ? -3.762 -15.016 -12.141 1 96.31 145 GLN B CA 1
ATOM 2753 C C . GLN B 1 145 ? -4.523 -13.789 -12.617 1 96.31 145 GLN B C 1
ATOM 2755 O O . GLN B 1 145 ? -4.262 -13.273 -13.711 1 96.31 145 GLN B O 1
ATOM 2760 N N . SER B 1 146 ? -5.523 -13.289 -11.828 1 97.31 146 SER B N 1
ATOM 2761 C CA . SER B 1 146 ? -6.285 -12.047 -11.914 1 97.31 146 SER B CA 1
ATOM 2762 C C . SER B 1 146 ? -7.449 -12.188 -12.891 1 97.31 146 SER B C 1
ATOM 2764 O O . SER B 1 146 ? -8.266 -11.266 -13.031 1 97.31 146 SER B O 1
ATOM 2766 N N . ARG B 1 147 ? -7.555 -13.305 -13.656 1 97.69 147 ARG B N 1
ATOM 2767 C CA . ARG B 1 147 ? -8.711 -13.523 -14.516 1 97.69 147 ARG B CA 1
ATOM 2768 C C . ARG B 1 147 ? -9.938 -13.922 -13.703 1 97.69 147 ARG B C 1
ATOM 2770 O O . ARG B 1 147 ? -9.812 -14.594 -12.672 1 97.69 147 ARG B O 1
ATOM 2777 N N . VAL B 1 148 ? -11.094 -13.562 -14.203 1 98.38 148 VAL B N 1
ATOM 2778 C CA . VAL B 1 148 ? -12.336 -14.008 -13.594 1 98.38 148 VAL B CA 1
ATOM 2779 C C . VAL B 1 148 ? -12.531 -15.508 -13.844 1 98.38 148 VAL B C 1
ATOM 2781 O O . VAL B 1 148 ? -12.328 -15.984 -14.961 1 98.38 148 VAL B O 1
ATOM 2784 N N . VAL B 1 149 ? -12.859 -16.266 -12.797 1 97.81 149 VAL B N 1
ATOM 2785 C CA . VAL B 1 149 ? -13.117 -17.703 -12.906 1 97.81 149 VAL B CA 1
ATOM 2786 C C . VAL B 1 149 ? -14.484 -18.016 -12.32 1 97.81 149 VAL B C 1
ATOM 2788 O O . VAL B 1 149 ? -14.969 -17.328 -11.43 1 97.81 149 VAL B O 1
ATOM 2791 N N . PRO B 1 150 ? -15.109 -19.047 -12.766 1 95.5 150 PRO B N 1
ATOM 2792 C CA . PRO B 1 150 ? -16.469 -19.359 -12.344 1 95.5 150 PRO B CA 1
ATOM 2793 C C . PRO B 1 150 ? -16.562 -19.766 -10.875 1 95.5 150 PRO B C 1
ATOM 2795 O O . PRO B 1 150 ? -17.625 -19.641 -10.258 1 95.5 150 PRO B O 1
ATOM 2798 N N . GLY B 1 151 ? -15.469 -20.375 -10.375 1 94.06 151 GLY B N 1
ATOM 2799 C CA . GLY B 1 151 ? -15.5 -20.812 -8.984 1 94.06 151 GLY B CA 1
ATOM 2800 C C . GLY B 1 151 ? -14.18 -21.391 -8.516 1 94.06 151 GLY B C 1
ATOM 2801 O O . GLY B 1 151 ? -13.234 -21.5 -9.297 1 94.06 151 GLY B O 1
ATOM 2802 N N . ARG B 1 152 ? -14.172 -21.656 -7.285 1 92.69 152 ARG B N 1
ATOM 2803 C CA . ARG B 1 152 ? -12.984 -22.219 -6.656 1 92.69 152 ARG B CA 1
ATOM 2804 C C . ARG B 1 152 ? -12.578 -23.531 -7.32 1 92.69 152 ARG B C 1
ATOM 2806 O O . ARG B 1 152 ? -11.391 -23.844 -7.418 1 92.69 152 ARG B O 1
ATOM 2813 N N . ASP B 1 153 ? -13.516 -24.219 -7.816 1 94.56 153 ASP B N 1
ATOM 2814 C CA . ASP B 1 153 ? -13.266 -25.516 -8.453 1 94.56 153 ASP B CA 1
ATOM 2815 C C . ASP B 1 153 ? -12.328 -25.359 -9.648 1 94.56 153 ASP B C 1
ATOM 2817 O O . ASP B 1 153 ? -11.547 -26.266 -9.945 1 94.56 153 ASP B O 1
ATOM 2821 N N . THR B 1 154 ? -12.438 -24.234 -10.273 1 95.19 154 THR B N 1
ATOM 2822 C CA . THR B 1 154 ? -11.555 -23.984 -11.406 1 95.19 154 THR B CA 1
ATOM 2823 C C . THR B 1 154 ? -10.094 -23.938 -10.961 1 95.19 154 THR B C 1
ATOM 2825 O O . THR B 1 154 ? -9.219 -24.484 -11.633 1 95.19 154 THR B O 1
ATOM 2828 N N . VAL B 1 155 ? -9.789 -23.344 -9.859 1 93.06 155 VAL B N 1
ATOM 2829 C CA . VAL B 1 155 ? -8.438 -23.234 -9.32 1 93.06 155 VAL B CA 1
ATOM 2830 C C . VAL B 1 155 ? -7.949 -24.625 -8.891 1 93.06 155 VAL B C 1
ATOM 2832 O O . VAL B 1 155 ? -6.816 -25 -9.188 1 93.06 155 VAL B O 1
ATOM 2835 N N . ASP B 1 156 ? -8.812 -25.359 -8.266 1 94.88 156 ASP B N 1
ATOM 2836 C CA . ASP B 1 156 ? -8.477 -26.703 -7.828 1 94.88 156 ASP B CA 1
ATOM 2837 C C . ASP B 1 156 ? -8.18 -27.609 -9.023 1 94.88 156 ASP B C 1
ATOM 2839 O O . ASP B 1 156 ? -7.258 -28.422 -8.977 1 94.88 156 ASP B O 1
ATOM 2843 N N . ALA B 1 157 ? -9.016 -27.469 -10.016 1 96.94 157 ALA B N 1
ATOM 2844 C CA . ALA B 1 157 ? -8.805 -28.234 -11.227 1 96.94 157 ALA B CA 1
ATOM 2845 C C . ALA B 1 157 ? -7.461 -27.906 -11.875 1 96.94 157 ALA B C 1
ATOM 2847 O O . ALA B 1 157 ? -6.777 -28.781 -12.398 1 96.94 157 ALA B O 1
ATOM 2848 N N . GLY B 1 158 ? -7.129 -26.625 -11.883 1 96.31 158 GLY B N 1
ATOM 2849 C CA . GLY B 1 158 ? -5.828 -26.219 -12.391 1 96.31 158 GLY B CA 1
ATOM 2850 C C . GLY B 1 158 ? -4.668 -26.844 -11.633 1 96.31 158 GLY B C 1
ATOM 2851 O O . GLY B 1 158 ? -3.68 -27.266 -12.242 1 96.31 158 GLY B O 1
ATOM 2852 N N . LEU B 1 159 ? -4.793 -26.906 -10.375 1 96.56 159 LEU B N 1
ATOM 2853 C CA . LEU B 1 159 ? -3.762 -27.531 -9.555 1 96.56 159 LEU B CA 1
ATOM 2854 C C . LEU B 1 159 ? -3.65 -29.016 -9.867 1 96.56 159 LEU B C 1
ATOM 2856 O O . LEU B 1 159 ? -2.545 -29.547 -10.008 1 96.56 159 LEU B O 1
ATOM 2860 N N . ALA B 1 160 ? -4.809 -29.656 -9.938 1 97.31 160 ALA B N 1
ATOM 2861 C CA . ALA B 1 160 ? -4.824 -31.078 -10.266 1 97.31 160 ALA B CA 1
ATOM 2862 C C . ALA B 1 160 ? -4.148 -31.344 -11.609 1 97.31 160 ALA B C 1
ATOM 2864 O O . ALA B 1 160 ? -3.42 -32.312 -11.758 1 97.31 160 ALA B O 1
ATOM 2865 N N . GLU B 1 161 ? -4.461 -30.5 -12.539 1 97.94 161 GLU B N 1
ATOM 2866 C CA . GLU B 1 161 ? -3.846 -30.625 -13.859 1 97.94 161 GLU B CA 1
ATOM 2867 C C . GLU B 1 161 ? -2.328 -30.469 -13.773 1 97.94 161 GLU B C 1
ATOM 2869 O O . GLU B 1 161 ? -1.59 -31.219 -14.422 1 97.94 161 GLU B O 1
ATOM 2874 N N . ALA B 1 162 ? -1.809 -29.516 -13.062 1 97.31 162 ALA B N 1
ATOM 2875 C CA . ALA B 1 162 ? -0.374 -29.297 -12.891 1 97.31 162 ALA B CA 1
ATOM 2876 C C . ALA B 1 162 ? 0.281 -30.5 -12.219 1 97.31 162 ALA B C 1
ATOM 2878 O O . ALA B 1 162 ? 1.354 -30.953 -12.633 1 97.31 162 ALA B O 1
ATOM 2879 N N . VAL B 1 163 ? -0.333 -31.031 -11.203 1 97.44 163 VAL B N 1
ATOM 2880 C CA . VAL B 1 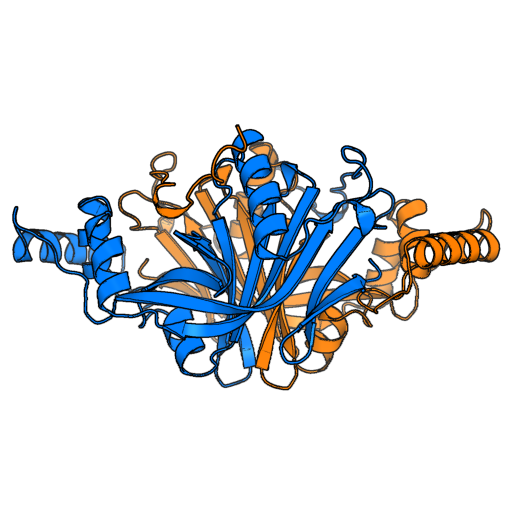163 ? 0.175 -32.188 -10.484 1 97.44 163 VAL B CA 1
ATOM 2881 C C . VAL B 1 163 ? 0.296 -33.375 -11.438 1 97.44 163 VAL B C 1
ATOM 2883 O O . VAL B 1 163 ? 1.312 -34.062 -11.445 1 97.44 163 VAL B O 1
ATOM 2886 N N . ALA B 1 164 ? -0.757 -33.562 -12.195 1 98.06 164 ALA B N 1
ATOM 2887 C CA . ALA B 1 164 ? -0.761 -34.688 -13.148 1 98.06 164 ALA B CA 1
ATOM 2888 C C . ALA B 1 164 ? 0.329 -34.5 -14.203 1 98.06 164 ALA B C 1
ATOM 2890 O O . ALA B 1 164 ? 0.977 -35.469 -14.602 1 98.06 164 ALA B O 1
ATOM 2891 N N . ARG B 1 165 ? 0.473 -33.312 -14.656 1 97.75 165 ARG B N 1
ATOM 2892 C CA . ARG B 1 165 ? 1.411 -33 -15.727 1 97.75 165 ARG B CA 1
ATOM 2893 C C . ARG B 1 165 ? 2.85 -33.25 -15.297 1 97.75 165 ARG B C 1
ATOM 2895 O O . ARG B 1 165 ? 3.646 -33.812 -16.062 1 97.75 165 ARG B O 1
ATOM 2902 N N . PHE B 1 166 ? 3.234 -32.875 -14.047 1 97.69 166 PHE B N 1
ATOM 2903 C CA . PHE B 1 166 ? 4.641 -32.906 -13.664 1 97.69 166 PHE B CA 1
ATOM 2904 C C . PHE B 1 166 ? 4.949 -34.094 -12.758 1 97.69 166 PHE B C 1
ATOM 2906 O O . PHE B 1 166 ? 6.113 -34.438 -12.57 1 97.69 166 PHE B O 1
ATOM 2913 N N . GLY B 1 167 ? 3.861 -34.719 -12.234 1 96 167 GLY B N 1
ATOM 2914 C CA . GLY B 1 167 ? 4.086 -35.844 -11.336 1 96 167 GLY B CA 1
ATOM 2915 C C . GLY B 1 167 ? 5.066 -35.531 -10.227 1 96 167 GLY B C 1
ATOM 2916 O O . GLY B 1 167 ? 4.938 -34.5 -9.547 1 96 167 GLY B O 1
ATOM 2917 N N . ASP B 1 168 ? 6.051 -36.438 -10.047 1 95.38 168 ASP B N 1
ATOM 2918 C CA . ASP B 1 168 ? 7.039 -36.25 -8.984 1 95.38 168 ASP B CA 1
ATOM 2919 C C . ASP B 1 168 ? 8.32 -35.625 -9.531 1 95.38 168 ASP B C 1
ATOM 2921 O O . ASP B 1 168 ? 9.312 -35.5 -8.805 1 95.38 168 ASP B O 1
ATOM 2925 N N . GLY B 1 169 ? 8.312 -35.281 -10.727 1 96.31 169 GLY B N 1
ATOM 2926 C CA . GLY B 1 169 ? 9.492 -34.719 -11.367 1 96.31 169 GLY B CA 1
ATOM 2927 C C . GLY B 1 169 ? 9.641 -33.219 -11.133 1 96.31 169 GLY B C 1
ATOM 2928 O O . GLY B 1 169 ? 8.859 -32.625 -10.391 1 96.31 169 GLY B O 1
ATOM 2929 N N . PRO B 1 170 ? 10.672 -32.688 -11.695 1 97.19 170 PRO B N 1
ATOM 2930 C CA . PRO B 1 170 ? 10.891 -31.25 -11.57 1 97.19 170 PRO B CA 1
ATOM 2931 C C . PRO B 1 170 ? 9.773 -30.422 -12.211 1 97.19 170 PRO B C 1
ATOM 2933 O O . PRO B 1 170 ? 9.164 -30.859 -13.195 1 97.19 170 PRO B O 1
ATOM 2936 N N . VAL B 1 171 ? 9.43 -29.344 -11.688 1 98.31 171 VAL B N 1
ATOM 2937 C CA . VAL B 1 171 ? 8.477 -28.359 -12.211 1 98.31 171 VAL B CA 1
ATOM 2938 C C . VAL B 1 171 ? 9.219 -27.141 -12.734 1 98.31 171 VAL B C 1
ATOM 2940 O O . VAL B 1 171 ? 9.719 -26.328 -11.953 1 98.31 171 VAL B O 1
ATOM 2943 N N . PRO B 1 172 ? 9.32 -26.938 -14.016 1 98.38 172 PRO B N 1
ATOM 2944 C CA . PRO B 1 172 ? 10 -25.75 -14.547 1 98.38 172 PRO B CA 1
ATOM 2945 C C . PRO B 1 172 ? 9.195 -24.469 -14.344 1 98.38 172 PRO B C 1
ATOM 2947 O O . PRO B 1 172 ? 7.973 -24.516 -14.18 1 98.38 172 PRO B O 1
ATOM 2950 N N . ALA B 1 173 ? 9.852 -23.328 -14.328 1 98.5 173 ALA B N 1
ATOM 2951 C CA . ALA B 1 173 ? 9.148 -22.047 -14.281 1 98.5 173 ALA B CA 1
ATOM 2952 C C . ALA B 1 173 ? 8.281 -21.859 -15.523 1 98.5 173 ALA B C 1
ATOM 2954 O O . ALA B 1 17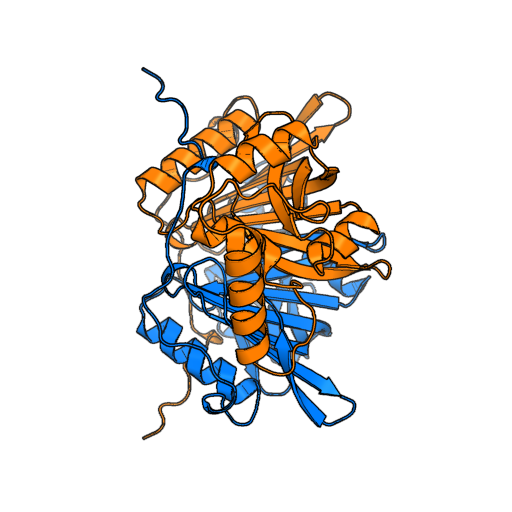3 ? 8.75 -22.031 -16.656 1 98.5 173 ALA B O 1
ATOM 2955 N N . PRO B 1 174 ? 7.031 -21.484 -15.328 1 98.38 174 PRO B N 1
ATOM 2956 C CA . PRO B 1 174 ? 6.223 -21.188 -16.516 1 98.38 174 PRO B CA 1
ATOM 2957 C C . PRO B 1 174 ? 6.793 -20.047 -17.344 1 98.38 174 PRO B C 1
ATOM 2959 O O . PRO B 1 174 ? 7.375 -19.094 -16.797 1 98.38 174 PRO B O 1
ATOM 2962 N N . PRO B 1 175 ? 6.613 -20.094 -18.703 1 98.06 175 PRO B N 1
ATOM 2963 C CA . PRO B 1 175 ? 7.09 -18.984 -19.547 1 98.06 175 PRO B CA 1
ATOM 2964 C C . PRO B 1 175 ? 6.441 -17.656 -19.188 1 98.06 175 PRO B C 1
ATOM 2966 O O . PRO B 1 175 ? 7.031 -16.594 -19.406 1 98.06 175 PRO B O 1
ATOM 2969 N N . HIS B 1 176 ? 5.258 -17.641 -18.609 1 98.19 176 HIS B N 1
ATOM 2970 C CA . HIS B 1 176 ? 4.508 -16.438 -18.297 1 98.19 176 HIS B CA 1
ATOM 2971 C C . HIS B 1 176 ? 4.766 -15.977 -16.859 1 98.19 176 HIS B C 1
ATOM 2973 O O . HIS B 1 176 ? 4.039 -15.133 -16.344 1 98.19 176 HIS B O 1
ATOM 2979 N N . TRP B 1 177 ? 5.66 -16.594 -16.234 1 98.5 177 TRP B N 1
ATOM 2980 C CA . TRP B 1 177 ? 6.004 -16.266 -14.859 1 98.5 177 TRP B CA 1
ATOM 2981 C C . TRP B 1 177 ? 7.453 -15.797 -14.75 1 98.5 177 TRP B C 1
ATOM 2983 O O . TRP B 1 177 ? 8.336 -16.344 -15.414 1 98.5 177 TRP B O 1
ATOM 2993 N N . GLY B 1 178 ? 7.742 -14.742 -13.922 1 98.75 178 GLY B N 1
ATOM 2994 C CA . GLY B 1 178 ? 9.109 -14.266 -13.766 1 98.75 178 GLY B CA 1
ATOM 2995 C C . GLY B 1 178 ? 9.211 -13.031 -12.883 1 98.75 178 GLY B C 1
ATOM 2996 O O . GLY B 1 178 ? 8.234 -12.633 -12.25 1 98.75 178 GLY B O 1
ATOM 2997 N N . GLY B 1 179 ? 10.445 -12.5 -12.852 1 98.81 179 GLY B N 1
ATOM 2998 C CA . GLY B 1 179 ? 10.742 -11.398 -11.953 1 98.81 179 GLY B CA 1
ATOM 2999 C C . GLY B 1 179 ? 10.617 -10.039 -12.617 1 98.81 179 GLY B C 1
ATOM 3000 O O . GLY B 1 179 ? 10.898 -9.898 -13.812 1 98.81 179 GLY B O 1
ATOM 3001 N N . LEU B 1 180 ? 10.211 -9.102 -11.891 1 98.94 180 LEU B N 1
ATOM 3002 C CA . LEU B 1 180 ? 10.227 -7.68 -12.211 1 98.94 180 LEU B CA 1
ATOM 3003 C C . LEU B 1 180 ? 11.109 -6.91 -11.234 1 98.94 180 LEU B C 1
ATOM 3005 O O . LEU B 1 180 ? 11.047 -7.141 -10.023 1 98.94 180 LEU B O 1
ATOM 3009 N N . ARG B 1 181 ? 11.93 -6.117 -11.758 1 98.94 181 ARG B N 1
ATOM 3010 C CA . ARG B 1 181 ? 12.766 -5.219 -10.969 1 98.94 181 ARG B CA 1
ATOM 3011 C C . ARG B 1 181 ? 12.258 -3.781 -11.062 1 98.94 181 ARG B C 1
ATOM 3013 O O . ARG B 1 181 ? 12.016 -3.273 -12.156 1 98.94 181 ARG B O 1
ATOM 3020 N N . VAL B 1 182 ? 12.047 -3.146 -10 1 98.94 182 VAL B N 1
ATOM 3021 C CA . VAL B 1 182 ? 11.812 -1.706 -9.961 1 98.94 182 VAL B CA 1
ATOM 3022 C C . VAL B 1 182 ? 13.141 -0.973 -9.781 1 98.94 182 VAL B C 1
ATOM 3024 O O . VAL B 1 182 ? 13.812 -1.137 -8.758 1 98.94 182 VAL B O 1
ATOM 3027 N N . VAL B 1 183 ? 13.516 -0.261 -10.742 1 98.88 183 VAL B N 1
ATOM 3028 C CA . VAL B 1 183 ? 14.742 0.536 -10.734 1 98.88 183 VAL B CA 1
ATOM 3029 C C . VAL B 1 183 ? 14.453 1.915 -10.141 1 98.88 183 VAL B C 1
ATOM 3031 O O . VAL B 1 183 ? 13.844 2.762 -10.797 1 98.88 183 VAL B O 1
ATOM 3034 N N . PRO B 1 184 ? 14.992 2.209 -8.969 1 98.69 184 PRO B N 1
ATOM 3035 C CA . PRO B 1 184 ? 14.531 3.391 -8.242 1 98.69 184 PRO B CA 1
ATOM 3036 C C . PRO B 1 184 ? 14.977 4.699 -8.891 1 98.69 184 PRO B C 1
ATOM 3038 O O . PRO B 1 184 ? 16.125 4.82 -9.312 1 98.69 184 PRO B O 1
ATOM 3041 N N . GLU B 1 185 ? 14.078 5.598 -8.992 1 98.62 185 GLU B N 1
ATOM 3042 C CA . GLU B 1 185 ? 14.367 7.016 -9.195 1 98.62 185 GLU B CA 1
ATOM 3043 C C . GLU B 1 185 ? 14.359 7.77 -7.867 1 98.62 185 GLU B C 1
ATOM 3045 O O . GLU B 1 185 ? 15.062 8.773 -7.711 1 98.62 185 GLU B O 1
ATOM 3050 N N . THR B 1 186 ? 13.555 7.324 -6.984 1 98.81 186 THR B N 1
ATOM 3051 C CA . THR B 1 186 ? 13.523 7.836 -5.617 1 98.81 186 THR B CA 1
ATOM 3052 C C . THR B 1 186 ? 13.344 6.699 -4.617 1 98.81 186 THR B C 1
ATOM 3054 O O . THR B 1 186 ? 12.68 5.703 -4.918 1 98.81 186 THR B O 1
ATOM 3057 N N . VAL B 1 187 ? 13.914 6.789 -3.475 1 98.94 187 VAL B N 1
ATOM 3058 C CA . VAL B 1 187 ? 13.688 5.965 -2.291 1 98.94 187 VAL B CA 1
ATOM 3059 C C . VAL B 1 187 ? 13.484 6.859 -1.07 1 98.94 187 VAL B C 1
ATOM 3061 O O . VAL B 1 187 ? 14.398 7.586 -0.667 1 98.94 187 VAL B O 1
ATOM 3064 N N . GLU B 1 188 ? 12.328 6.82 -0.502 1 98.94 188 GLU B N 1
ATOM 3065 C CA . GLU B 1 188 ? 11.953 7.707 0.599 1 98.94 188 GLU B CA 1
ATOM 3066 C C . GLU B 1 188 ? 11.797 6.926 1.901 1 98.94 188 GLU B C 1
ATOM 3068 O O . GLU B 1 188 ? 11.18 5.859 1.922 1 98.94 188 GLU B O 1
ATOM 3073 N N . PHE B 1 189 ? 12.359 7.441 2.941 1 98.94 189 PHE B N 1
ATOM 3074 C CA . PHE B 1 189 ? 12.242 6.902 4.293 1 98.94 189 PHE B CA 1
ATOM 3075 C C . PHE B 1 189 ? 11.414 7.824 5.172 1 98.94 189 PHE B C 1
ATOM 3077 O O . PHE B 1 189 ? 11.742 9 5.34 1 98.94 189 PHE B O 1
ATOM 3084 N N . TRP B 1 190 ? 10.344 7.289 5.672 1 98.69 190 TRP B N 1
ATOM 3085 C CA . TRP B 1 190 ? 9.352 8.016 6.469 1 98.69 190 TRP B CA 1
ATOM 3086 C C . TRP B 1 190 ? 9.344 7.512 7.906 1 98.69 190 TRP B C 1
ATOM 3088 O O . TRP B 1 190 ? 9.281 6.301 8.148 1 98.69 190 TRP B O 1
ATOM 3098 N N . GLN B 1 191 ? 9.422 8.375 8.875 1 98.31 191 GLN B N 1
ATOM 3099 C CA . GLN B 1 191 ? 9.352 8.07 10.297 1 98.31 191 GLN B CA 1
ATOM 3100 C C . GLN B 1 191 ? 8.266 8.898 10.984 1 98.31 191 GLN B C 1
ATOM 3102 O O . GLN B 1 191 ? 8.297 10.125 10.945 1 98.31 191 GLN B O 1
ATOM 3107 N N . GLY B 1 192 ? 7.34 8.219 11.617 1 97.12 192 GLY B N 1
ATOM 3108 C CA . GLY B 1 192 ? 6.27 8.883 12.336 1 97.12 192 GLY B CA 1
ATOM 3109 C C . GLY B 1 192 ? 6.777 9.789 13.453 1 97.12 192 GLY B C 1
ATOM 3110 O O . GLY B 1 192 ? 7.738 9.453 14.141 1 97.12 192 GLY B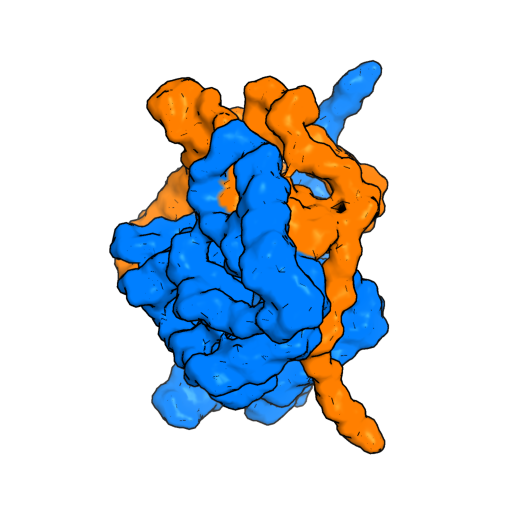 O 1
ATOM 3111 N N . ARG B 1 193 ? 6.145 10.906 13.547 1 95 193 ARG B N 1
ATOM 3112 C CA . ARG B 1 193 ? 6.375 11.867 14.625 1 95 193 ARG B CA 1
ATOM 3113 C C . ARG B 1 193 ? 5.059 12.352 15.211 1 95 193 ARG B C 1
ATOM 3115 O O . ARG B 1 193 ? 3.992 12.133 14.633 1 95 193 ARG B O 1
ATOM 3122 N N . SER B 1 194 ? 5.141 13.039 16.312 1 91.94 194 SER B N 1
ATOM 3123 C CA . SER B 1 194 ? 3.967 13.625 16.953 1 91.94 194 SER B CA 1
ATOM 3124 C C . SER B 1 194 ? 3.383 14.758 16.109 1 91.94 194 SER B C 1
ATOM 3126 O O . SER B 1 194 ? 4.066 15.312 15.25 1 91.94 194 SER B O 1
ATOM 3128 N N . ASN B 1 195 ? 2.025 15.008 16.25 1 89.12 195 ASN B N 1
ATOM 3129 C CA . ASN B 1 195 ? 1.306 16.109 15.617 1 89.12 195 ASN B CA 1
ATOM 3130 C C . ASN B 1 195 ? 1.298 15.984 14.094 1 89.12 195 ASN B C 1
ATOM 3132 O O . ASN B 1 195 ? 1.096 16.969 13.391 1 89.12 195 ASN B O 1
ATOM 3136 N N . ARG B 1 196 ? 1.591 14.82 13.57 1 91.69 196 ARG B N 1
ATOM 3137 C CA . ARG B 1 196 ? 1.617 14.5 12.148 1 91.69 196 ARG B CA 1
ATOM 3138 C C . ARG B 1 196 ? 2.762 15.219 11.445 1 91.69 196 ARG B C 1
ATOM 3140 O O . ARG B 1 196 ? 2.701 15.469 10.234 1 91.69 196 ARG B O 1
ATOM 3147 N N . LEU B 1 197 ? 3.752 15.617 12.219 1 94.81 197 LEU B N 1
ATOM 3148 C CA . LEU B 1 197 ? 4.922 16.266 11.641 1 94.81 197 LEU B CA 1
ATOM 3149 C C . LEU B 1 197 ? 6.043 15.266 11.406 1 94.81 197 LEU B C 1
ATOM 3151 O O . LEU B 1 197 ? 7.129 15.391 11.977 1 94.81 197 LEU B O 1
ATOM 3155 N N . HIS B 1 198 ? 5.762 14.328 10.555 1 97.25 198 HIS B N 1
ATOM 3156 C CA . HIS B 1 198 ? 6.582 13.164 10.266 1 97.25 198 HIS B CA 1
ATOM 3157 C C . HIS B 1 198 ? 7.898 13.562 9.602 1 97.25 198 HIS B C 1
ATOM 3159 O O . HIS B 1 198 ? 7.98 14.617 8.969 1 97.25 198 HIS B O 1
ATOM 3165 N N . ASP B 1 199 ? 8.859 12.805 9.828 1 98 199 ASP B N 1
ATOM 3166 C CA . ASP B 1 199 ? 10.117 12.977 9.102 1 98 199 ASP B CA 1
ATOM 3167 C C . ASP B 1 199 ? 10.094 12.211 7.777 1 98 199 ASP B C 1
ATOM 3169 O O . ASP B 1 199 ? 9.719 11.039 7.738 1 98 199 ASP B O 1
ATOM 3173 N N . ARG B 1 200 ? 10.453 12.898 6.742 1 98.69 200 ARG B N 1
ATOM 3174 C CA . ARG B 1 200 ? 10.531 12.328 5.402 1 98.69 200 ARG B CA 1
ATOM 3175 C C . ARG B 1 200 ? 11.875 12.648 4.75 1 98.69 200 ARG B C 1
ATOM 3177 O O . ARG B 1 200 ? 12.156 13.812 4.438 1 98.69 200 ARG B O 1
ATOM 3184 N N . LEU B 1 201 ? 12.672 11.688 4.574 1 98.81 201 LEU B N 1
ATOM 3185 C CA . LEU B 1 201 ? 13.93 11.836 3.854 1 98.81 201 LEU B CA 1
ATOM 3186 C C . LEU B 1 201 ? 13.953 10.961 2.604 1 98.81 201 LEU B C 1
ATOM 3188 O O . LEU B 1 201 ? 13.641 9.766 2.668 1 98.81 201 LEU B O 1
ATOM 3192 N N . ARG B 1 202 ? 14.383 11.531 1.517 1 98.81 202 ARG B N 1
ATOM 3193 C CA . ARG B 1 202 ? 14.289 10.844 0.233 1 98.81 202 ARG B CA 1
ATOM 3194 C C . ARG B 1 202 ? 15.609 10.914 -0.523 1 98.81 202 ARG B C 1
ATOM 3196 O O . ARG B 1 202 ? 16.172 11.992 -0.708 1 98.81 202 ARG B O 1
ATOM 3203 N N . PHE B 1 203 ? 16.125 9.758 -0.893 1 98.88 203 PHE B N 1
ATOM 3204 C CA . PHE B 1 203 ? 17.141 9.688 -1.939 1 98.88 203 PHE B CA 1
ATOM 3205 C C . PHE B 1 203 ? 16.516 9.891 -3.314 1 98.88 203 PHE B C 1
ATOM 3207 O O . PHE B 1 203 ? 15.562 9.195 -3.68 1 98.88 203 PHE B O 1
ATOM 3214 N N . ARG B 1 204 ? 16.969 10.836 -4.043 1 98.75 204 ARG B N 1
ATOM 3215 C CA . ARG B 1 204 ? 16.516 11.086 -5.406 1 98.75 204 ARG B CA 1
ATOM 3216 C C . ARG B 1 204 ? 17.656 10.984 -6.402 1 98.75 204 ARG B C 1
ATOM 3218 O O . ARG B 1 204 ? 18.719 11.57 -6.195 1 98.75 204 ARG B O 1
ATOM 3225 N N . ARG B 1 205 ? 17.406 10.266 -7.449 1 98.19 205 ARG B N 1
ATOM 3226 C CA . ARG B 1 205 ? 18.406 10.156 -8.508 1 98.19 205 ARG B CA 1
ATOM 3227 C C . ARG B 1 205 ? 18.562 11.484 -9.242 1 98.19 205 ARG B C 1
ATOM 3229 O O . ARG B 1 205 ? 17.578 12.133 -9.586 1 98.19 205 ARG B O 1
ATOM 3236 N N . ASP B 1 206 ? 19.703 11.953 -9.352 1 96.69 206 ASP B N 1
ATOM 3237 C CA . ASP B 1 206 ? 20.078 13.164 -10.086 1 96.69 206 ASP B CA 1
ATOM 3238 C C . ASP B 1 206 ? 21.203 12.875 -11.078 1 96.69 206 ASP B C 1
ATOM 3240 O O . ASP B 1 206 ? 22.375 13.094 -10.766 1 96.69 206 ASP B O 1
ATOM 3244 N N . GLY B 1 207 ? 20.781 12.461 -12.289 1 92.75 207 GLY B N 1
ATOM 3245 C CA . GLY B 1 207 ? 21.766 11.945 -13.227 1 92.75 207 GLY B CA 1
ATOM 3246 C C . GLY B 1 207 ? 22.422 10.656 -12.758 1 92.75 207 GLY B C 1
ATOM 3247 O O . GLY B 1 207 ? 21.734 9.688 -12.438 1 92.75 207 GLY B O 1
ATOM 3248 N N . GLY B 1 208 ? 23.625 10.602 -12.633 1 90.44 208 GLY B N 1
ATOM 3249 C CA . GLY B 1 208 ? 24.359 9.422 -12.18 1 90.44 208 GLY B CA 1
ATOM 3250 C C . GLY B 1 208 ? 24.594 9.406 -10.68 1 90.44 208 GLY B C 1
ATOM 3251 O O . GLY B 1 208 ? 25.125 8.438 -10.141 1 90.44 208 GLY B O 1
ATOM 3252 N N . ALA B 1 209 ? 24.125 10.438 -10.047 1 95.5 209 ALA B N 1
ATOM 3253 C CA . ALA B 1 209 ? 24.344 10.57 -8.609 1 95.5 209 ALA B CA 1
ATOM 3254 C C . ALA B 1 209 ? 23.016 10.57 -7.859 1 95.5 209 ALA B C 1
ATOM 3256 O O . ALA B 1 209 ? 21.938 10.484 -8.469 1 95.5 209 ALA B O 1
ATOM 3257 N N . TRP B 1 210 ? 23.156 10.477 -6.539 1 97.81 210 TRP B N 1
ATOM 3258 C CA . TRP B 1 210 ? 22 10.547 -5.656 1 97.81 210 TRP B CA 1
ATOM 3259 C C . TRP B 1 210 ? 22.094 11.742 -4.723 1 97.81 210 TRP B C 1
ATOM 3261 O O . TRP B 1 210 ? 23.172 12.07 -4.227 1 97.81 210 TRP B O 1
ATOM 3271 N N . VAL B 1 211 ? 21 12.406 -4.488 1 98 211 VAL B N 1
ATOM 3272 C CA . VAL B 1 211 ? 20.938 13.477 -3.498 1 98 211 VAL B CA 1
ATOM 3273 C C . VAL B 1 211 ? 19.922 13.133 -2.424 1 98 211 VAL B C 1
ATOM 3275 O O . VAL B 1 211 ? 18.984 12.367 -2.674 1 98 211 VAL B O 1
ATOM 3278 N N . VAL B 1 212 ? 20.141 13.625 -1.239 1 98.31 212 VAL B N 1
ATOM 3279 C CA . VAL B 1 212 ? 19.188 13.469 -0.149 1 98.31 212 VAL B CA 1
ATOM 3280 C C . VAL B 1 212 ? 18.391 14.758 0.048 1 98.31 212 VAL B C 1
ATOM 3282 O O . VAL B 1 212 ? 18.984 15.844 0.116 1 98.31 212 VAL B O 1
ATOM 3285 N N . GLU B 1 213 ? 17.141 14.656 0.071 1 98.31 213 GLU B N 1
ATOM 3286 C CA . GLU B 1 213 ? 16.266 15.797 0.327 1 98.31 213 GLU B CA 1
ATOM 3287 C C . GLU B 1 213 ? 15.266 15.492 1.437 1 98.31 213 GLU B C 1
ATOM 3289 O O . GLU B 1 213 ? 14.852 14.344 1.606 1 98.31 213 GLU B O 1
ATOM 3294 N N . ARG B 1 214 ? 14.945 16.531 2.139 1 98.38 214 ARG B N 1
ATOM 3295 C CA . ARG B 1 214 ? 13.891 16.438 3.137 1 98.38 214 ARG B CA 1
ATOM 3296 C C . ARG B 1 214 ? 12.562 16.953 2.586 1 98.38 214 ARG B C 1
ATOM 3298 O O . ARG B 1 214 ? 12.523 18.031 1.972 1 98.38 214 ARG B O 1
ATOM 3305 N N . LEU B 1 215 ? 11.547 16.203 2.781 1 98.56 215 LEU B N 1
ATOM 3306 C CA . LEU B 1 215 ? 10.211 16.609 2.363 1 98.56 215 LEU B CA 1
ATOM 3307 C C . LEU B 1 215 ? 9.375 17.047 3.562 1 98.56 215 LEU B C 1
ATOM 3309 O O . LEU B 1 215 ? 9.461 16.453 4.637 1 98.56 215 LEU B O 1
ATOM 3313 N N . ALA B 1 216 ? 8.578 18.062 3.352 1 98.06 216 ALA B N 1
ATOM 3314 C CA . ALA B 1 216 ? 7.613 18.469 4.367 1 98.06 216 ALA B CA 1
ATOM 3315 C C . ALA B 1 216 ? 6.562 17.391 4.594 1 98.06 216 ALA B C 1
ATOM 3317 O O . ALA B 1 216 ? 6.086 16.766 3.639 1 98.06 216 ALA B O 1
ATOM 3318 N N . PRO B 1 217 ? 6.23 17.188 5.82 1 96.31 217 PRO B N 1
ATOM 3319 C CA . PRO B 1 217 ? 5.258 16.141 6.145 1 96.31 217 PRO B CA 1
ATOM 3320 C C . PRO B 1 217 ? 3.834 16.516 5.734 1 96.31 217 PRO B C 1
ATOM 3322 O O . PRO B 1 217 ? 3.52 17.688 5.578 1 96.31 217 PRO B O 1
#

Nearest PDB structures (foldseek):
  1jnw-assembly1_A-2  TM=9.834E-01  e=5.744E-28  Escherichia coli
  8qyt-assembly1_A-2  TM=9.457E-01  e=4.940E-27  Homo sapiens
  1dnl-assembly1_A  TM=9.665E-01  e=7.724E-26  Escherichia coli K-12
  1nrg-assembly1_A-2  TM=9.535E-01  e=2.337E-26  Homo sapiens
  6ylz-assembly1_AAA-2  TM=9.684E-01  e=2.010E-25  Escherichia coli K-12